Protein AF-0000000069865750 (afdb_homodimer)

pLDDT: mean 81.92, std 13.53, range [38.56, 98.12]

Structure (mmCIF, N/CA/C/O backbone):
data_AF-0000000069865750-model_v1
#
loop_
_entity.id
_entity.type
_entity.pdbx_description
1 polymer 'Transcriptional regulator, LysR family'
#
loop_
_atom_site.group_PDB
_atom_site.id
_atom_site.type_symbol
_atom_site.label_atom_id
_atom_site.label_alt_id
_atom_site.label_comp_id
_atom_site.label_asym_id
_atom_site.label_entity_id
_atom_site.label_seq_id
_atom_site.pdbx_PDB_ins_code
_atom_site.Cartn_x
_atom_site.Cartn_y
_atom_site.Cartn_z
_atom_site.occupancy
_atom_site.B_iso_or_equiv
_atom_site.auth_seq_id
_atom_site.auth_comp_id
_atom_site.auth_asym_id
_atom_site.auth_atom_id
_atom_site.pdbx_PDB_model_num
ATOM 1 N N . MET A 1 1 ? -3.883 -40.688 -19.328 1 59.88 1 MET A N 1
ATOM 2 C CA . MET A 1 1 ? -4.367 -39.312 -19.5 1 59.88 1 MET A CA 1
ATOM 3 C C . MET A 1 1 ? -4.48 -38.625 -18.141 1 59.88 1 MET A C 1
ATOM 5 O O . MET A 1 1 ? -5.023 -39.188 -17.188 1 59.88 1 MET A O 1
ATOM 9 N N . LYS A 1 2 ? -3.734 -37.594 -18.031 1 67.94 2 LYS A N 1
ATOM 10 C CA . LYS A 1 2 ? -3.725 -36.812 -16.797 1 67.94 2 LYS A CA 1
ATOM 11 C C . LYS A 1 2 ? -4.484 -35.5 -16.984 1 67.94 2 LYS A C 1
ATOM 13 O O . LYS A 1 2 ? -4.551 -34.969 -18.078 1 67.94 2 LYS A O 1
ATOM 18 N N . LEU A 1 3 ? -5.098 -35.031 -15.938 1 66.69 3 LEU A N 1
ATOM 19 C CA . LEU A 1 3 ? -5.84 -33.781 -15.992 1 66.69 3 LEU A CA 1
ATOM 20 C C . LEU A 1 3 ? -4.945 -32.625 -16.469 1 66.69 3 LEU A C 1
ATOM 22 O O . LEU A 1 3 ? -5.398 -31.75 -17.203 1 66.69 3 LEU A O 1
ATOM 26 N N . GLN A 1 4 ? -3.77 -32.719 -16.156 1 73.88 4 GLN A N 1
ATOM 27 C CA . GLN A 1 4 ? -2.826 -31.688 -16.562 1 73.88 4 GLN A CA 1
ATOM 28 C C . GLN A 1 4 ? -2.666 -31.641 -18.078 1 73.88 4 GLN A C 1
ATOM 30 O O . GLN A 1 4 ? -2.555 -30.578 -18.672 1 73.88 4 GLN A O 1
ATOM 35 N N . GLN A 1 5 ? -2.578 -32.719 -18.625 1 78.94 5 GLN A N 1
ATOM 36 C CA . GLN A 1 5 ? -2.457 -32.812 -20.078 1 78.94 5 GLN A CA 1
ATOM 37 C C . GLN A 1 5 ? -3.654 -32.156 -20.75 1 78.94 5 GLN A C 1
ATOM 39 O O . GLN A 1 5 ? -3.502 -31.469 -21.781 1 78.94 5 GLN A O 1
ATOM 44 N N . LEU A 1 6 ? -4.75 -32.406 -20.219 1 80.19 6 LEU A N 1
ATOM 45 C CA . LEU A 1 6 ? -5.957 -31.781 -20.766 1 80.19 6 LEU A CA 1
ATOM 46 C C . LEU A 1 6 ? -5.926 -30.266 -20.578 1 80.19 6 LEU A C 1
ATOM 48 O O . LEU A 1 6 ? -6.379 -29.516 -21.453 1 80.19 6 LEU A O 1
ATOM 52 N N . GLU A 1 7 ? -5.395 -29.922 -19.531 1 79.94 7 GLU A N 1
ATOM 53 C CA . GLU A 1 7 ? -5.215 -28.484 -19.297 1 79.94 7 GLU A CA 1
ATOM 54 C C . GLU A 1 7 ? -4.277 -27.875 -20.344 1 79.94 7 GLU A C 1
ATOM 56 O O . GLU A 1 7 ? -4.543 -26.797 -20.859 1 79.94 7 GLU A O 1
ATOM 61 N N . TYR A 1 8 ? -3.221 -28.469 -20.516 1 82.88 8 TYR A N 1
ATOM 62 C CA . TYR A 1 8 ? -2.271 -28.016 -21.531 1 82.88 8 TYR A CA 1
ATOM 63 C C . TYR A 1 8 ? -2.934 -27.938 -22.906 1 82.88 8 TYR A C 1
ATOM 65 O O . TYR A 1 8 ? -2.742 -26.969 -23.625 1 82.88 8 TYR A O 1
ATOM 73 N N . PHE A 1 9 ? -3.656 -29 -23.203 1 85.62 9 PHE A N 1
ATOM 74 C CA . PHE A 1 9 ? -4.383 -29.062 -24.469 1 85.62 9 PHE A CA 1
ATOM 75 C C . PHE A 1 9 ? -5.344 -27.891 -24.594 1 85.62 9 PHE A C 1
ATOM 77 O O . PHE A 1 9 ? -5.379 -27.234 -25.641 1 85.62 9 PHE A O 1
ATOM 84 N N . MET A 1 10 ? -6.027 -27.656 -23.531 1 81.88 10 MET A N 1
ATOM 85 C CA . MET A 1 10 ? -6.996 -26.562 -23.594 1 81.88 10 MET A CA 1
ATOM 86 C C . MET A 1 10 ? -6.297 -25.219 -23.75 1 81.88 10 MET A C 1
ATOM 88 O O . MET A 1 10 ? -6.789 -24.344 -24.453 1 81.88 10 MET A O 1
ATOM 92 N N . ALA A 1 11 ? -5.18 -25.078 -23.203 1 81.5 11 ALA A N 1
ATOM 93 C CA . ALA A 1 11 ? -4.422 -23.844 -23.312 1 81.5 11 ALA A CA 1
ATOM 94 C C . ALA A 1 11 ? -3.936 -23.625 -24.75 1 81.5 11 ALA A C 1
ATOM 96 O O . ALA A 1 11 ? -4.047 -22.516 -25.281 1 81.5 11 ALA A O 1
ATOM 97 N N . VAL A 1 12 ? -3.43 -24.562 -25.266 1 84.38 12 VAL A N 1
ATOM 98 C CA . VAL A 1 12 ? -2.945 -24.469 -26.641 1 84.38 12 VAL A CA 1
ATOM 99 C C . VAL A 1 12 ? -4.113 -24.188 -27.594 1 84.38 12 VAL A C 1
ATOM 101 O O . VAL A 1 12 ? -3.979 -23.422 -28.547 1 84.38 12 VAL A O 1
ATOM 104 N N . SER A 1 13 ? -5.219 -24.844 -27.281 1 83.5 13 SER A N 1
ATOM 105 C CA . SER A 1 13 ? -6.422 -24.594 -28.078 1 83.5 13 SER A CA 1
ATOM 106 C C . SER A 1 13 ? -6.871 -23.141 -27.953 1 83.5 13 SER A C 1
ATOM 108 O O . SER A 1 13 ? -7.254 -22.516 -28.953 1 83.5 13 SER A O 1
ATOM 110 N N . LYS A 1 14 ? -6.84 -22.734 -26.766 1 80.56 14 LYS A N 1
ATOM 111 C CA . LYS A 1 14 ? -7.301 -21.391 -26.469 1 80.56 14 LYS A CA 1
ATOM 112 C C . LYS A 1 14 ? -6.367 -20.344 -27.078 1 80.56 14 LYS A C 1
ATOM 114 O O . LYS A 1 14 ? -6.828 -19.359 -27.672 1 80.56 14 LYS A O 1
ATOM 119 N N . TYR A 1 15 ? -5.117 -20.594 -27.031 1 80.62 15 TYR A N 1
ATOM 120 C CA . TYR A 1 15 ? -4.148 -19.562 -27.422 1 80.62 15 TYR A CA 1
ATOM 121 C C . TYR A 1 15 ? -3.588 -19.844 -28.812 1 80.62 15 TYR A C 1
ATOM 123 O O . TYR A 1 15 ? -2.854 -19.016 -29.359 1 80.62 15 TYR A O 1
ATOM 131 N N . ALA A 1 16 ? -3.76 -20.844 -29.266 1 81.31 16 ALA A N 1
ATOM 132 C CA . ALA A 1 16 ? -3.367 -21.281 -30.609 1 81.31 16 ALA A CA 1
ATOM 133 C C . ALA A 1 16 ? -1.854 -21.188 -30.781 1 81.31 16 ALA A C 1
ATOM 135 O O . ALA A 1 16 ? -1.374 -20.875 -31.875 1 81.31 16 ALA A O 1
ATOM 136 N N . SER A 1 17 ? -1.199 -21.25 -29.812 1 81.94 17 SER A N 1
ATOM 137 C CA . SER A 1 17 ? 0.26 -21.219 -29.797 1 81.94 17 SER A CA 1
ATOM 138 C C . SER A 1 17 ? 0.822 -22.047 -28.656 1 81.94 17 SER A C 1
ATOM 140 O O . SER A 1 17 ? 0.399 -21.891 -27.5 1 81.94 17 SER A O 1
ATOM 142 N N . PHE A 1 18 ? 1.763 -22.891 -29 1 84.25 18 PHE A N 1
ATOM 143 C CA . PHE A 1 18 ? 2.422 -23.703 -27.984 1 84.25 18 PHE A CA 1
ATOM 144 C C . PHE A 1 18 ? 3.262 -22.844 -27.047 1 84.25 18 PHE A C 1
ATOM 146 O O . PHE A 1 18 ? 3.287 -23.062 -25.844 1 84.25 18 PHE A O 1
ATOM 153 N N . THR A 1 19 ? 3.777 -21.953 -27.734 1 80.56 19 THR A N 1
ATOM 154 C CA . THR A 1 19 ? 4.648 -21.094 -26.953 1 80.56 19 THR A CA 1
ATOM 155 C C . THR A 1 19 ? 3.832 -20.219 -26 1 80.56 19 THR A C 1
ATOM 157 O O . THR A 1 19 ? 4.168 -20.094 -24.828 1 80.56 19 THR A O 1
ATOM 160 N N . LEU A 1 20 ? 2.766 -19.797 -26.547 1 81 20 LEU A N 1
ATOM 161 C CA . LEU A 1 20 ? 1.922 -18.938 -25.719 1 81 20 LEU A CA 1
ATOM 162 C C . LEU A 1 20 ? 1.258 -19.75 -24.609 1 81 20 LEU A C 1
ATOM 164 O O . LEU A 1 20 ? 1.145 -19.281 -23.469 1 81 20 LEU A O 1
ATOM 168 N N . ALA A 1 21 ? 0.826 -20.859 -24.922 1 82.44 21 ALA A N 1
ATOM 169 C CA . ALA A 1 21 ? 0.192 -21.734 -23.938 1 82.44 21 ALA A CA 1
ATOM 170 C C . ALA A 1 21 ? 1.165 -22.125 -22.828 1 82.44 21 ALA A C 1
ATOM 172 O O . ALA A 1 21 ? 0.801 -22.125 -21.656 1 82.44 21 ALA A O 1
ATOM 173 N N . SER A 1 22 ? 2.305 -22.391 -23.203 1 81.81 22 SER A N 1
ATOM 174 C CA . SER A 1 22 ? 3.305 -22.781 -22.219 1 81.81 22 SER A CA 1
ATOM 175 C C . SER A 1 22 ? 3.639 -21.641 -21.266 1 81.81 22 SER A C 1
ATOM 177 O O . SER A 1 22 ? 3.836 -21.844 -20.062 1 81.81 22 SER A O 1
ATOM 179 N N . GLN A 1 23 ? 3.496 -20.641 -21.953 1 75.62 23 GLN A N 1
ATOM 180 C CA . GLN A 1 23 ? 3.77 -19.438 -21.156 1 75.62 23 GLN A CA 1
ATOM 181 C C . GLN A 1 23 ? 2.656 -19.172 -20.156 1 75.62 23 GLN A C 1
ATOM 183 O O . GLN A 1 23 ? 2.926 -18.891 -18.984 1 75.62 23 GLN A O 1
ATOM 188 N N . LYS A 1 24 ? 1.513 -19.406 -20.594 1 71.31 24 LYS A N 1
ATOM 189 C CA . LYS A 1 24 ? 0.337 -19.141 -19.766 1 71.31 24 LYS A CA 1
ATOM 190 C C . LYS A 1 24 ? 0.215 -20.172 -18.641 1 71.31 24 LYS A C 1
ATOM 192 O O . LYS A 1 24 ? -0.267 -19.859 -17.562 1 71.31 24 LYS A O 1
ATOM 197 N N . LEU A 1 25 ? 0.731 -21.312 -18.891 1 71.25 25 LEU A N 1
ATOM 198 C CA . LEU A 1 25 ? 0.619 -22.406 -17.953 1 71.25 25 LEU A CA 1
ATOM 199 C C . LEU A 1 25 ? 1.9 -22.562 -17.141 1 71.25 25 LEU A C 1
ATOM 201 O O . LEU A 1 25 ? 2.018 -23.484 -16.328 1 71.25 25 LEU A O 1
ATOM 205 N N . HIS A 1 26 ? 2.814 -21.641 -17.484 1 66.75 26 HIS A N 1
ATOM 206 C CA . HIS A 1 26 ? 4.09 -21.609 -16.781 1 66.75 26 HIS A CA 1
ATOM 207 C C . HIS A 1 26 ? 4.801 -22.953 -16.859 1 66.75 26 HIS A C 1
ATOM 209 O O . HIS A 1 26 ? 5.246 -23.484 -15.836 1 66.75 26 HIS A O 1
ATOM 215 N N . THR A 1 27 ? 4.859 -23.25 -17.922 1 77.81 27 THR A N 1
ATOM 216 C CA . THR A 1 27 ? 5.602 -24.469 -18.219 1 77.81 27 THR A CA 1
ATOM 217 C C . THR A 1 27 ? 6.465 -24.281 -19.469 1 77.81 27 THR A C 1
ATOM 219 O O . THR A 1 27 ? 6.367 -23.266 -20.156 1 77.81 27 THR A O 1
ATOM 222 N N . SER A 1 28 ? 7.414 -25.078 -19.562 1 78.75 28 SER A N 1
ATOM 223 C CA . SER A 1 28 ? 8.25 -25.016 -20.75 1 78.75 28 SER A CA 1
ATOM 224 C C . SER A 1 28 ? 7.52 -25.562 -21.969 1 78.75 28 SER A C 1
ATOM 226 O O . SER A 1 28 ? 6.734 -26.5 -21.859 1 78.75 28 SER A O 1
ATOM 228 N N . GLN A 1 29 ? 7.809 -24.812 -22.938 1 84.25 29 GLN A N 1
ATOM 229 C CA . GLN A 1 29 ? 7.172 -25.219 -24.188 1 84.25 29 GLN A CA 1
ATOM 230 C C . GLN A 1 29 ? 7.551 -26.641 -24.562 1 84.25 29 GLN A C 1
ATOM 232 O O . GLN A 1 29 ? 6.695 -27.438 -24.969 1 84.25 29 GLN A O 1
ATOM 237 N N . PRO A 1 30 ? 8.883 -27 -24.438 1 82.31 30 PRO A N 1
ATOM 238 C CA . PRO A 1 30 ? 9.188 -28.406 -24.75 1 82.31 30 PRO A CA 1
ATOM 239 C C . PRO A 1 30 ? 8.414 -29.391 -23.875 1 82.31 30 PRO A C 1
ATOM 241 O O . PRO A 1 30 ? 7.977 -30.438 -24.344 1 82.31 30 PRO A O 1
ATOM 244 N N . TYR A 1 31 ? 8.273 -29.031 -22.719 1 80.5 31 TYR A N 1
ATOM 245 C CA . TYR A 1 31 ? 7.527 -29.891 -21.797 1 80.5 31 TYR A CA 1
ATOM 246 C C . TYR A 1 31 ? 6.055 -29.938 -22.172 1 80.5 31 TYR A C 1
ATOM 248 O O . TYR A 1 31 ? 5.461 -31.031 -22.234 1 80.5 31 TYR A O 1
ATOM 256 N N . LEU A 1 32 ? 5.527 -28.906 -22.375 1 86.12 32 LEU A N 1
ATOM 257 C CA . LEU A 1 32 ? 4.141 -28.828 -22.812 1 86.12 32 LEU A CA 1
ATOM 258 C C . LEU A 1 32 ? 3.943 -29.625 -24.109 1 86.12 32 LEU A C 1
ATOM 260 O O . LEU A 1 32 ? 2.971 -30.359 -24.25 1 86.12 32 LEU A O 1
ATOM 264 N N . SER A 1 33 ? 4.879 -29.406 -24.938 1 85.69 33 SER A N 1
ATOM 265 C CA . SER A 1 33 ? 4.82 -30.109 -26.219 1 85.69 33 SER A CA 1
ATOM 266 C C . SER A 1 33 ? 4.914 -31.609 -26.016 1 85.69 33 SER A C 1
ATOM 268 O O . SER A 1 33 ? 4.176 -32.375 -26.656 1 85.69 33 SER A O 1
ATOM 270 N N . THR A 1 34 ? 5.766 -31.906 -25.172 1 84.69 34 THR A N 1
ATOM 271 C CA . THR A 1 34 ? 5.961 -33.312 -24.891 1 84.69 34 THR A CA 1
ATOM 272 C C . THR A 1 34 ? 4.707 -33.938 -24.266 1 84.69 34 THR A C 1
ATOM 274 O O . THR A 1 34 ? 4.297 -35.031 -24.625 1 84.69 34 THR A O 1
ATOM 277 N N . GLN A 1 35 ? 4.148 -33.219 -23.328 1 84.06 35 GLN A N 1
ATOM 278 C CA . GLN A 1 35 ? 2.936 -33.688 -22.672 1 84.06 35 GLN A CA 1
ATOM 279 C C . GLN A 1 35 ? 1.78 -33.812 -23.656 1 84.06 35 GLN A C 1
ATOM 281 O O . GLN A 1 35 ? 0.987 -34.75 -23.562 1 84.06 35 GLN A O 1
ATOM 286 N N . LEU A 1 36 ? 1.747 -32.906 -24.469 1 87.06 36 LEU A N 1
ATOM 287 C CA . LEU A 1 36 ? 0.687 -32.969 -25.469 1 87.06 36 LEU A CA 1
ATOM 288 C C . LEU A 1 36 ? 0.906 -34.094 -26.453 1 87.06 36 LEU A C 1
ATOM 290 O O . LEU A 1 36 ? -0.051 -34.75 -26.875 1 87.06 36 LEU A O 1
ATOM 294 N N . LYS A 1 37 ? 2.131 -34.25 -26.781 1 84.81 37 LYS A N 1
ATOM 295 C CA . LYS A 1 37 ? 2.461 -35.375 -27.656 1 84.81 37 LYS A CA 1
ATOM 296 C C . LYS A 1 37 ? 2.117 -36.719 -26.984 1 84.81 37 LYS A C 1
ATOM 298 O O . LYS A 1 37 ? 1.618 -37.625 -27.641 1 84.81 37 LYS A O 1
ATOM 303 N N . GLU A 1 38 ? 2.393 -36.719 -25.828 1 81.31 38 GLU A N 1
ATOM 304 C CA . GLU A 1 38 ? 2.064 -37.938 -25.078 1 81.31 38 GLU A CA 1
ATOM 305 C C . GLU A 1 38 ? 0.556 -38.156 -25.016 1 81.31 38 GLU A C 1
ATOM 307 O O . GLU A 1 38 ? 0.082 -39.281 -25.141 1 81.31 38 GLU A O 1
ATOM 312 N N . LEU A 1 39 ? -0.191 -37.125 -24.766 1 84.31 39 LEU A N 1
ATOM 313 C CA . LEU A 1 39 ? -1.648 -37.188 -24.766 1 84.31 39 LEU A CA 1
ATOM 314 C C . LEU A 1 39 ? -2.174 -37.688 -26.109 1 84.31 39 LEU A C 1
ATOM 316 O O . LEU A 1 39 ? -3.066 -38.531 -26.141 1 84.31 39 LEU A O 1
ATOM 320 N N . GLU A 1 40 ? -1.571 -37.219 -27.141 1 86.5 40 GLU A N 1
ATOM 321 C CA . GLU A 1 40 ? -1.972 -37.625 -28.484 1 86.5 40 GLU A CA 1
ATOM 322 C C . GLU A 1 40 ? -1.651 -39.094 -28.734 1 86.5 40 GLU A C 1
ATOM 324 O O . GLU A 1 40 ? -2.445 -39.812 -29.344 1 86.5 40 GLU A O 1
ATOM 329 N N . ARG A 1 41 ? -0.542 -39.438 -28.25 1 80.75 41 ARG A N 1
ATOM 330 C CA . ARG A 1 41 ? -0.138 -40.844 -28.375 1 80.75 41 ARG A CA 1
ATOM 331 C C . ARG A 1 41 ? -1.095 -41.75 -27.609 1 80.75 41 ARG A C 1
ATOM 333 O O . ARG A 1 41 ? -1.52 -42.781 -28.141 1 80.75 41 ARG A O 1
ATOM 340 N N . GLU A 1 42 ? -1.428 -41.344 -26.438 1 80.5 42 GLU A N 1
ATOM 341 C CA . GLU A 1 42 ? -2.324 -42.125 -25.609 1 80.5 42 GLU A CA 1
ATOM 342 C C . GLU A 1 42 ? -3.709 -42.25 -26.234 1 80.5 42 GLU A C 1
ATOM 344 O O . GLU A 1 42 ? -4.352 -43.312 -26.156 1 80.5 42 GLU A O 1
ATOM 349 N N . LEU A 1 43 ? -4.059 -41.156 -26.844 1 80.38 43 LEU A N 1
ATOM 350 C CA . LEU A 1 43 ? -5.387 -41.125 -27.453 1 80.38 43 LEU A CA 1
ATOM 351 C C . LEU A 1 43 ? -5.359 -41.688 -28.859 1 80.38 43 LEU A C 1
ATOM 353 O O . LEU A 1 43 ? -6.41 -42 -29.438 1 80.38 43 LEU A O 1
ATOM 357 N N . GLY A 1 44 ? -4.152 -41.812 -29.438 1 82.75 44 GLY A N 1
ATOM 358 C CA . GLY A 1 44 ? -3.986 -42.375 -30.766 1 82.75 44 GLY A CA 1
ATOM 359 C C . GLY A 1 44 ? -4.426 -41.438 -31.859 1 82.75 44 GLY A C 1
ATOM 360 O O . GLY A 1 44 ? -4.809 -41.875 -32.969 1 82.75 44 GLY A O 1
ATOM 361 N N . ALA A 1 45 ? -4.602 -40.188 -31.578 1 81.81 45 ALA A N 1
ATOM 362 C CA . ALA A 1 45 ? -5.023 -39.156 -32.531 1 81.81 45 ALA A CA 1
ATOM 363 C C . ALA A 1 45 ? -4.254 -37.844 -32.344 1 81.81 45 ALA A C 1
ATOM 365 O O . ALA A 1 45 ? -3.857 -37.531 -31.219 1 81.81 45 ALA A O 1
ATOM 366 N N . SER A 1 46 ? -4.035 -37.188 -33.469 1 85.94 46 SER A N 1
ATOM 367 C CA . SER A 1 46 ? -3.516 -35.812 -33.375 1 85.94 46 SER A CA 1
ATOM 368 C C . SER A 1 46 ? -4.609 -34.844 -32.969 1 85.94 46 SER A C 1
ATOM 370 O O . SER A 1 46 ? -5.691 -34.812 -33.562 1 85.94 46 SER A O 1
ATOM 372 N N . LEU A 1 47 ? -4.324 -34.094 -31.953 1 88.38 47 LEU A N 1
ATOM 373 C CA . LEU A 1 47 ? -5.32 -33.156 -31.453 1 88.38 47 LEU A CA 1
ATOM 374 C C . LEU A 1 47 ? -5.105 -31.75 -32.031 1 88.38 47 LEU A C 1
ATOM 376 O O . LEU A 1 47 ? -6.051 -30.969 -32.156 1 88.38 47 LEU A O 1
ATOM 380 N N . ILE A 1 48 ? -3.893 -31.453 -32.375 1 85.81 48 ILE A N 1
ATOM 381 C CA . ILE A 1 48 ? -3.535 -30.125 -32.875 1 85.81 48 ILE A CA 1
ATOM 382 C C . ILE A 1 48 ? -2.871 -30.234 -34.25 1 85.81 48 ILE A C 1
ATOM 384 O O . ILE A 1 48 ? -1.962 -31.047 -34.438 1 85.81 48 ILE A O 1
ATOM 388 N N . LEU A 1 49 ? -3.439 -29.609 -35.125 1 82.19 49 LEU A N 1
ATOM 389 C CA . LEU A 1 49 ? -2.85 -29.516 -36.469 1 82.19 49 LEU A CA 1
ATOM 390 C C . LEU A 1 49 ? -1.933 -28.297 -36.562 1 82.19 49 LEU A C 1
ATOM 392 O O . LEU A 1 49 ? -2.33 -27.188 -36.219 1 82.19 49 LEU A O 1
ATOM 396 N N . ARG A 1 50 ? -0.595 -28.484 -36.688 1 71 50 ARG A N 1
ATOM 397 C CA . ARG A 1 50 ? 0.401 -27.422 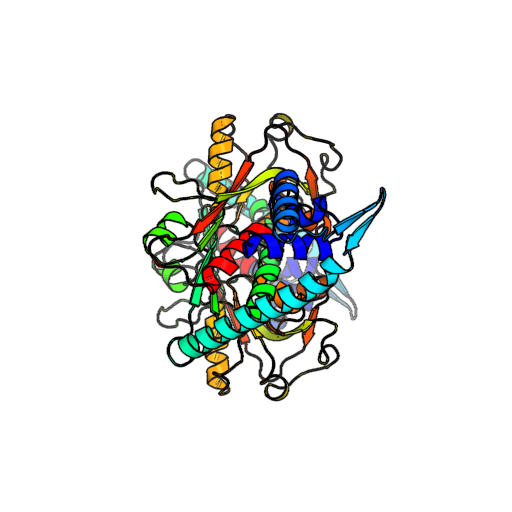-36.781 1 71 50 ARG A CA 1
ATOM 398 C C . ARG A 1 50 ? 0.721 -27.109 -38.25 1 71 50 ARG A C 1
ATOM 400 O O . ARG A 1 50 ? 1.024 -28.016 -39.031 1 71 50 ARG A O 1
ATOM 407 N N . ASP A 1 51 ? 0.216 -26.078 -38.781 1 66.25 51 ASP A N 1
ATOM 408 C CA . ASP A 1 51 ? 0.741 -25.594 -40.062 1 66.25 51 ASP A CA 1
ATOM 409 C C . ASP A 1 51 ? 1.709 -24.438 -39.875 1 66.25 51 ASP A C 1
ATOM 411 O O . ASP A 1 51 ? 1.808 -23.891 -38.75 1 66.25 51 ASP A O 1
ATOM 415 N N . LYS A 1 52 ? 2.688 -24.047 -40.844 1 58.25 52 LYS A N 1
ATOM 416 C CA . LYS A 1 52 ? 3.77 -23.062 -40.781 1 58.25 52 LYS A CA 1
ATOM 417 C C . LYS A 1 52 ? 3.312 -21.797 -40.062 1 58.25 52 LYS A C 1
ATOM 419 O O . LYS A 1 52 ? 4.125 -21.094 -39.469 1 58.25 52 LYS A O 1
ATOM 424 N N . LYS A 1 53 ? 2.049 -21.422 -39.938 1 59.31 53 LYS A N 1
ATOM 425 C CA . LYS A 1 53 ? 1.643 -20.094 -39.5 1 59.31 53 LYS A CA 1
ATOM 426 C C . LYS A 1 53 ? 0.653 -20.156 -38.344 1 59.31 53 LYS A C 1
ATOM 428 O O . LYS A 1 53 ? 0.517 -19.203 -37.594 1 59.31 53 LYS A O 1
ATOM 433 N N . HIS A 1 54 ? -0.159 -21.359 -38.188 1 68.5 54 HIS A N 1
ATOM 434 C CA . HIS A 1 54 ? -1.246 -21.312 -37.219 1 68.5 54 HIS A CA 1
ATOM 435 C C . HIS A 1 54 ? -1.424 -22.656 -36.5 1 68.5 54 HIS A C 1
ATOM 437 O O . HIS A 1 54 ? -1.214 -23.703 -37.125 1 68.5 54 HIS A O 1
ATOM 443 N N . CYS A 1 55 ? -1.691 -22.688 -35.156 1 76.38 55 CYS A N 1
ATOM 444 C CA . CYS A 1 55 ? -2.084 -23.844 -34.344 1 76.38 55 CYS A CA 1
ATOM 445 C C . CYS A 1 55 ? -3.602 -23.953 -34.25 1 76.38 55 CYS A C 1
ATOM 447 O O . CYS A 1 55 ? -4.262 -23.047 -33.75 1 76.38 55 CYS A O 1
ATOM 449 N N . ARG A 1 56 ? -4.199 -25.094 -35.094 1 82.88 56 ARG A N 1
ATOM 450 C CA . ARG A 1 56 ? -5.641 -25.312 -35.031 1 82.88 56 ARG A CA 1
ATOM 451 C C . ARG A 1 56 ? -5.965 -26.719 -34.5 1 82.88 56 ARG A C 1
ATOM 453 O O . ARG A 1 56 ? -5.141 -27.625 -34.594 1 82.88 56 ARG A O 1
ATOM 460 N N . LEU A 1 57 ? -7.164 -26.844 -34.031 1 85.88 57 LEU A N 1
ATOM 461 C CA . LEU A 1 57 ? -7.617 -28.141 -33.531 1 85.88 57 LEU A CA 1
ATOM 462 C C . LEU A 1 57 ? -7.965 -29.078 -34.656 1 85.88 57 LEU A C 1
ATOM 464 O O . LEU A 1 57 ? -8.523 -28.656 -35.688 1 85.88 57 LEU A O 1
ATOM 468 N N . SER A 1 58 ? -7.625 -30.406 -34.656 1 85.44 58 SER A N 1
ATOM 469 C CA . SER A 1 58 ? -8.125 -31.469 -35.5 1 85.44 58 SER A CA 1
ATOM 470 C C . SER A 1 58 ? -9.562 -31.844 -35.156 1 85.44 58 SER A C 1
ATOM 472 O O . SER A 1 58 ? -10.078 -31.438 -34.125 1 85.44 58 SER A O 1
ATOM 474 N N . PRO A 1 59 ? -10.266 -32.625 -35.969 1 79.25 59 PRO A N 1
ATOM 475 C CA . PRO A 1 59 ? -11.594 -33.125 -35.562 1 79.25 59 PRO A CA 1
ATOM 476 C C . PRO A 1 59 ? -11.578 -33.875 -34.25 1 79.25 59 PRO A C 1
ATOM 478 O O . PRO A 1 59 ? -12.484 -33.719 -33.438 1 79.25 59 PRO A O 1
ATOM 481 N N . ALA A 1 60 ? -10.523 -34.594 -34.031 1 79.06 60 ALA A N 1
ATOM 482 C CA . ALA A 1 60 ? -10.359 -35.312 -32.75 1 79.06 60 ALA A CA 1
ATOM 483 C C . ALA A 1 60 ? -10.094 -34.312 -31.625 1 79.06 60 ALA A C 1
ATOM 485 O O . ALA A 1 60 ? -10.594 -34.469 -30.516 1 79.06 60 ALA A O 1
ATOM 486 N N . GLY A 1 61 ? -9.398 -33.25 -32 1 82.25 61 GLY A N 1
ATOM 487 C CA . GLY A 1 61 ? -9.141 -32.188 -31.031 1 82.25 61 GLY A CA 1
ATOM 488 C C . GLY A 1 61 ? -10.398 -31.484 -30.578 1 82.25 61 GLY A C 1
ATOM 489 O O . GLY A 1 61 ? -10.547 -31.172 -29.391 1 82.25 61 GLY A O 1
ATOM 490 N N . GLU A 1 62 ? -11.273 -31.328 -31.375 1 82.5 62 GLU A N 1
ATOM 491 C CA . GLU A 1 62 ? -12.531 -30.656 -31.062 1 82.5 62 GLU A CA 1
ATOM 492 C C . GLU A 1 62 ? -13.375 -31.5 -30.109 1 82.5 62 GLU A C 1
ATOM 494 O O . GLU A 1 62 ? -14.008 -30.984 -29.188 1 82.5 62 GLU A O 1
ATOM 499 N N . VAL A 1 63 ? -13.43 -32.812 -30.328 1 77.44 63 VAL A N 1
ATOM 500 C CA . VAL A 1 63 ? -14.164 -33.719 -29.469 1 77.44 63 VAL A CA 1
ATOM 501 C C . VAL A 1 63 ? -13.539 -33.719 -28.062 1 77.44 63 VAL A C 1
ATOM 503 O O . VAL A 1 63 ? -14.25 -33.625 -27.062 1 77.44 63 VAL A O 1
ATOM 506 N N . VAL A 1 64 ? -12.203 -33.719 -28.016 1 78.5 64 VAL A N 1
ATOM 507 C CA . VAL A 1 64 ? -11.508 -33.75 -26.734 1 78.5 64 VAL A CA 1
ATOM 508 C C . VAL A 1 64 ? -11.719 -32.406 -26.016 1 78.5 64 VAL A C 1
ATOM 510 O O . VAL A 1 64 ? -11.922 -32.375 -24.797 1 78.5 64 VAL A O 1
ATOM 513 N N . ALA A 1 65 ? -11.773 -31.422 -26.797 1 80.56 65 ALA A N 1
ATOM 514 C CA . ALA A 1 65 ? -12 -30.109 -26.188 1 80.56 65 ALA A CA 1
ATOM 515 C C . ALA A 1 65 ? -13.383 -30.031 -25.547 1 80.56 65 ALA A C 1
ATOM 517 O O . ALA A 1 65 ? -13.516 -29.562 -24.422 1 80.56 65 ALA A O 1
ATOM 518 N N . LYS A 1 66 ? -14.344 -30.484 -26.172 1 75.88 66 LYS A N 1
ATOM 519 C CA . LYS A 1 66 ? -15.711 -30.469 -25.656 1 75.88 66 LYS A CA 1
ATOM 520 C C . LYS A 1 66 ? -15.844 -31.359 -24.422 1 75.88 66 LYS A C 1
ATOM 522 O O . LYS A 1 66 ? -16.453 -30.953 -23.438 1 75.88 66 LYS A O 1
ATOM 527 N N . ARG A 1 67 ? -15.32 -32.5 -24.516 1 70.12 67 ARG A N 1
ATOM 528 C CA . ARG A 1 67 ? -15.406 -33.438 -23.391 1 70.12 67 ARG A CA 1
ATOM 529 C C . ARG A 1 67 ? -14.578 -32.938 -22.203 1 70.12 67 ARG A C 1
ATOM 531 O O . ARG A 1 67 ? -14.984 -33.062 -21.047 1 70.12 67 ARG A O 1
ATOM 538 N N . THR A 1 68 ? -13.406 -32.344 -22.547 1 74.88 68 THR A N 1
ATOM 539 C CA . THR A 1 68 ? -12.578 -31.766 -21.484 1 74.88 68 THR A CA 1
ATOM 540 C C . THR A 1 68 ? -13.305 -30.625 -20.781 1 74.88 68 THR A C 1
ATOM 542 O O . THR A 1 68 ? -13.266 -30.531 -19.547 1 74.88 68 THR A O 1
ATOM 545 N N . GLU A 1 69 ? -13.977 -29.938 -21.484 1 73.25 69 GLU A N 1
ATOM 546 C CA . GLU A 1 69 ? -14.789 -28.875 -20.906 1 73.25 69 GLU A CA 1
ATOM 547 C C . GLU A 1 69 ? -15.852 -29.453 -19.969 1 73.25 69 GLU A C 1
ATOM 549 O O . GLU A 1 69 ? -16.094 -28.906 -18.891 1 73.25 69 GLU A O 1
ATOM 554 N N . MET A 1 70 ? -16.484 -30.531 -20.375 1 62.69 70 MET A N 1
ATOM 555 C CA . MET A 1 70 ? -17.484 -31.203 -19.547 1 62.69 70 MET A CA 1
ATOM 556 C C . MET A 1 70 ? -16.844 -31.797 -18.281 1 62.69 70 MET A C 1
ATOM 558 O O . MET A 1 70 ? -17.422 -31.719 -17.203 1 62.69 70 MET A O 1
ATOM 562 N N . ILE A 1 71 ? -15.703 -32.344 -18.453 1 58.41 71 ILE A N 1
ATOM 563 C CA . ILE A 1 71 ? -14.992 -32.938 -17.312 1 58.41 71 ILE A CA 1
ATOM 564 C C . ILE A 1 71 ? -14.641 -31.828 -16.312 1 58.41 71 ILE A C 1
ATOM 566 O O . ILE A 1 71 ? -14.883 -31.984 -15.109 1 58.41 71 ILE A O 1
ATOM 570 N N . PHE A 1 72 ? -14.203 -30.828 -16.922 1 62.72 72 PHE A N 1
ATOM 571 C CA . PHE A 1 72 ? -13.828 -29.75 -16 1 62.72 72 PHE A CA 1
ATOM 572 C C . PHE A 1 72 ? -15.055 -29.109 -15.391 1 62.72 72 PHE A C 1
ATOM 574 O O . PHE A 1 72 ? -15.039 -28.688 -14.227 1 62.72 72 PHE A O 1
ATOM 581 N N . ALA A 1 73 ? -16.125 -29.172 -16.062 1 61.94 73 ALA A N 1
ATOM 582 C CA . ALA A 1 73 ? -17.406 -28.734 -15.523 1 61.94 73 ALA A CA 1
ATOM 583 C C . ALA A 1 73 ? -17.875 -29.688 -14.422 1 61.94 73 ALA A C 1
ATOM 585 O O . ALA A 1 73 ? -18.375 -29.234 -13.383 1 61.94 73 ALA A O 1
ATOM 586 N N . LEU A 1 74 ? -17.766 -30.953 -14.617 1 54.34 74 LEU A N 1
ATOM 587 C CA . LEU A 1 74 ? -18.156 -31.922 -13.609 1 54.34 74 LEU A CA 1
ATOM 588 C C . LEU A 1 74 ? -17.234 -31.844 -12.391 1 54.34 74 LEU A C 1
ATOM 590 O O . LEU A 1 74 ? -17.688 -31.984 -11.258 1 54.34 74 LEU A O 1
ATOM 594 N N . ILE A 1 75 ? -16.031 -31.734 -12.672 1 49.22 75 ILE A N 1
ATOM 595 C CA . ILE A 1 75 ? -15.102 -31.531 -11.562 1 49.22 75 ILE A CA 1
ATOM 596 C C . ILE A 1 75 ? -15.484 -30.281 -10.781 1 49.22 75 ILE A C 1
ATOM 598 O O . ILE A 1 75 ? -15.523 -30.297 -9.547 1 49.22 75 ILE A O 1
ATOM 602 N N . LYS A 1 76 ? -15.805 -29.375 -11.625 1 54.66 76 LYS A N 1
ATOM 603 C CA . LYS A 1 76 ? -16.297 -28.156 -11.016 1 54.66 76 LYS A CA 1
ATOM 604 C C . LYS A 1 76 ? -17.594 -28.406 -10.25 1 54.66 76 LYS A C 1
ATOM 606 O O . LYS A 1 76 ? -17.781 -27.906 -9.141 1 54.66 76 LYS A O 1
ATOM 611 N N . GLU A 1 77 ? -18.406 -29.094 -10.836 1 51.72 77 GLU A N 1
ATOM 612 C CA . GLU A 1 77 ? -19.656 -29.469 -10.188 1 51.72 77 GLU A CA 1
ATOM 613 C C . GLU A 1 77 ? -19.406 -30.344 -8.961 1 51.72 77 GLU A C 1
ATOM 615 O O . GLU A 1 77 ? -20.047 -30.156 -7.922 1 51.72 77 GLU A O 1
ATOM 620 N N . ALA A 1 78 ? -18.594 -31.234 -9.062 1 49.16 78 ALA A N 1
ATOM 621 C CA . ALA A 1 78 ? -18.266 -32.062 -7.902 1 49.16 78 ALA A CA 1
ATOM 622 C C . ALA A 1 78 ? -17.609 -31.234 -6.805 1 49.16 78 ALA A C 1
ATOM 624 O O . ALA A 1 78 ? -17.922 -31.406 -5.621 1 49.16 78 ALA A O 1
ATOM 625 N N . GLN A 1 79 ? -16.734 -30.438 -7.328 1 45.66 79 GLN A N 1
ATOM 626 C CA . GLN A 1 79 ? -16.125 -29.5 -6.391 1 45.66 79 GLN A CA 1
ATOM 627 C C . GLN A 1 79 ? -17.188 -28.594 -5.758 1 45.66 79 GLN A C 1
ATOM 629 O O . GLN A 1 79 ? -17.141 -28.328 -4.555 1 45.66 79 GLN A O 1
ATOM 634 N N . GLU A 1 80 ? -18 -28.188 -6.598 1 45.97 80 GLU A N 1
ATOM 635 C CA . GLU A 1 80 ? -19.172 -27.453 -6.109 1 45.97 80 GLU A CA 1
ATOM 636 C C . GLU A 1 80 ? -20.016 -28.328 -5.188 1 45.97 80 GLU A C 1
ATOM 638 O O . GLU A 1 80 ? -20.516 -27.844 -4.16 1 45.97 80 GLU A O 1
ATOM 643 N N . GLU A 1 81 ? -20.234 -29.484 -5.613 1 46 81 GLU A N 1
ATOM 644 C CA . GLU A 1 81 ? -20.984 -30.391 -4.762 1 46 81 GLU A CA 1
ATOM 645 C C . GLU A 1 81 ? -20.219 -30.703 -3.477 1 46 81 GLU A C 1
ATOM 647 O O . GLU A 1 81 ? -20.812 -30.781 -2.4 1 46 81 GLU A O 1
ATOM 652 N N . ILE A 1 82 ? -18.938 -30.859 -3.609 1 43.09 82 ILE A N 1
ATOM 653 C CA . ILE A 1 82 ? -18.156 -31.062 -2.391 1 43.09 82 ILE A CA 1
ATOM 654 C C . ILE A 1 82 ? -18.141 -29.766 -1.576 1 43.09 82 ILE A C 1
ATOM 656 O O . ILE A 1 82 ? -18.281 -29.797 -0.351 1 43.09 82 ILE A O 1
ATOM 660 N N . ASN A 1 83 ? -17.906 -28.688 -2.352 1 42.53 83 ASN A N 1
ATOM 661 C CA . ASN A 1 83 ? -18.062 -27.359 -1.744 1 42.53 83 ASN A CA 1
ATOM 662 C C . ASN A 1 83 ? -19.438 -27.219 -1.091 1 42.53 83 ASN A C 1
ATOM 664 O O . ASN A 1 83 ? -19.547 -26.641 -0.007 1 42.53 83 ASN A O 1
ATOM 668 N N . GLU A 1 84 ? -20.359 -27.594 -1.805 1 43.41 84 GLU A N 1
ATOM 669 C CA . GLU A 1 84 ? -21.688 -27.688 -1.221 1 43.41 84 GLU A CA 1
ATOM 670 C C . GLU A 1 84 ? -21.703 -28.609 -0.008 1 43.41 84 GLU A C 1
ATOM 672 O O . GLU A 1 84 ? -22.359 -28.312 0.997 1 43.41 84 GLU A O 1
ATOM 677 N N . LEU A 1 85 ? -21.234 -29.688 -0.208 1 41.94 85 LEU A N 1
ATOM 678 C CA . LEU A 1 85 ? -21.141 -30.578 0.947 1 41.94 85 LEU A CA 1
ATOM 679 C C . LEU A 1 85 ? -20.234 -29.984 2.014 1 41.94 85 LEU A C 1
ATOM 681 O O . LEU A 1 85 ? -20.516 -30.109 3.209 1 41.94 85 LEU A O 1
ATOM 685 N N . VAL A 1 86 ? -19 -29.516 1.616 1 40.22 86 VAL A N 1
ATOM 686 C CA . VAL A 1 86 ? -18.203 -28.75 2.574 1 40.22 86 VAL A CA 1
ATOM 687 C C . VAL A 1 86 ? -18.906 -27.438 2.906 1 40.22 86 VAL A C 1
ATOM 689 O O . VAL A 1 86 ? -18.766 -26.922 4.016 1 40.22 86 VAL A O 1
ATOM 692 N N . THR A 1 87 ? -19.469 -26.672 2.062 1 38.56 87 THR A N 1
ATOM 693 C CA . THR A 1 87 ? -20.391 -25.562 2.297 1 38.56 87 THR A CA 1
ATOM 694 C C . THR A 1 87 ? -21.594 -26.031 3.109 1 38.56 87 THR A C 1
ATOM 696 O O . THR A 1 87 ? -22.469 -25.234 3.457 1 38.56 87 THR A O 1
ATOM 699 N N . GLN A 1 88 ? -22.125 -27.062 2.918 1 41.16 88 GLN A N 1
ATOM 700 C CA . GLN A 1 88 ? -23.188 -27.141 3.906 1 41.16 88 GLN A CA 1
ATOM 701 C C . GLN A 1 88 ? -22.766 -26.531 5.238 1 41.16 88 GLN A C 1
ATOM 703 O O . GLN A 1 88 ? -23.516 -25.797 5.859 1 41.16 88 GLN A O 1
ATOM 708 N N . GLY A 1 89 ? -22.062 -27.109 6.266 1 40.16 89 GLY A N 1
ATOM 709 C CA . GLY A 1 89 ? -21.891 -26.281 7.457 1 40.16 89 GLY A CA 1
ATOM 710 C C . GLY A 1 89 ? -20.797 -25.25 7.312 1 40.16 89 GLY A C 1
ATOM 711 O O . GLY A 1 89 ? -21 -24.078 7.602 1 40.16 89 GLY A O 1
ATOM 712 N N . SER A 1 90 ? -19.188 -25.391 7.418 1 43.06 90 SER A N 1
ATOM 713 C CA . SER A 1 90 ? -18.094 -24.5 7.773 1 43.06 90 SER A CA 1
ATOM 714 C C . SER A 1 90 ? -17.469 -23.875 6.535 1 43.06 90 SER A C 1
ATOM 716 O O . SER A 1 90 ? -17.109 -24.578 5.594 1 43.06 90 SER A O 1
ATOM 718 N N . THR A 1 91 ? -17.766 -22.719 5.879 1 51.22 91 THR A N 1
ATOM 719 C CA . THR A 1 91 ? -17.141 -21.891 4.863 1 51.22 91 THR A CA 1
ATOM 720 C C . THR A 1 91 ? -15.625 -22.047 4.895 1 51.22 91 THR A C 1
ATOM 722 O O . THR A 1 91 ? -14.992 -21.875 5.938 1 51.22 91 THR A O 1
ATOM 725 N N . THR A 1 92 ? -14.883 -22.938 3.971 1 66.12 92 THR A N 1
ATOM 726 C CA . THR A 1 92 ? -13.445 -23.125 3.852 1 66.12 92 THR A CA 1
ATOM 727 C C . THR A 1 92 ? -12.766 -21.828 3.441 1 66.12 92 THR A C 1
ATOM 729 O O . THR A 1 92 ? -13.211 -21.141 2.516 1 66.12 92 THR A O 1
ATOM 732 N N . THR A 1 93 ? -11.914 -21.281 4.227 1 80.19 93 THR A N 1
ATOM 733 C CA . THR A 1 93 ? -11.125 -20.078 3.971 1 80.19 93 THR A CA 1
ATOM 734 C C . THR A 1 93 ? -9.672 -20.453 3.658 1 80.19 93 THR A C 1
ATOM 736 O O . THR A 1 93 ? -9.062 -21.25 4.367 1 80.19 93 THR A O 1
ATOM 739 N N . ILE A 1 94 ? -9.227 -20.031 2.43 1 85.38 94 ILE A N 1
ATOM 740 C CA . ILE A 1 94 ? -7.812 -20.172 2.096 1 85.38 94 ILE A CA 1
ATOM 741 C C . ILE A 1 94 ? -7.074 -18.891 2.432 1 85.38 94 ILE A C 1
ATOM 743 O O . ILE A 1 94 ? -7.438 -17.812 1.949 1 85.38 94 ILE A O 1
ATOM 747 N N . ARG A 1 95 ? -6.059 -19.031 3.244 1 90.94 95 ARG A N 1
ATOM 748 C CA . ARG A 1 95 ? -5.285 -17.875 3.686 1 90.94 95 ARG A CA 1
ATOM 749 C C . ARG A 1 95 ? -4.02 -17.719 2.852 1 90.94 95 ARG A C 1
ATOM 751 O O . ARG A 1 95 ? -3.164 -18.609 2.832 1 90.94 95 ARG A O 1
ATOM 758 N N . ILE A 1 96 ? -3.928 -16.5 2.139 1 89.69 96 ILE A N 1
ATOM 759 C CA . ILE A 1 96 ? -2.781 -16.203 1.287 1 89.69 96 ILE A CA 1
ATOM 760 C C . ILE A 1 96 ? -2.018 -15 1.842 1 89.69 96 ILE A C 1
ATOM 762 O O . ILE A 1 96 ? -2.621 -13.992 2.209 1 89.69 96 ILE A O 1
ATOM 766 N N . GLY A 1 97 ? -0.687 -15.133 1.973 1 92.06 97 GLY A N 1
ATOM 767 C CA . GLY A 1 97 ? 0.169 -14.039 2.41 1 92.06 97 GLY A CA 1
ATOM 768 C C . GLY A 1 97 ? 1.169 -13.602 1.356 1 92.06 97 GLY A C 1
ATOM 769 O O . GLY A 1 97 ? 1.637 -14.422 0.562 1 92.06 97 GLY A O 1
ATOM 770 N N . THR A 1 98 ? 1.459 -12.32 1.397 1 92.25 98 THR A N 1
ATOM 771 C CA . THR A 1 98 ? 2.488 -11.797 0.507 1 92.25 98 THR A CA 1
ATOM 772 C C . THR A 1 98 ? 3.307 -10.711 1.205 1 92.25 98 THR A C 1
ATOM 774 O O . THR A 1 98 ? 2.84 -10.102 2.166 1 92.25 98 THR A O 1
ATOM 777 N N . ASN A 1 99 ? 4.539 -10.555 0.783 1 93.44 99 ASN A N 1
ATOM 778 C CA . ASN A 1 99 ? 5.352 -9.438 1.249 1 93.44 99 ASN A CA 1
ATOM 779 C C . ASN A 1 99 ? 5.719 -8.492 0.105 1 93.44 99 ASN A C 1
ATOM 781 O O . ASN A 1 99 ? 6.637 -7.68 0.236 1 93.44 99 ASN A O 1
ATOM 785 N N . LEU A 1 100 ? 5.008 -8.664 -1.004 1 90.38 100 LEU A N 1
ATOM 786 C CA . LEU A 1 100 ? 5.199 -7.805 -2.164 1 90.38 100 LEU A CA 1
ATOM 787 C C . LEU A 1 100 ? 4.25 -6.609 -2.115 1 90.38 100 LEU A C 1
ATOM 789 O O . LEU A 1 100 ? 3.031 -6.785 -2.041 1 90.38 100 LEU A O 1
ATOM 793 N N . ILE A 1 101 ? 4.781 -5.441 -2.17 1 83.81 101 ILE A N 1
ATOM 794 C CA . ILE A 1 101 ? 3.924 -4.266 -2.111 1 83.81 101 ILE A CA 1
ATOM 795 C C . ILE A 1 101 ? 3.438 -3.908 -3.514 1 83.81 101 ILE A C 1
ATOM 797 O O . ILE A 1 101 ? 2.576 -3.039 -3.678 1 83.81 101 ILE A O 1
ATOM 801 N N . ASP A 1 102 ? 3.945 -4.605 -4.496 1 79.94 102 ASP A N 1
ATOM 802 C CA . ASP A 1 102 ? 3.568 -4.316 -5.875 1 79.94 102 ASP A CA 1
ATOM 803 C C . ASP A 1 102 ? 2.766 -5.465 -6.477 1 79.94 102 ASP A C 1
ATOM 805 O O . ASP A 1 102 ? 2.617 -5.555 -7.699 1 79.94 102 ASP A O 1
ATOM 809 N N . ILE A 1 103 ? 2.375 -6.441 -5.578 1 72.94 103 ILE A N 1
ATOM 810 C CA . ILE A 1 103 ? 1.644 -7.59 -6.102 1 72.94 103 ILE A CA 1
ATOM 811 C C . ILE A 1 103 ? 0.277 -7.141 -6.613 1 72.94 103 ILE A C 1
ATOM 813 O O . ILE A 1 103 ? -0.395 -7.879 -7.336 1 72.94 103 ILE A O 1
ATOM 817 N N . ASP A 1 104 ? -0.11 -6.043 -6.945 1 63.59 104 ASP A N 1
ATOM 818 C CA . ASP A 1 104 ? -1.475 -5.559 -7.121 1 63.59 104 ASP A CA 1
ATOM 819 C C . ASP A 1 104 ? -2.104 -6.137 -8.391 1 63.59 104 ASP A C 1
ATOM 821 O O . ASP A 1 104 ? -3.158 -6.773 -8.328 1 63.59 104 ASP A O 1
ATOM 825 N N . LYS A 1 105 ? -1.665 -5.922 -9.555 1 60 105 LYS A N 1
ATOM 826 C CA . LYS A 1 105 ? -2.479 -6.102 -10.758 1 60 105 LYS A CA 1
ATOM 827 C C . LYS A 1 105 ? -2.707 -7.578 -11.055 1 60 105 LYS A C 1
ATOM 829 O O . LYS A 1 105 ? -3.824 -7.988 -11.375 1 60 105 LYS A O 1
ATOM 834 N N . ALA A 1 106 ? -1.774 -8.391 -10.773 1 63.22 106 ALA A N 1
ATOM 835 C CA . ALA A 1 106 ? -1.874 -9.805 -11.148 1 63.22 106 ALA A CA 1
ATOM 836 C C . ALA A 1 106 ? -2.764 -10.57 -10.172 1 63.22 106 ALA A C 1
ATOM 838 O O . ALA A 1 106 ? -3.5 -11.477 -10.578 1 63.22 106 ALA A O 1
ATOM 839 N N . PHE A 1 107 ? -2.791 -10.07 -8.984 1 73.31 107 PHE A N 1
ATOM 840 C CA . PHE A 1 107 ? -3.518 -10.805 -7.957 1 73.31 107 PHE A CA 1
ATOM 841 C C . PHE A 1 107 ? -5.02 -10.602 -8.102 1 73.31 107 PHE A C 1
ATOM 843 O O . PHE A 1 107 ? -5.801 -11.531 -7.891 1 73.31 107 PHE A O 1
ATOM 850 N N . GLY A 1 108 ? -5.352 -9.422 -8.492 1 69.88 108 GLY A N 1
ATOM 851 C CA . GLY A 1 108 ? -6.762 -9.172 -8.727 1 69.88 108 GLY A CA 1
ATOM 852 C C . GLY A 1 108 ? -7.383 -10.125 -9.727 1 69.88 108 GLY A C 1
ATOM 853 O O . GLY A 1 108 ? -8.484 -10.633 -9.508 1 69.88 108 GLY A O 1
ATOM 854 N N . GLU A 1 109 ? -6.637 -10.367 -10.688 1 68.81 109 GLU A N 1
ATOM 855 C CA . GLU A 1 109 ? -7.105 -11.273 -11.734 1 68.81 109 GLU A CA 1
ATOM 856 C C . GLU A 1 109 ? -7.262 -12.695 -11.211 1 68.81 109 GLU A C 1
ATOM 858 O O . GLU A 1 109 ? -8.234 -13.375 -11.531 1 68.81 109 GLU A O 1
ATOM 863 N N . VAL A 1 110 ? -6.344 -13.102 -10.422 1 73.56 110 VAL A N 1
ATOM 864 C CA . VAL A 1 110 ? -6.367 -14.445 -9.859 1 73.56 110 VAL A CA 1
ATOM 865 C C . VAL A 1 110 ? -7.582 -14.602 -8.945 1 73.56 110 VAL A C 1
ATOM 867 O O . VAL A 1 110 ? -8.273 -15.625 -8.992 1 73.56 110 VAL A O 1
ATOM 870 N N . LEU A 1 111 ? -7.836 -13.57 -8.203 1 74.06 111 LEU A N 1
ATOM 871 C CA . LEU A 1 111 ? -8.938 -13.625 -7.25 1 74.06 111 LEU A CA 1
ATOM 872 C C . LEU A 1 111 ? -10.281 -13.727 -7.973 1 74.06 111 LEU A C 1
ATOM 874 O O . LEU A 1 111 ? -11.172 -14.461 -7.539 1 74.06 111 LEU A O 1
ATOM 878 N N . LEU A 1 112 ? -10.344 -13.07 -9.039 1 67.94 112 LEU A N 1
ATOM 879 C CA . LEU A 1 112 ? -11.578 -13.07 -9.82 1 67.94 112 LEU A CA 1
ATOM 880 C C . LEU A 1 112 ? -11.844 -14.445 -10.43 1 67.94 112 LEU A C 1
ATOM 882 O O . LEU A 1 112 ? -12.961 -14.953 -10.352 1 67.94 112 LEU A O 1
ATOM 886 N N . LEU A 1 113 ? -10.852 -14.969 -10.984 1 69.56 113 LEU A N 1
ATOM 887 C CA . LEU A 1 113 ? -10.977 -16.266 -11.648 1 69.56 113 LEU A CA 1
ATOM 888 C C . LEU A 1 113 ? -11.273 -17.359 -10.633 1 69.56 113 LEU A C 1
ATOM 890 O O . LEU A 1 113 ? -12.07 -18.266 -10.906 1 69.56 113 LEU A O 1
ATOM 894 N N . PHE A 1 114 ? -10.703 -17.219 -9.531 1 76.38 114 PHE A N 1
ATOM 895 C CA . PHE A 1 114 ? -10.914 -18.203 -8.477 1 76.38 114 PHE A CA 1
ATOM 896 C C . PHE A 1 114 ? -12.344 -18.141 -7.953 1 76.38 114 PHE A C 1
ATOM 898 O O . PHE A 1 114 ? -12.992 -19.172 -7.777 1 76.38 114 PHE A O 1
ATOM 905 N N . ASN A 1 115 ? -12.734 -16.891 -7.719 1 71.94 115 ASN A N 1
ATOM 906 C CA . ASN A 1 115 ? -14.086 -16.703 -7.195 1 71.94 115 ASN A CA 1
ATOM 907 C C . ASN A 1 115 ? -15.141 -17.266 -8.148 1 71.94 115 ASN A C 1
ATOM 909 O O . ASN A 1 115 ? -16.188 -17.75 -7.711 1 71.94 115 ASN A O 1
ATOM 913 N N . GLN A 1 116 ? -14.875 -17.219 -9.352 1 70.12 116 GLN A N 1
ATOM 914 C CA . GLN A 1 116 ? -15.789 -17.75 -10.352 1 70.12 116 GLN A CA 1
ATOM 915 C C . GLN A 1 116 ? -15.828 -19.281 -10.289 1 70.12 116 GLN A C 1
ATOM 917 O O . GLN A 1 116 ? -16.891 -19.875 -10.43 1 70.12 116 GLN A O 1
ATOM 922 N N . SER A 1 117 ? -14.695 -19.812 -10.062 1 71.56 117 SER A N 1
ATOM 923 C CA . SER A 1 117 ? -14.57 -21.266 -10.055 1 71.56 117 SER A CA 1
ATOM 924 C C . SER A 1 117 ? -14.969 -21.859 -8.703 1 71.56 117 SER A C 1
ATOM 926 O O . SER A 1 117 ? -15.5 -22.969 -8.641 1 71.56 117 SER A O 1
ATOM 928 N N . TYR A 1 118 ? -14.688 -21.125 -7.699 1 75.19 118 TYR A N 1
ATOM 929 C CA . TYR A 1 118 ? -14.977 -21.578 -6.34 1 75.19 118 TYR A CA 1
ATOM 930 C C . TYR A 1 118 ? -15.688 -20.484 -5.547 1 75.19 118 TYR A C 1
ATOM 932 O O . TYR A 1 118 ? -15.133 -19.938 -4.59 1 75.19 118 TYR A O 1
ATOM 940 N N . PRO A 1 119 ? -16.922 -20.328 -5.812 1 70.62 119 PRO A N 1
ATOM 941 C CA . PRO A 1 119 ? -17.656 -19.203 -5.211 1 70.62 119 PRO A CA 1
ATOM 942 C C . PRO A 1 119 ? -17.875 -19.391 -3.713 1 70.62 119 PRO A C 1
ATOM 944 O O . PRO A 1 119 ? -18.172 -18.422 -3.008 1 70.62 119 PRO A O 1
ATOM 947 N N . TYR A 1 120 ? -17.703 -20.547 -3.254 1 69.06 120 TYR A N 1
ATOM 948 C CA . TYR A 1 120 ? -18.016 -20.781 -1.849 1 69.06 120 TYR A CA 1
ATOM 949 C C . TYR A 1 120 ? -16.734 -20.797 -1.007 1 69.06 120 TYR A C 1
ATOM 951 O O . TYR A 1 120 ? -16.797 -21.031 0.204 1 69.06 120 TYR A O 1
ATOM 959 N N . VAL A 1 121 ? -15.688 -20.656 -1.632 1 74.62 121 VAL A N 1
ATOM 960 C CA . VAL A 1 121 ? -14.414 -20.578 -0.919 1 74.62 121 VAL A CA 1
ATOM 961 C C . VAL A 1 121 ? -14.023 -19.125 -0.72 1 74.62 121 VAL A C 1
ATOM 963 O O . VAL A 1 121 ? -14.078 -18.328 -1.658 1 74.62 121 VAL A O 1
ATOM 966 N N . SER A 1 122 ? -13.758 -18.859 0.537 1 79.06 122 SER A N 1
ATOM 967 C CA . SER A 1 122 ? -13.328 -17.5 0.85 1 79.06 122 SER A CA 1
ATOM 968 C C . SER A 1 122 ? -11.805 -17.391 0.83 1 79.06 122 SER A C 1
ATOM 970 O O . SER A 1 122 ? -11.102 -18.312 1.255 1 79.06 122 SER A O 1
ATOM 972 N N . ILE A 1 123 ? -11.367 -16.312 0.255 1 83.19 123 ILE A N 1
ATOM 973 C CA . ILE A 1 123 ? -9.938 -16.031 0.24 1 83.19 123 ILE A CA 1
ATOM 974 C C . ILE A 1 123 ? -9.609 -14.93 1.243 1 83.19 123 ILE A C 1
ATOM 976 O O . ILE A 1 123 ? -10.266 -13.883 1.256 1 83.19 123 ILE A O 1
ATOM 980 N N . ASP A 1 124 ? -8.688 -15.281 2.137 1 86.5 124 ASP A N 1
ATOM 981 C CA . ASP A 1 124 ? -8.133 -14.297 3.066 1 86.5 124 ASP A CA 1
ATOM 982 C C . ASP A 1 124 ? -6.719 -13.891 2.658 1 86.5 124 ASP A C 1
ATOM 984 O O . ASP A 1 124 ? -5.754 -14.602 2.949 1 86.5 124 ASP A O 1
ATOM 988 N N . PHE A 1 125 ? -6.656 -12.773 1.948 1 88.62 125 PHE A N 1
ATOM 989 C CA . PHE A 1 125 ? -5.391 -12.281 1.417 1 88.62 125 PHE A CA 1
ATOM 990 C C . PHE A 1 125 ? -4.844 -11.148 2.277 1 88.62 125 PHE A C 1
ATOM 992 O O . PHE A 1 125 ? -5.508 -10.133 2.471 1 88.62 125 PHE A O 1
ATOM 999 N N . LYS A 1 126 ? -3.541 -11.328 2.816 1 90.25 126 LYS A N 1
ATOM 1000 C CA . LYS A 1 126 ? -2.967 -10.336 3.721 1 90.25 126 LYS A CA 1
ATOM 1001 C C . LYS A 1 126 ? -1.478 -10.148 3.453 1 90.25 126 LYS A C 1
ATOM 1003 O O . LYS A 1 126 ? -0.852 -10.961 2.777 1 90.25 126 LYS A O 1
ATOM 1008 N N . TYR A 1 127 ? -1.035 -9.008 3.938 1 91.75 127 TYR A N 1
ATOM 1009 C CA . TYR A 1 127 ? 0.393 -8.711 3.877 1 91.75 127 TYR A CA 1
ATOM 1010 C C . TYR A 1 127 ? 1.109 -9.242 5.117 1 91.75 127 TYR A C 1
ATOM 1012 O O . TYR A 1 127 ? 0.649 -9.031 6.242 1 91.75 127 TYR A O 1
ATOM 1020 N N . TYR A 1 128 ? 2.207 -9.945 4.867 1 92.19 128 TYR A N 1
ATOM 1021 C CA . TYR A 1 128 ? 3.094 -10.383 5.938 1 92.19 128 TYR A CA 1
ATOM 1022 C C . TYR A 1 128 ? 4.547 -10.078 5.602 1 92.19 128 TYR A C 1
ATOM 1024 O O . TYR A 1 128 ? 5.035 -10.453 4.531 1 92.19 128 TYR A O 1
ATOM 1032 N N . TYR A 1 129 ? 5.141 -9.414 6.516 1 92.88 129 TYR A N 1
ATOM 1033 C CA . TYR A 1 129 ? 6.551 -9.109 6.32 1 92.88 129 TYR A CA 1
ATOM 1034 C C . TYR A 1 129 ? 7.383 -10.383 6.254 1 92.88 129 TYR A C 1
ATOM 1036 O O . TYR A 1 129 ? 8.156 -10.578 5.316 1 92.88 129 TYR A O 1
ATOM 1044 N N . ASP A 1 130 ? 7.203 -11.203 7.238 1 91.75 130 ASP A N 1
ATOM 1045 C CA . ASP A 1 130 ? 7.918 -12.469 7.32 1 91.75 130 ASP A CA 1
ATOM 1046 C C . ASP A 1 130 ? 7.016 -13.641 6.945 1 91.75 130 ASP A C 1
ATOM 1048 O O . ASP A 1 130 ? 6.312 -14.188 7.797 1 91.75 130 ASP A O 1
ATOM 1052 N N . LEU A 1 131 ? 7.117 -14.055 5.719 1 94.31 131 LEU A N 1
ATOM 1053 C CA . LEU A 1 131 ? 6.25 -15.109 5.199 1 94.31 131 LEU A CA 1
ATOM 1054 C C . LEU A 1 131 ? 6.629 -16.469 5.789 1 94.31 131 LEU A C 1
ATOM 1056 O O . LEU A 1 131 ? 5.762 -17.312 6.023 1 94.31 131 LEU A O 1
ATOM 1060 N N . GLU A 1 132 ? 7.875 -16.656 5.98 1 91.81 132 GLU A N 1
ATOM 1061 C CA . GLU A 1 132 ? 8.328 -17.922 6.543 1 91.81 132 GLU A CA 1
ATOM 1062 C C . GLU A 1 132 ? 7.68 -18.188 7.895 1 91.81 132 GLU A C 1
ATOM 1064 O O . GLU A 1 132 ? 7.129 -19.266 8.125 1 91.81 132 GLU A O 1
ATOM 1069 N N . THR A 1 133 ? 7.734 -17.188 8.719 1 88.06 133 THR A N 1
ATOM 1070 C CA . THR A 1 133 ? 7.145 -17.312 10.047 1 88.06 133 THR A CA 1
ATOM 1071 C C . THR A 1 133 ? 5.633 -17.484 9.953 1 88.06 133 THR A C 1
ATOM 1073 O O . THR A 1 133 ? 5.047 -18.266 10.695 1 88.06 133 THR A O 1
ATOM 1076 N N . ALA A 1 134 ? 5.047 -16.734 9.023 1 91.81 134 ALA A N 1
ATOM 1077 C CA . ALA A 1 134 ? 3.598 -16.828 8.859 1 91.81 134 ALA A CA 1
ATOM 1078 C C . ALA A 1 134 ? 3.184 -18.234 8.445 1 91.81 134 ALA A C 1
ATOM 1080 O O . ALA A 1 134 ? 2.154 -18.75 8.891 1 91.81 134 ALA A O 1
ATOM 1081 N N . LEU A 1 135 ? 3.934 -18.859 7.645 1 90.19 135 LEU A N 1
ATOM 1082 C CA . LEU A 1 135 ? 3.664 -20.219 7.195 1 90.19 135 LEU A CA 1
ATOM 1083 C C . LEU A 1 135 ? 3.914 -21.219 8.32 1 90.19 135 LEU A C 1
ATOM 1085 O O . LEU A 1 135 ? 3.096 -22.109 8.555 1 90.19 135 LEU A O 1
ATOM 1089 N N . GLU A 1 136 ? 4.965 -21.031 9.016 1 84 136 GLU A N 1
ATOM 1090 C CA . GLU A 1 136 ? 5.359 -21.938 10.086 1 84 136 GLU A CA 1
ATOM 1091 C C . GLU A 1 136 ? 4.332 -21.953 11.211 1 84 136 GLU A C 1
ATOM 1093 O O . GLU A 1 136 ? 4.074 -23 11.82 1 84 136 GLU A O 1
ATOM 1098 N N . THR A 1 137 ? 3.789 -20.812 11.492 1 83.75 137 THR A N 1
ATOM 1099 C CA . THR A 1 137 ? 2.838 -20.688 12.594 1 83.75 137 THR A CA 1
ATOM 1100 C C . THR A 1 137 ? 1.408 -20.875 12.094 1 83.75 137 THR A C 1
ATOM 1102 O O . THR A 1 137 ? 0.451 -20.609 12.82 1 83.75 137 THR A O 1
ATOM 1105 N N . ASP A 1 138 ? 1.266 -21.188 10.867 1 83.88 138 ASP A N 1
ATOM 1106 C CA . ASP A 1 138 ? -0.014 -21.531 10.258 1 83.88 138 ASP A CA 1
ATOM 1107 C C . ASP A 1 138 ? -0.942 -20.328 10.195 1 83.88 138 ASP A C 1
ATOM 1109 O O . ASP A 1 138 ? -2.16 -20.469 10.32 1 83.88 138 ASP A O 1
ATOM 1113 N N . LEU A 1 139 ? -0.33 -19.219 10.133 1 87.62 139 LEU A N 1
ATOM 1114 C CA . LEU A 1 139 ? -1.119 -18.016 9.945 1 87.62 139 LEU A CA 1
ATOM 1115 C C . LEU A 1 139 ? -1.63 -17.906 8.516 1 87.62 139 LEU A C 1
ATOM 1117 O O . LEU A 1 139 ? -2.652 -17.266 8.266 1 87.62 139 LEU A O 1
ATOM 1121 N N . ILE A 1 140 ? -0.836 -18.5 7.602 1 91.12 140 ILE A N 1
ATOM 1122 C CA . ILE A 1 140 ? -1.234 -18.531 6.195 1 91.12 140 ILE A CA 1
ATOM 1123 C C . ILE A 1 140 ? -1.055 -19.953 5.648 1 91.12 140 ILE A C 1
ATOM 1125 O O . ILE A 1 140 ? -0.259 -20.734 6.176 1 91.12 140 ILE A O 1
ATOM 1129 N N . ASP A 1 141 ? -1.843 -20.172 4.566 1 88.75 141 ASP A N 1
ATOM 1130 C CA . ASP A 1 141 ? -1.772 -21.469 3.891 1 88.75 141 ASP A CA 1
ATOM 1131 C C . ASP A 1 141 ? -0.813 -21.422 2.703 1 88.75 141 ASP A C 1
ATOM 1133 O O . ASP A 1 141 ? -0.156 -22.406 2.385 1 88.75 141 ASP A O 1
ATOM 1137 N N . ILE A 1 142 ? -0.835 -20.297 2.049 1 89.88 142 ILE A N 1
ATOM 1138 C CA . ILE A 1 142 ? -0.022 -20.078 0.856 1 89.88 142 ILE A CA 1
ATOM 1139 C C . ILE A 1 142 ? 0.721 -18.75 0.973 1 89.88 142 ILE A C 1
ATOM 1141 O O . ILE A 1 142 ? 0.136 -17.734 1.363 1 89.88 142 ILE A O 1
ATOM 1145 N N . GLY A 1 143 ? 2.02 -18.812 0.749 1 91.81 143 GLY A N 1
ATOM 1146 C CA . GLY A 1 143 ? 2.818 -17.594 0.647 1 91.81 143 GLY A CA 1
ATOM 1147 C C . GLY A 1 143 ? 3.324 -17.328 -0.758 1 91.81 143 GLY A C 1
ATOM 1148 O O . GLY A 1 143 ? 3.746 -18.266 -1.456 1 91.81 143 GLY A O 1
ATOM 1149 N N . ILE A 1 144 ? 3.164 -16.094 -1.181 1 90.62 144 ILE A N 1
ATOM 1150 C CA . ILE A 1 144 ? 3.727 -15.688 -2.463 1 90.62 144 ILE A CA 1
ATOM 1151 C C . ILE A 1 144 ? 4.59 -14.438 -2.27 1 90.62 144 ILE A C 1
ATOM 1153 O O . ILE A 1 144 ? 4.105 -13.406 -1.794 1 90.62 144 ILE A O 1
ATOM 1157 N N . GLY A 1 145 ? 5.82 -14.547 -2.635 1 92.88 145 GLY A N 1
ATOM 1158 C CA . GLY A 1 145 ? 6.695 -13.398 -2.469 1 92.88 145 GLY A CA 1
ATOM 1159 C C . GLY A 1 145 ? 8.164 -13.766 -2.42 1 92.88 145 GLY A C 1
ATOM 1160 O O . GLY A 1 145 ? 8.594 -14.719 -3.084 1 92.88 145 GLY A O 1
ATOM 1161 N N . ILE A 1 146 ? 8.891 -12.961 -1.755 1 94.25 146 ILE A N 1
ATOM 1162 C CA . ILE A 1 146 ? 10.336 -13.117 -1.619 1 94.25 146 ILE A CA 1
ATOM 1163 C C . ILE A 1 146 ? 10.656 -13.875 -0.329 1 94.25 146 ILE A C 1
ATOM 1165 O O . ILE A 1 146 ? 10.109 -13.555 0.731 1 94.25 146 ILE A O 1
ATOM 1169 N N . PHE A 1 147 ? 11.453 -14.906 -0.437 1 93.88 147 PHE A N 1
ATOM 1170 C CA . PHE A 1 147 ? 11.891 -15.703 0.701 1 93.88 147 PHE A CA 1
ATOM 1171 C C . PHE A 1 147 ? 13.414 -15.695 0.813 1 93.88 147 PHE A C 1
ATOM 1173 O O . PHE A 1 147 ? 14.102 -16.422 0.089 1 93.88 147 PHE A O 1
ATOM 1180 N N . LEU A 1 148 ? 13.898 -14.867 1.742 1 89.62 148 LEU A N 1
ATOM 1181 C CA . LEU A 1 148 ? 15.352 -14.742 1.844 1 89.62 148 LEU A CA 1
ATOM 1182 C C . LEU A 1 148 ? 15.875 -15.539 3.035 1 89.62 148 LEU A C 1
ATOM 1184 O O . LEU A 1 148 ? 17.078 -15.82 3.117 1 89.62 148 LEU A O 1
ATOM 1188 N N . ASP A 1 149 ? 14.922 -15.766 3.98 1 76.44 149 ASP A N 1
ATOM 1189 C CA . ASP A 1 149 ? 15.328 -16.531 5.152 1 76.44 149 ASP A CA 1
ATOM 1190 C C . ASP A 1 149 ? 15.414 -18.031 4.824 1 76.44 149 ASP A C 1
ATOM 1192 O O . ASP A 1 149 ? 14.422 -18.641 4.418 1 76.44 149 ASP A O 1
ATOM 1196 N N . THR A 1 150 ? 16.516 -18.594 4.992 1 72.81 150 THR A N 1
ATOM 1197 C CA . THR A 1 150 ? 16.734 -19.984 4.633 1 72.81 150 THR A CA 1
ATOM 1198 C C . THR A 1 150 ? 16.703 -20.875 5.871 1 72.81 150 THR A C 1
ATOM 1200 O O . THR A 1 150 ? 16.891 -22.094 5.773 1 72.81 150 THR A O 1
ATOM 1203 N N . SER A 1 151 ? 16.438 -20.25 6.891 1 70.12 151 SER A N 1
ATOM 1204 C CA . SER A 1 151 ? 16.469 -21.031 8.125 1 70.12 151 SER A CA 1
ATOM 1205 C C . SER A 1 151 ? 15.258 -21.938 8.234 1 70.12 151 SER A C 1
ATOM 1207 O O . SER A 1 151 ? 15.289 -22.938 8.961 1 70.12 151 SER A O 1
ATOM 1209 N N . ILE A 1 152 ? 14.273 -21.688 7.602 1 69.75 152 ILE A N 1
ATOM 1210 C CA . ILE A 1 152 ? 13.055 -22.5 7.629 1 69.75 152 ILE A CA 1
ATOM 1211 C C . ILE A 1 152 ? 12.953 -23.312 6.344 1 69.75 152 ILE A C 1
ATOM 1213 O O . ILE A 1 152 ? 12.922 -22.75 5.242 1 69.75 152 ILE A O 1
ATOM 1217 N N . PRO A 1 153 ? 13.047 -24.531 6.59 1 75.25 153 PRO A N 1
ATOM 1218 C CA . PRO A 1 153 ? 12.969 -25.375 5.391 1 75.25 153 PRO A CA 1
ATOM 1219 C C . PRO A 1 153 ? 11.578 -25.375 4.766 1 75.25 153 PRO A C 1
ATOM 1221 O O . PRO A 1 153 ? 10.617 -25.844 5.383 1 75.25 153 PRO A O 1
ATOM 1224 N N . LEU A 1 154 ? 11.406 -24.688 3.783 1 81.31 154 LEU A N 1
ATOM 1225 C CA . LEU A 1 154 ? 10.156 -24.641 3.031 1 81.31 154 LEU A CA 1
ATOM 1226 C C . LEU A 1 154 ? 10.375 -25.109 1.596 1 81.31 154 LEU A C 1
ATOM 1228 O O . LEU A 1 154 ? 11.445 -24.922 1.026 1 81.31 154 LEU A O 1
ATOM 1232 N N . GLU A 1 155 ? 9.43 -25.922 1.182 1 83.56 155 GLU A N 1
ATOM 1233 C CA . GLU A 1 155 ? 9.438 -26.234 -0.245 1 83.56 155 GLU A CA 1
ATOM 1234 C C . GLU A 1 155 ? 8.945 -25.047 -1.068 1 83.56 155 GLU A C 1
ATOM 1236 O O . GLU A 1 155 ? 7.758 -24.703 -1.03 1 83.56 155 GLU A O 1
ATOM 1241 N N . LYS A 1 156 ? 9.875 -24.5 -1.729 1 88.38 156 LYS A N 1
ATOM 1242 C CA . LYS A 1 156 ? 9.562 -23.297 -2.49 1 88.38 156 LYS A CA 1
ATOM 1243 C C . LYS A 1 156 ? 9.5 -23.594 -3.986 1 88.38 156 LYS A C 1
ATOM 1245 O O . LYS A 1 156 ? 10.305 -24.359 -4.508 1 88.38 156 LYS A O 1
ATOM 1250 N N . GLU A 1 157 ? 8.531 -23.047 -4.559 1 88.25 157 GLU A N 1
ATOM 1251 C CA . GLU A 1 157 ? 8.445 -23.109 -6.012 1 88.25 157 GLU A CA 1
ATOM 1252 C C . GLU A 1 157 ? 8.742 -21.75 -6.637 1 88.25 157 GLU A C 1
ATOM 1254 O O . GLU A 1 157 ? 8.07 -20.75 -6.336 1 88.25 157 GLU A O 1
ATOM 1259 N N . LEU A 1 158 ? 9.727 -21.75 -7.496 1 90.19 158 LEU A N 1
ATOM 1260 C CA . LEU A 1 158 ? 10.086 -20.5 -8.172 1 90.19 158 LEU A CA 1
ATOM 1261 C C . LEU A 1 158 ? 9.07 -20.156 -9.25 1 90.19 158 LEU A C 1
ATOM 1263 O O . LEU A 1 158 ? 8.789 -20.969 -10.133 1 90.19 158 LEU A O 1
ATOM 1267 N N . ILE A 1 159 ? 8.531 -19.016 -9.094 1 87.12 159 ILE A N 1
ATOM 1268 C CA . ILE A 1 159 ? 7.574 -18.547 -10.102 1 87.12 159 ILE A CA 1
ATOM 1269 C C . ILE A 1 159 ? 8.312 -17.797 -11.203 1 87.12 159 ILE A C 1
ATOM 1271 O O . ILE A 1 159 ? 8.211 -18.141 -12.375 1 87.12 159 ILE A O 1
ATOM 1275 N N . TYR A 1 160 ? 9.023 -16.75 -10.812 1 85.25 160 TYR A N 1
ATOM 1276 C CA . TYR A 1 160 ? 9.82 -16 -11.773 1 85.25 160 TYR A CA 1
ATOM 1277 C C . TYR A 1 160 ? 10.891 -15.172 -11.07 1 85.25 160 TYR A C 1
ATOM 1279 O O . TYR A 1 160 ? 10.852 -15.008 -9.844 1 85.25 160 TYR A O 1
ATOM 1287 N N . THR A 1 161 ? 11.852 -14.836 -11.859 1 91.06 161 THR A N 1
ATOM 1288 C CA . THR A 1 161 ? 12.883 -13.883 -11.438 1 91.06 161 THR A CA 1
ATOM 1289 C C . THR A 1 161 ? 12.828 -12.617 -12.297 1 91.06 161 THR A C 1
ATOM 1291 O O . THR A 1 161 ? 12.445 -12.672 -13.461 1 91.06 161 THR A O 1
ATOM 1294 N N . GLU A 1 162 ? 13.086 -11.57 -11.609 1 90.75 162 GLU A N 1
ATOM 1295 C CA . GLU A 1 162 ? 13.141 -10.344 -12.406 1 90.75 162 GLU A CA 1
ATOM 1296 C C . GLU A 1 162 ? 14.234 -9.406 -11.906 1 90.75 162 GLU A C 1
ATOM 1298 O O . GLU A 1 162 ? 14.625 -9.469 -10.734 1 90.75 162 GLU A O 1
ATOM 1303 N N . SER A 1 163 ? 14.719 -8.641 -12.914 1 95.31 163 SER A N 1
ATOM 1304 C CA . SER A 1 163 ? 15.719 -7.613 -12.617 1 95.31 163 SER A CA 1
ATOM 1305 C C . SER A 1 163 ? 15.055 -6.289 -12.25 1 95.31 163 SER A C 1
ATOM 1307 O O . SER A 1 163 ? 13.828 -6.172 -12.281 1 95.31 163 SER A O 1
ATOM 1309 N N . TYR A 1 164 ? 15.914 -5.363 -11.773 1 96.88 164 TYR A N 1
ATOM 1310 C CA . TYR A 1 164 ? 15.438 -4.031 -11.43 1 96.88 164 TYR A CA 1
ATOM 1311 C C . TYR A 1 164 ? 15.93 -2.994 -12.43 1 96.88 164 TYR A C 1
ATOM 1313 O O . TYR A 1 164 ? 16.875 -3.252 -13.188 1 96.88 164 TYR A O 1
ATOM 1321 N N . LEU A 1 165 ? 15.219 -1.894 -12.398 1 97.31 165 LEU A N 1
ATOM 1322 C CA . LEU A 1 165 ? 15.5 -0.76 -13.273 1 97.31 165 LEU A CA 1
ATOM 1323 C C . LEU A 1 165 ? 15.773 0.5 -12.461 1 97.31 165 LEU A C 1
ATOM 1325 O O . LEU A 1 165 ? 15.289 0.63 -11.328 1 97.31 165 LEU A O 1
ATOM 1329 N N . LEU A 1 166 ? 16.578 1.318 -13.062 1 98.06 166 LEU A N 1
ATOM 1330 C CA . LEU A 1 166 ? 16.641 2.678 -12.539 1 98.06 166 LEU A CA 1
ATOM 1331 C C . LEU A 1 166 ? 15.43 3.486 -12.977 1 98.06 166 LEU A C 1
ATOM 1333 O O . LEU A 1 166 ? 15.141 3.594 -14.164 1 98.06 166 LEU A O 1
ATOM 1337 N N . CYS A 1 167 ? 14.734 3.99 -12.039 1 97.81 167 CYS A N 1
ATOM 1338 C CA . CYS A 1 167 ? 13.547 4.789 -12.312 1 97.81 167 CYS A CA 1
ATOM 1339 C C . CYS A 1 167 ? 13.836 6.277 -12.148 1 97.81 167 CYS A C 1
ATOM 1341 O O . CYS A 1 167 ? 14.266 6.719 -11.086 1 97.81 167 CYS A O 1
ATOM 1343 N N . VAL A 1 168 ? 13.625 7.016 -13.227 1 97.62 168 VAL A N 1
ATOM 1344 C CA . VAL A 1 168 ? 13.859 8.453 -13.211 1 97.62 168 VAL A CA 1
ATOM 1345 C C . VAL A 1 168 ? 12.672 9.18 -13.844 1 97.62 168 VAL A C 1
ATOM 1347 O O . VAL A 1 168 ? 11.836 8.555 -14.508 1 97.62 168 VAL A O 1
ATOM 1350 N N . ASN A 1 169 ? 12.602 10.438 -13.508 1 96.44 169 ASN A N 1
ATOM 1351 C CA . ASN A 1 169 ? 11.648 11.281 -14.227 1 96.44 169 ASN A CA 1
ATOM 1352 C C . ASN A 1 169 ? 11.992 11.383 -15.711 1 96.44 169 ASN A C 1
ATOM 1354 O O . ASN A 1 169 ? 13.164 11.32 -16.078 1 96.44 169 ASN A O 1
ATOM 1358 N N . LYS A 1 170 ? 10.992 11.617 -16.516 1 95.38 170 LYS A N 1
ATOM 1359 C CA . LYS A 1 170 ? 11.188 11.703 -17.953 1 95.38 170 LYS A CA 1
ATOM 1360 C C . LYS A 1 170 ? 12.125 12.844 -18.328 1 95.38 170 LYS A C 1
ATOM 1362 O O . LYS A 1 170 ? 12.797 12.797 -19.359 1 95.38 170 LYS A O 1
ATOM 1367 N N . ASN A 1 171 ? 12.219 13.82 -17.469 1 94.5 171 ASN A N 1
ATOM 1368 C CA . ASN A 1 171 ? 13.047 14.992 -17.719 1 94.5 171 ASN A CA 1
ATOM 1369 C C . ASN A 1 171 ? 14.469 14.797 -17.188 1 94.5 171 ASN A C 1
ATOM 1371 O O . ASN A 1 171 ? 15.328 15.664 -17.375 1 94.5 171 ASN A O 1
ATOM 1375 N N . HIS A 1 172 ? 14.703 13.75 -16.547 1 95 172 HIS A N 1
ATOM 1376 C CA . HIS A 1 172 ? 16.031 13.484 -16 1 95 172 HIS A CA 1
ATOM 1377 C C . HIS A 1 172 ? 17.062 13.312 -17.125 1 95 172 HIS A C 1
ATOM 1379 O O . HIS A 1 172 ? 16.766 12.734 -18.172 1 95 172 HIS A O 1
ATOM 1385 N N . PRO A 1 173 ? 18.25 13.703 -16.938 1 94.94 173 PRO A N 1
ATOM 1386 C CA . PRO A 1 173 ? 19.297 13.594 -17.969 1 94.94 173 PRO A CA 1
ATOM 1387 C C . PRO A 1 173 ? 19.5 12.156 -18.438 1 94.94 173 PRO A C 1
ATOM 1389 O O . PRO A 1 173 ? 19.844 11.938 -19.609 1 94.94 173 PRO A O 1
ATOM 1392 N N . LEU A 1 174 ? 19.25 11.258 -17.625 1 95.81 174 LEU A N 1
ATOM 1393 C CA . LEU A 1 174 ? 19.5 9.867 -17.969 1 95.81 174 LEU A CA 1
ATOM 1394 C C . LEU A 1 174 ? 18.281 9.234 -18.625 1 95.81 174 LEU A C 1
ATOM 1396 O O . LEU A 1 174 ? 18.328 8.078 -19.047 1 95.81 174 LEU A O 1
ATOM 1400 N N . ALA A 1 175 ? 17.234 9.945 -18.734 1 95.5 175 ALA A N 1
ATOM 1401 C CA . ALA A 1 175 ? 15.953 9.391 -19.172 1 95.5 175 ALA A CA 1
ATOM 1402 C C . ALA A 1 175 ? 16.062 8.781 -20.562 1 95.5 175 ALA A C 1
ATOM 1404 O O . ALA A 1 175 ? 15.281 7.898 -20.922 1 95.5 175 ALA A O 1
ATOM 1405 N N . HIS A 1 176 ? 17.062 9.117 -21.344 1 94.69 176 HIS A N 1
ATOM 1406 C CA . HIS A 1 176 ? 17.156 8.656 -22.719 1 94.69 176 HIS A CA 1
ATOM 1407 C C . HIS A 1 176 ? 18.281 7.633 -22.875 1 94.69 176 HIS A C 1
ATOM 1409 O O . HIS A 1 176 ? 18.578 7.188 -23.984 1 94.69 176 HIS A O 1
ATOM 1415 N N . ALA A 1 177 ? 18.844 7.262 -21.812 1 95.81 177 ALA A N 1
ATOM 1416 C CA . ALA A 1 177 ? 19.906 6.266 -21.875 1 95.81 177 ALA A CA 1
ATOM 1417 C C . ALA A 1 177 ? 19.344 4.875 -22.156 1 95.81 177 ALA A C 1
ATOM 1419 O O . ALA A 1 177 ? 18.266 4.527 -21.672 1 95.81 177 ALA A O 1
ATOM 1420 N N . ASP A 1 178 ? 20.062 4.066 -22.891 1 96 178 ASP A N 1
ATOM 1421 C CA . ASP A 1 178 ? 19.672 2.684 -23.156 1 96 178 ASP A CA 1
ATOM 1422 C C . ASP A 1 178 ? 19.891 1.812 -21.922 1 96 178 ASP A C 1
ATOM 1424 O O . ASP A 1 178 ? 19.094 0.903 -21.641 1 96 178 ASP A O 1
ATOM 1428 N N . SER A 1 179 ? 20.953 2.111 -21.281 1 97.38 179 SER A N 1
ATOM 1429 C CA . SER A 1 179 ? 21.328 1.451 -20.031 1 97.38 179 SER A CA 1
ATOM 1430 C C . SER A 1 179 ? 22.266 2.318 -19.203 1 97.38 179 SER A C 1
ATOM 1432 O O . SER A 1 179 ? 22.828 3.299 -19.719 1 97.38 179 SER A O 1
ATOM 1434 N N . VAL A 1 180 ? 22.375 1.987 -17.906 1 97.44 180 VAL A N 1
ATOM 1435 C CA . VAL A 1 180 ? 23.281 2.713 -17.047 1 97.44 180 VAL A CA 1
ATOM 1436 C C . VAL A 1 180 ? 24.078 1.727 -16.188 1 97.44 180 VAL A C 1
ATOM 1438 O O . VAL A 1 180 ? 23.609 0.63 -15.891 1 97.44 180 VAL A O 1
ATOM 1441 N N . THR A 1 181 ? 25.297 2.156 -15.891 1 96.69 181 THR A N 1
ATOM 1442 C CA . THR A 1 181 ? 26.125 1.391 -14.969 1 96.69 181 THR A CA 1
ATOM 1443 C C . THR A 1 181 ? 25.984 1.917 -13.547 1 96.69 181 THR A C 1
ATOM 1445 O O . THR A 1 181 ? 25.484 3.02 -13.336 1 96.69 181 THR A O 1
ATOM 1448 N N . ILE A 1 182 ? 26.469 1.126 -12.633 1 95.44 182 ILE A N 1
ATOM 1449 C CA . ILE A 1 182 ? 26.422 1.512 -11.227 1 95.44 182 ILE A CA 1
ATOM 1450 C C . ILE A 1 182 ? 27.25 2.783 -11.016 1 95.44 182 ILE A C 1
ATOM 1452 O O . ILE A 1 182 ? 26.844 3.668 -10.25 1 95.44 182 ILE A O 1
ATOM 1456 N N . ASP A 1 183 ? 28.312 2.91 -11.641 1 94.56 183 ASP A N 1
ATOM 1457 C CA . ASP A 1 183 ? 29.203 4.059 -11.492 1 94.56 183 ASP A CA 1
ATOM 1458 C C . ASP A 1 183 ? 28.516 5.348 -11.953 1 94.56 183 ASP A C 1
ATOM 1460 O O . ASP A 1 183 ? 28.766 6.418 -11.391 1 94.56 183 ASP A O 1
ATOM 1464 N N . GLU A 1 184 ? 27.688 5.227 -12.883 1 95.56 184 GLU A N 1
ATOM 1465 C CA . GLU A 1 184 ? 27 6.391 -13.438 1 95.56 184 GLU A CA 1
ATOM 1466 C C . GLU A 1 184 ? 25.938 6.914 -12.477 1 95.56 184 GLU A C 1
ATOM 1468 O O . GLU A 1 184 ? 25.5 8.062 -12.594 1 95.56 184 GLU A O 1
ATOM 1473 N N . ILE A 1 185 ? 25.562 6 -11.539 1 95.56 185 ILE A N 1
ATOM 1474 C CA . ILE A 1 185 ? 24.422 6.426 -10.734 1 95.56 185 ILE A CA 1
ATOM 1475 C C . ILE A 1 185 ? 24.828 6.516 -9.266 1 95.56 185 ILE A C 1
ATOM 1477 O O . ILE A 1 185 ? 24 6.824 -8.398 1 95.56 185 ILE A O 1
ATOM 1481 N N . ARG A 1 186 ? 25.984 6.312 -8.93 1 92.44 186 ARG A N 1
ATOM 1482 C CA . ARG A 1 186 ? 26.469 6.203 -7.555 1 92.44 186 ARG A CA 1
ATOM 1483 C C . ARG A 1 186 ? 26.25 7.508 -6.793 1 92.44 186 ARG A C 1
ATOM 1485 O O . ARG A 1 186 ? 26.031 7.492 -5.582 1 92.44 186 ARG A O 1
ATOM 1492 N N . SER A 1 187 ? 26.266 8.602 -7.496 1 92.38 187 SER A N 1
ATOM 1493 C CA . SER A 1 187 ? 26.219 9.898 -6.828 1 92.38 187 SER A CA 1
ATOM 1494 C C . SER A 1 187 ? 24.797 10.453 -6.82 1 92.38 187 SER A C 1
ATOM 1496 O O . SER A 1 187 ? 24.547 11.508 -6.246 1 92.38 187 SER A O 1
ATOM 1498 N N . LEU A 1 188 ? 23.906 9.719 -7.379 1 94.75 188 LEU A N 1
ATOM 1499 C CA . LEU A 1 188 ? 22.531 10.211 -7.477 1 94.75 188 LEU A CA 1
ATOM 1500 C C . LEU A 1 188 ? 21.797 10.039 -6.148 1 94.75 188 LEU A C 1
ATOM 1502 O O . LEU A 1 188 ? 22.062 9.094 -5.402 1 94.75 188 LEU A O 1
ATOM 1506 N N . PRO A 1 189 ? 20.844 10.969 -5.871 1 93.06 189 PRO A N 1
ATOM 1507 C CA . PRO A 1 189 ? 19.969 10.781 -4.719 1 93.06 189 PRO A CA 1
ATOM 1508 C C . PRO A 1 189 ? 18.859 9.766 -4.984 1 93.06 189 PRO A C 1
ATOM 1510 O O . PRO A 1 189 ? 18.281 9.734 -6.082 1 93.06 189 PRO A O 1
ATOM 1513 N N . PHE A 1 190 ? 18.625 8.93 -3.9 1 94.56 190 PHE A N 1
ATOM 1514 C CA . PHE A 1 190 ? 17.641 7.879 -4.102 1 94.56 190 PHE A CA 1
ATOM 1515 C C . PHE A 1 190 ? 16.531 7.969 -3.059 1 94.56 190 PHE A C 1
ATOM 1517 O O . PHE A 1 190 ? 16.797 8.266 -1.892 1 94.56 190 PHE A O 1
ATOM 1524 N N . ALA A 1 191 ? 15.297 7.789 -3.502 1 92.62 191 ALA A N 1
ATOM 1525 C CA . ALA A 1 191 ? 14.211 7.375 -2.615 1 92.62 191 ALA A CA 1
ATOM 1526 C C . ALA A 1 191 ? 14.133 5.852 -2.527 1 92.62 191 ALA A C 1
ATOM 1528 O O . ALA A 1 191 ? 14.117 5.164 -3.553 1 92.62 191 ALA A O 1
ATOM 1529 N N . ALA A 1 192 ? 14.125 5.348 -1.281 1 93.31 192 ALA A N 1
ATOM 1530 C CA . ALA A 1 192 ? 14.172 3.9 -1.084 1 93.31 192 ALA A CA 1
ATOM 1531 C C . ALA A 1 192 ? 13.055 3.438 -0.153 1 93.31 192 ALA A C 1
ATOM 1533 O O . ALA A 1 192 ? 12.344 4.258 0.433 1 93.31 192 ALA A O 1
ATOM 1534 N N . TYR A 1 193 ? 12.914 2.152 -0.157 1 93.12 193 TYR A N 1
ATOM 1535 C CA . TYR A 1 193 ? 11.938 1.569 0.755 1 93.12 193 TYR A CA 1
ATOM 1536 C C . TYR A 1 193 ? 12.438 1.614 2.193 1 93.12 193 TYR A C 1
ATOM 1538 O O . TYR A 1 193 ? 13.625 1.435 2.447 1 93.12 193 TYR A O 1
ATOM 1546 N N . SER A 1 194 ? 11.477 1.816 3.082 1 91 194 SER A N 1
ATOM 1547 C CA . SER A 1 194 ? 11.797 1.733 4.504 1 91 194 SER A CA 1
ATOM 1548 C C . SER A 1 194 ? 11.93 0.283 4.957 1 91 194 SER A C 1
ATOM 1550 O O . SER A 1 194 ? 11.758 -0.64 4.156 1 91 194 SER A O 1
ATOM 1552 N N . ASP A 1 195 ? 12.211 0.104 6.266 1 91.25 195 ASP A N 1
ATOM 1553 C CA . ASP A 1 195 ? 12.422 -1.235 6.805 1 91.25 195 ASP A CA 1
ATOM 1554 C C . ASP A 1 195 ? 11.094 -1.97 6.984 1 91.25 195 ASP A C 1
ATOM 1556 O O . ASP A 1 195 ? 11.078 -3.145 7.352 1 91.25 195 ASP A O 1
ATOM 1560 N N . GLN A 1 196 ? 10.031 -1.326 6.617 1 91.88 196 GLN A N 1
ATOM 1561 C CA . GLN A 1 196 ? 8.727 -1.977 6.68 1 91.88 196 GLN A CA 1
ATOM 1562 C C . GLN A 1 196 ? 8.414 -2.725 5.387 1 91.88 196 GLN A C 1
ATOM 1564 O O . GLN A 1 196 ? 7.469 -3.51 5.324 1 91.88 196 GLN A O 1
ATOM 1569 N N . VAL A 1 197 ? 9.203 -2.467 4.445 1 92.88 197 VAL A N 1
ATOM 1570 C CA . VAL A 1 197 ? 9.078 -3.154 3.164 1 92.88 197 VAL A CA 1
ATOM 1571 C C . VAL A 1 197 ? 10.141 -4.242 3.053 1 92.88 197 VAL A C 1
ATOM 1573 O O . VAL A 1 197 ? 11.336 -3.957 3.096 1 92.88 197 VAL A O 1
ATOM 1576 N N . TYR A 1 198 ? 9.695 -5.422 2.861 1 94.75 198 TYR A N 1
ATOM 1577 C CA . TYR A 1 198 ? 10.594 -6.57 2.877 1 94.75 198 TYR A CA 1
ATOM 1578 C C . TYR A 1 198 ? 11.648 -6.457 1.777 1 94.75 198 TYR A C 1
ATOM 1580 O O . TYR A 1 198 ? 12.789 -6.879 1.959 1 94.75 198 TYR A O 1
ATOM 1588 N N . GLU A 1 199 ? 11.289 -5.84 0.76 1 94.06 199 GLU A N 1
ATOM 1589 C CA . GLU A 1 199 ? 12.141 -5.738 -0.422 1 94.06 199 GLU A CA 1
ATOM 1590 C C . GLU A 1 199 ? 13.422 -4.965 -0.115 1 94.06 199 GLU A C 1
ATOM 1592 O O . GLU A 1 199 ? 14.383 -5.023 -0.881 1 94.06 199 GLU A O 1
ATOM 1597 N N . LYS A 1 200 ? 13.398 -4.199 0.934 1 94.88 200 LYS A N 1
ATOM 1598 C CA . LYS A 1 200 ? 14.617 -3.508 1.348 1 94.88 200 LYS A CA 1
ATOM 1599 C C . LYS A 1 200 ? 15.766 -4.492 1.553 1 94.88 200 LYS A C 1
ATOM 1601 O O . LYS A 1 200 ? 16.922 -4.164 1.298 1 94.88 200 LYS A O 1
ATOM 1606 N N . LYS A 1 201 ? 15.484 -5.719 1.999 1 94.56 201 LYS A N 1
ATOM 1607 C CA . LYS A 1 201 ? 16.5 -6.738 2.236 1 94.56 201 LYS A CA 1
ATOM 1608 C C . LYS A 1 201 ? 17.203 -7.133 0.938 1 94.56 201 LYS A C 1
ATOM 1610 O O . LYS A 1 201 ? 18.391 -7.434 0.934 1 94.56 201 LYS A O 1
ATOM 1615 N N . VAL A 1 202 ? 16.453 -7.105 -0.11 1 94.88 202 VAL A N 1
ATOM 1616 C CA . VAL A 1 202 ? 17 -7.418 -1.421 1 94.88 202 VAL A CA 1
ATOM 1617 C C . VAL A 1 202 ? 18.047 -6.375 -1.8 1 94.88 202 VAL A C 1
ATOM 1619 O O . VAL A 1 202 ? 19.141 -6.715 -2.256 1 94.88 202 VAL A O 1
ATOM 1622 N N . PHE A 1 203 ? 17.703 -5.176 -1.527 1 95.75 203 PHE A N 1
ATOM 1623 C CA . PHE A 1 203 ? 18.594 -4.07 -1.874 1 95.75 203 PHE A CA 1
ATOM 1624 C C . PHE A 1 203 ? 19.844 -4.078 -0.991 1 95.75 203 PHE A C 1
ATOM 1626 O O . PHE A 1 203 ? 20.953 -3.852 -1.474 1 95.75 203 PHE A O 1
ATOM 1633 N N . LYS A 1 204 ? 19.656 -4.34 0.26 1 94.56 204 LYS A N 1
ATOM 1634 C CA . LYS A 1 204 ? 20.797 -4.363 1.18 1 94.56 204 LYS A CA 1
ATOM 1635 C C . LYS A 1 204 ? 21.781 -5.453 0.797 1 94.56 204 LYS A C 1
ATOM 1637 O O . LYS A 1 204 ? 23 -5.23 0.819 1 94.56 204 LYS A O 1
ATOM 1642 N N . ARG A 1 205 ? 21.297 -6.582 0.455 1 93.75 205 ARG A N 1
ATOM 1643 C CA . ARG A 1 205 ? 22.156 -7.684 0.029 1 93.75 205 ARG A CA 1
ATOM 1644 C C . ARG A 1 205 ? 22.906 -7.324 -1.246 1 93.75 205 ARG A C 1
ATOM 1646 O O . ARG A 1 205 ? 24.109 -7.602 -1.362 1 93.75 205 ARG A O 1
ATOM 1653 N N . TRP A 1 206 ? 22.203 -6.707 -2.131 1 95.56 206 TRP A N 1
ATOM 1654 C CA . TRP A 1 206 ? 22.781 -6.301 -3.404 1 95.56 206 TRP A CA 1
ATOM 1655 C C . TRP A 1 206 ? 23.859 -5.238 -3.191 1 95.56 206 TRP A C 1
ATOM 1657 O O . TRP A 1 206 ? 24.953 -5.336 -3.754 1 95.56 206 TRP A O 1
ATOM 1667 N N . GLU A 1 207 ? 23.562 -4.262 -2.393 1 95.06 207 GLU A N 1
ATOM 1668 C CA . GLU A 1 207 ? 24.5 -3.182 -2.105 1 95.06 207 GLU A CA 1
ATOM 1669 C C . GLU A 1 207 ? 25.797 -3.717 -1.491 1 95.06 207 GLU A C 1
ATOM 1671 O O . GLU A 1 207 ? 26.891 -3.24 -1.81 1 95.06 207 GLU A O 1
ATOM 1676 N N . ARG A 1 208 ? 25.641 -4.629 -0.62 1 93.12 208 ARG A N 1
ATOM 1677 C CA . ARG A 1 208 ? 26.812 -5.258 -0.004 1 93.12 208 ARG A CA 1
ATOM 1678 C C . ARG A 1 208 ? 27.641 -6.004 -1.042 1 93.12 208 ARG A C 1
ATOM 1680 O O . ARG A 1 208 ? 28.875 -5.91 -1.039 1 93.12 208 ARG A O 1
ATOM 1687 N N . LYS A 1 209 ? 27.016 -6.688 -1.916 1 93.81 209 LYS A N 1
ATOM 1688 C CA . LYS A 1 209 ? 27.672 -7.492 -2.939 1 93.81 209 LYS A CA 1
ATOM 1689 C C . LYS A 1 209 ? 28.5 -6.617 -3.869 1 93.81 209 LYS A C 1
ATOM 1691 O O . LYS A 1 209 ? 29.594 -7.012 -4.293 1 93.81 209 LYS A O 1
ATOM 1696 N N . ILE A 1 210 ? 28.047 -5.406 -4.121 1 93.19 210 ILE A N 1
ATOM 1697 C CA . ILE A 1 210 ? 28.734 -4.574 -5.102 1 93.19 210 ILE A CA 1
ATOM 1698 C C . ILE A 1 210 ? 29.5 -3.453 -4.391 1 93.19 210 ILE A C 1
ATOM 1700 O O . ILE A 1 210 ? 29.938 -2.496 -5.023 1 93.19 210 ILE A O 1
ATOM 1704 N N . ASN A 1 211 ? 29.531 -3.445 -3.086 1 92.31 211 ASN A N 1
ATOM 1705 C CA . ASN A 1 211 ? 30.25 -2.498 -2.242 1 92.31 211 ASN A CA 1
ATOM 1706 C C . ASN A 1 211 ? 29.719 -1.078 -2.412 1 92.31 211 ASN A C 1
ATOM 1708 O O . ASN A 1 211 ? 30.5 -0.139 -2.602 1 92.31 211 ASN A O 1
ATOM 1712 N N . TRP A 1 212 ? 28.422 -0.941 -2.369 1 92.94 212 TRP A N 1
ATOM 1713 C CA . TRP A 1 212 ? 27.734 0.346 -2.473 1 92.94 212 TRP A CA 1
ATOM 1714 C C . TRP A 1 212 ? 26.844 0.583 -1.267 1 92.94 212 TRP A C 1
ATOM 1716 O O . TRP A 1 212 ? 25.672 0.98 -1.418 1 92.94 212 TRP A O 1
ATOM 1726 N N . GLU A 1 213 ? 27.297 0.327 -0.088 1 87.5 213 GLU A N 1
ATOM 1727 C CA . GLU A 1 213 ? 26.5 0.452 1.136 1 87.5 213 GLU A CA 1
ATOM 1728 C C . GLU A 1 213 ? 26.297 1.917 1.509 1 87.5 213 GLU A C 1
ATOM 1730 O O . GLU A 1 213 ? 25.422 2.236 2.324 1 87.5 213 GLU A O 1
ATOM 1735 N N . ASN A 1 214 ? 27.016 2.771 0.776 1 86.88 214 ASN A N 1
ATOM 1736 C CA . ASN A 1 214 ? 26.922 4.199 1.062 1 86.88 214 ASN A CA 1
ATOM 1737 C C . ASN A 1 214 ? 26.031 4.918 0.054 1 86.88 214 ASN A C 1
ATOM 1739 O O . ASN A 1 214 ? 26.156 6.125 -0.15 1 86.88 214 ASN A O 1
ATOM 1743 N N . ARG A 1 215 ? 25.141 4.176 -0.555 1 90.44 215 ARG A N 1
ATOM 1744 C CA . ARG A 1 215 ? 24.188 4.801 -1.465 1 90.44 215 ARG A CA 1
ATOM 1745 C C . ARG A 1 215 ? 23.5 5.996 -0.805 1 90.44 215 ARG A C 1
ATOM 1747 O O . ARG A 1 215 ? 23.125 5.93 0.365 1 90.44 215 ARG A O 1
ATOM 1754 N N . GLN A 1 216 ? 23.375 6.996 -1.601 1 89.62 216 GLN A N 1
ATOM 1755 C CA . GLN A 1 216 ? 22.766 8.211 -1.066 1 89.62 216 GLN A CA 1
ATOM 1756 C C . GLN A 1 216 ? 21.25 8.102 -1.043 1 89.62 216 GLN A C 1
ATOM 1758 O O . GLN A 1 216 ? 20.578 8.398 -2.039 1 89.62 216 GLN A O 1
ATOM 1763 N N . ILE A 1 217 ? 20.766 7.766 0.11 1 89.44 217 ILE A N 1
ATOM 1764 C CA . ILE A 1 217 ? 19.312 7.691 0.304 1 89.44 217 ILE A CA 1
ATOM 1765 C C . ILE A 1 217 ? 18.812 8.977 0.96 1 89.44 217 ILE A C 1
ATOM 1767 O O . ILE A 1 217 ? 19.141 9.25 2.119 1 89.44 217 ILE A O 1
ATOM 1771 N N . VAL A 1 218 ? 17.953 9.68 0.219 1 84.5 218 VAL A N 1
ATOM 1772 C CA . VAL A 1 218 ? 17.5 10.969 0.726 1 84.5 218 VAL A CA 1
ATOM 1773 C C . VAL A 1 218 ? 16.25 10.773 1.575 1 84.5 218 VAL A C 1
ATOM 1775 O O . VAL A 1 218 ? 15.93 11.609 2.422 1 84.5 218 VAL A O 1
ATOM 1778 N N . ILE A 1 219 ? 15.562 9.633 1.279 1 85.06 219 ILE A N 1
ATOM 1779 C CA . ILE A 1 219 ? 14.352 9.359 2.045 1 85.06 219 ILE A CA 1
ATOM 1780 C C . ILE A 1 219 ? 13.984 7.883 1.917 1 85.06 219 ILE A C 1
ATOM 1782 O O . ILE A 1 219 ? 14.172 7.277 0.857 1 85.06 219 ILE A O 1
ATOM 1786 N N . GLU A 1 220 ? 13.492 7.336 2.977 1 88.88 220 GLU A N 1
ATOM 1787 C CA . GLU A 1 220 ? 12.938 5.988 2.998 1 88.88 220 GLU A CA 1
ATOM 1788 C C . GLU A 1 220 ? 11.43 6.016 3.244 1 88.88 220 GLU A C 1
ATOM 1790 O O . GLU A 1 220 ? 10.953 6.738 4.121 1 88.88 220 GLU A O 1
ATOM 1795 N N . LEU A 1 221 ? 10.758 5.254 2.418 1 88.69 221 LEU A N 1
ATOM 1796 C CA . LEU A 1 221 ? 9.297 5.309 2.473 1 88.69 221 LEU A CA 1
ATOM 1797 C C . LEU A 1 221 ? 8.703 3.904 2.502 1 88.69 221 LEU A C 1
ATOM 1799 O O . LEU A 1 221 ? 9.258 2.98 1.897 1 88.69 221 LEU A O 1
ATOM 1803 N N . PRO A 1 222 ? 7.531 3.723 3.129 1 88.06 222 PRO A N 1
ATOM 1804 C CA . PRO A 1 222 ? 6.93 2.396 3.283 1 88.06 222 PRO A CA 1
ATOM 1805 C C . PRO A 1 222 ? 5.984 2.041 2.135 1 88.06 222 PRO A C 1
ATOM 1807 O O . PRO A 1 222 ? 5.238 1.064 2.229 1 88.06 222 PRO A O 1
ATOM 1810 N N . SER A 1 223 ? 5.992 2.818 1.068 1 87.19 223 SER A N 1
ATOM 1811 C CA . SER A 1 223 ? 5.016 2.631 -0.002 1 87.19 223 SER A CA 1
ATOM 1812 C C . SER A 1 223 ? 5.641 2.891 -1.369 1 87.19 223 SER A C 1
ATOM 1814 O O . SER A 1 223 ? 6.402 3.846 -1.537 1 87.19 223 SER A O 1
ATOM 1816 N N . LEU A 1 224 ? 5.207 2.004 -2.293 1 88.25 224 LEU A N 1
ATOM 1817 C CA . LEU A 1 224 ? 5.652 2.188 -3.67 1 88.25 224 LEU A CA 1
ATOM 1818 C C . LEU A 1 224 ? 5.176 3.527 -4.223 1 88.25 224 LEU A C 1
ATOM 1820 O O . LEU A 1 224 ? 5.938 4.238 -4.883 1 88.25 224 LEU A O 1
ATOM 1824 N N . HIS A 1 225 ? 4.02 3.85 -3.906 1 84 225 HIS A N 1
ATOM 1825 C CA . HIS A 1 225 ? 3.428 5.07 -4.438 1 84 225 HIS A CA 1
ATOM 1826 C C . HIS A 1 225 ? 4.18 6.305 -3.949 1 84 225 HIS A C 1
ATOM 1828 O O . HIS A 1 225 ? 4.391 7.25 -4.711 1 84 225 HIS A O 1
ATOM 1834 N N . LEU A 1 226 ? 4.516 6.281 -2.699 1 85 226 LEU A N 1
ATOM 1835 C CA . LEU A 1 226 ? 5.254 7.414 -2.154 1 85 226 LEU A CA 1
ATOM 1836 C C . LEU A 1 226 ? 6.633 7.52 -2.791 1 85 226 LEU A C 1
ATOM 1838 O O . LEU A 1 226 ? 7.109 8.625 -3.074 1 85 226 LEU A O 1
ATOM 1842 N N . VAL A 1 227 ? 7.219 6.402 -3.02 1 89.94 227 VAL A N 1
ATOM 1843 C CA . VAL A 1 227 ? 8.523 6.387 -3.676 1 89.94 227 VAL A CA 1
ATOM 1844 C C . VAL A 1 227 ? 8.398 6.961 -5.086 1 89.94 227 VAL A C 1
ATOM 1846 O O . VAL A 1 227 ? 9.195 7.82 -5.484 1 89.94 227 VAL A O 1
ATOM 1849 N N . LEU A 1 228 ? 7.387 6.551 -5.77 1 89.69 228 LEU A N 1
ATOM 1850 C CA . LEU A 1 228 ? 7.172 7.016 -7.137 1 89.69 228 LEU A CA 1
ATOM 1851 C C . LEU A 1 228 ? 6.875 8.508 -7.164 1 89.69 228 LEU A C 1
ATOM 1853 O O . LEU A 1 228 ? 7.281 9.211 -8.094 1 89.69 228 LEU A O 1
ATOM 1857 N N . ASP A 1 229 ? 6.199 8.945 -6.191 1 85.25 229 ASP A N 1
ATOM 1858 C CA . ASP A 1 229 ? 5.895 10.367 -6.105 1 85.25 229 ASP A CA 1
ATOM 1859 C C . ASP A 1 229 ? 7.176 11.195 -5.996 1 85.25 229 ASP A C 1
ATOM 1861 O O . ASP A 1 229 ? 7.285 12.258 -6.609 1 85.25 229 ASP A O 1
ATOM 1865 N N . MET A 1 230 ? 8.094 10.711 -5.219 1 87.06 230 MET A N 1
ATOM 1866 C CA . MET A 1 230 ? 9.375 11.406 -5.062 1 87.06 230 MET A CA 1
ATOM 1867 C C . MET A 1 230 ? 10.117 11.477 -6.391 1 87.06 230 MET A C 1
ATOM 1869 O O . MET A 1 230 ? 10.727 12.492 -6.715 1 87.06 230 MET A O 1
ATOM 1873 N N . VAL A 1 231 ? 10.047 10.422 -7.121 1 92.19 231 VAL A N 1
ATOM 1874 C CA . VAL A 1 231 ? 10.719 10.383 -8.414 1 92.19 231 VAL A CA 1
ATOM 1875 C C . VAL A 1 231 ? 10.023 11.32 -9.391 1 92.19 231 VAL A C 1
ATOM 1877 O O . VAL A 1 231 ? 10.68 12.047 -10.141 1 92.19 231 VAL A O 1
ATOM 1880 N N . GLN A 1 232 ? 8.758 11.281 -9.305 1 88.94 232 GLN A N 1
ATOM 1881 C CA . GLN A 1 232 ? 7.969 12.125 -10.195 1 88.94 232 GLN A CA 1
ATOM 1882 C C . GLN A 1 232 ? 8.266 13.602 -9.969 1 88.94 232 GLN A C 1
ATOM 1884 O O . GLN A 1 232 ? 8.273 14.391 -10.914 1 88.94 232 GLN A O 1
ATOM 1889 N N . ARG A 1 233 ? 8.531 13.914 -8.805 1 83.19 233 ARG A N 1
ATOM 1890 C CA . ARG A 1 233 ? 8.789 15.305 -8.438 1 83.19 233 ARG A CA 1
ATOM 1891 C C . ARG A 1 233 ? 10.25 15.664 -8.656 1 83.19 233 ARG A C 1
ATOM 1893 O O . ARG A 1 233 ? 10.688 16.766 -8.289 1 83.19 233 ARG A O 1
ATOM 1900 N N . GLU A 1 234 ? 11.008 14.758 -9.203 1 85.06 234 GLU A N 1
ATOM 1901 C CA . GLU A 1 234 ? 12.406 14.953 -9.586 1 85.06 234 GLU A CA 1
ATOM 1902 C C . GLU A 1 234 ? 13.281 15.227 -8.359 1 85.06 234 GLU A C 1
ATOM 1904 O O . GLU A 1 234 ? 14.242 15.992 -8.438 1 85.06 234 GLU A O 1
ATOM 1909 N N . LYS A 1 235 ? 12.914 14.602 -7.312 1 82.44 235 LYS A N 1
ATOM 1910 C CA . LYS A 1 235 ? 13.664 14.805 -6.078 1 82.44 235 LYS A CA 1
ATOM 1911 C C . LYS A 1 235 ? 14.648 13.664 -5.832 1 82.44 235 LYS A C 1
ATOM 1913 O O . LYS A 1 235 ? 15.57 13.797 -5.031 1 82.44 235 LYS A O 1
ATOM 1918 N N . ALA A 1 236 ? 14.391 12.641 -6.43 1 91.81 236 ALA A N 1
ATOM 1919 C CA . ALA A 1 236 ? 15.227 11.453 -6.273 1 91.81 236 ALA A CA 1
ATOM 1920 C C . ALA A 1 236 ? 14.992 10.469 -7.41 1 91.81 236 ALA A C 1
ATOM 1922 O O . ALA A 1 236 ? 13.992 10.555 -8.125 1 91.81 236 ALA A O 1
ATOM 1923 N N . CYS A 1 237 ? 15.938 9.602 -7.551 1 96.69 237 CYS A N 1
ATOM 1924 C CA . CYS A 1 237 ? 15.758 8.398 -8.359 1 96.69 237 CYS A CA 1
ATOM 1925 C C . CYS A 1 237 ? 15.383 7.207 -7.496 1 96.69 237 CYS A C 1
ATOM 1927 O O . CYS A 1 237 ? 15.328 7.316 -6.27 1 96.69 237 CYS A O 1
ATOM 1929 N N . SER A 1 238 ? 14.984 6.168 -8.156 1 97.38 238 SER A N 1
ATOM 1930 C CA . SER A 1 238 ? 14.727 4.93 -7.43 1 97.38 238 SER A CA 1
ATOM 1931 C C . SER A 1 238 ? 15.07 3.709 -8.273 1 97.38 238 SER A C 1
ATOM 1933 O O . SER A 1 238 ? 15.305 3.826 -9.484 1 97.38 238 SER A O 1
ATOM 1935 N N . ILE A 1 239 ? 15.297 2.584 -7.609 1 97.38 239 ILE A N 1
ATOM 1936 C CA . ILE A 1 239 ? 15.5 1.286 -8.242 1 97.38 239 ILE A CA 1
ATOM 1937 C C . ILE A 1 239 ? 14.297 0.388 -7.984 1 97.38 239 ILE A C 1
ATOM 1939 O O . ILE A 1 239 ? 13.992 0.057 -6.836 1 97.38 239 ILE A O 1
ATOM 1943 N N . LEU A 1 240 ? 13.617 0.041 -9.094 1 96.31 240 LEU A N 1
ATOM 1944 C CA . LEU A 1 240 ? 12.352 -0.667 -8.969 1 96.31 240 LEU A CA 1
ATOM 1945 C C . LEU A 1 240 ? 12.297 -1.856 -9.922 1 96.31 240 LEU A C 1
ATOM 1947 O O . LEU A 1 240 ? 13.023 -1.892 -10.922 1 96.31 240 LEU A O 1
ATOM 1951 N N . PRO A 1 241 ? 11.414 -2.795 -9.648 1 94 241 PRO A N 1
ATOM 1952 C CA . PRO A 1 241 ? 11.344 -3.998 -10.477 1 94 241 PRO A CA 1
ATOM 1953 C C . PRO A 1 241 ? 10.875 -3.705 -11.906 1 94 241 PRO A C 1
ATOM 1955 O O . PRO A 1 241 ? 10.07 -2.799 -12.117 1 94 241 PRO A O 1
ATOM 1958 N N . TYR A 1 242 ? 11.281 -4.547 -12.766 1 91.75 242 TYR A N 1
ATOM 1959 C CA . TYR A 1 242 ? 10.969 -4.426 -14.188 1 91.75 242 TYR A CA 1
ATOM 1960 C C . TYR A 1 242 ? 9.469 -4.504 -14.422 1 91.75 242 TYR A C 1
ATOM 1962 O O . TYR A 1 242 ? 8.938 -3.84 -15.32 1 91.75 242 TYR A O 1
ATOM 1970 N N . SER A 1 243 ? 8.789 -5.219 -13.641 1 87.12 243 SER A N 1
ATOM 1971 C CA . SER A 1 243 ? 7.359 -5.453 -13.82 1 87.12 243 SER A CA 1
ATOM 1972 C C . SER A 1 243 ? 6.559 -4.172 -13.609 1 87.12 243 SER A C 1
ATOM 1974 O O . SER A 1 243 ? 5.383 -4.102 -13.977 1 87.12 243 SER A O 1
ATOM 1976 N N . LEU A 1 244 ? 7.168 -3.152 -13.07 1 88.94 244 LEU A N 1
ATOM 1977 C CA . LEU A 1 244 ? 6.461 -1.901 -12.812 1 88.94 244 LEU A CA 1
ATOM 1978 C C . LEU A 1 244 ? 6.57 -0.961 -14.008 1 88.94 244 LEU A C 1
ATOM 1980 O O . LEU A 1 244 ? 6.121 0.186 -13.945 1 88.94 244 LEU A O 1
ATOM 1984 N N . THR A 1 245 ? 7.086 -1.378 -15.109 1 85.44 245 THR A N 1
ATOM 1985 C CA . THR A 1 245 ? 7.34 -0.54 -16.281 1 85.44 245 THR A CA 1
ATOM 1986 C C . THR A 1 245 ? 6.051 0.13 -16.75 1 85.44 245 THR A C 1
ATOM 1988 O O . THR A 1 245 ? 6.043 1.326 -17.047 1 85.44 245 THR A O 1
ATOM 1991 N N . ASP A 1 246 ? 5.016 -0.626 -16.766 1 80.94 246 ASP A N 1
ATOM 1992 C CA . ASP A 1 246 ? 3.744 -0.058 -17.203 1 80.94 246 ASP A CA 1
ATOM 1993 C C . ASP A 1 246 ? 3.287 1.052 -16.266 1 80.94 246 ASP A C 1
ATOM 1995 O O . ASP A 1 246 ? 2.77 2.078 -16.703 1 80.94 246 ASP A O 1
ATOM 1999 N N . GLU A 1 247 ? 3.467 0.773 -15.031 1 82.5 247 GLU A N 1
ATOM 2000 C CA . GLU A 1 247 ? 3.111 1.773 -14.023 1 82.5 247 GLU A CA 1
ATOM 2001 C C . GLU A 1 247 ? 3.957 3.035 -14.18 1 82.5 247 GLU A C 1
ATOM 2003 O O . GLU A 1 247 ? 3.451 4.148 -14.031 1 82.5 247 GLU A O 1
ATOM 2008 N N . LEU A 1 248 ? 5.168 2.846 -14.469 1 88.62 248 LEU A N 1
ATOM 2009 C CA . LEU A 1 248 ? 6.074 3.973 -14.672 1 88.62 248 LEU A CA 1
ATOM 2010 C C . LEU A 1 248 ? 5.625 4.828 -15.852 1 88.62 248 LEU A C 1
ATOM 2012 O O . LEU A 1 248 ? 5.57 6.055 -15.75 1 88.62 248 LEU A O 1
ATOM 2016 N N . ASN A 1 249 ? 5.227 4.195 -16.875 1 85.56 249 ASN A N 1
ATOM 2017 C CA . ASN A 1 249 ? 4.801 4.895 -18.078 1 85.56 249 ASN A CA 1
ATOM 2018 C C . ASN A 1 249 ? 3.561 5.746 -17.828 1 85.56 249 ASN A C 1
ATOM 2020 O O . ASN A 1 249 ? 3.453 6.863 -18.344 1 85.56 249 ASN A O 1
ATOM 2024 N N . ARG A 1 250 ? 2.771 5.234 -17.016 1 79.25 250 ARG A N 1
ATOM 2025 C CA . ARG A 1 250 ? 1.535 5.941 -16.703 1 79.25 250 ARG A CA 1
ATOM 2026 C C . ARG A 1 250 ? 1.815 7.188 -15.867 1 79.25 250 ARG A C 1
ATOM 2028 O O . ARG A 1 250 ? 0.981 8.094 -15.789 1 79.25 250 ARG A O 1
ATOM 2035 N N . ARG A 1 251 ? 2.986 7.285 -15.258 1 85.31 251 ARG A N 1
ATOM 2036 C CA . ARG A 1 251 ? 3.318 8.383 -14.352 1 85.31 251 ARG A CA 1
ATOM 2037 C C . ARG A 1 251 ? 4.371 9.297 -14.969 1 85.31 251 ARG A C 1
ATOM 2039 O O . ARG A 1 251 ? 4.984 10.109 -14.266 1 85.31 251 ARG A O 1
ATOM 2046 N N . ASN A 1 252 ? 4.656 9.141 -16.219 1 89.69 252 ASN A N 1
ATOM 2047 C CA . ASN A 1 252 ? 5.676 9.922 -16.906 1 89.69 252 ASN A CA 1
ATOM 2048 C C . ASN A 1 252 ? 7.062 9.672 -16.328 1 89.69 252 ASN A C 1
ATOM 2050 O O . ASN A 1 252 ? 7.844 10.609 -16.141 1 89.69 252 ASN A O 1
ATOM 2054 N N . LEU A 1 253 ? 7.242 8.492 -15.93 1 96.12 253 LEU A N 1
ATOM 2055 C CA . LEU A 1 253 ? 8.539 8.023 -15.453 1 96.12 253 LEU A CA 1
ATOM 2056 C C . LEU A 1 253 ? 9.156 7.039 -16.438 1 96.12 253 LEU A C 1
ATOM 2058 O O . LEU A 1 253 ? 8.445 6.449 -17.266 1 96.12 253 LEU A O 1
ATOM 2062 N N . VAL A 1 254 ? 10.461 6.973 -16.375 1 96.62 254 VAL A N 1
ATOM 2063 C CA . VAL A 1 254 ? 11.18 6.082 -17.281 1 96.62 254 VAL A CA 1
ATOM 2064 C C . VAL A 1 254 ? 12.016 5.09 -16.469 1 96.62 254 VAL A C 1
ATOM 2066 O O . VAL A 1 254 ? 12.68 5.465 -15.508 1 96.62 254 VAL A O 1
ATOM 2069 N N . GLY A 1 255 ? 11.852 3.814 -16.828 1 97.31 255 GLY A N 1
ATOM 2070 C CA . GLY A 1 255 ? 12.734 2.777 -16.312 1 97.31 255 GLY A CA 1
ATOM 2071 C C . GLY A 1 255 ? 13.914 2.486 -17.219 1 97.31 255 GLY A C 1
ATOM 2072 O O . GLY A 1 255 ? 13.734 2.158 -18.391 1 97.31 255 GLY A O 1
ATOM 2073 N N . ILE A 1 256 ? 15.125 2.58 -16.703 1 97.81 256 ILE A N 1
ATOM 2074 C CA . ILE A 1 256 ? 16.344 2.367 -17.469 1 97.81 256 ILE A CA 1
ATOM 2075 C C . ILE A 1 256 ? 17.031 1.089 -17 1 97.81 256 ILE A C 1
ATOM 2077 O O . ILE A 1 256 ? 17.281 0.912 -15.812 1 97.81 256 ILE A O 1
ATOM 2081 N N . PRO A 1 257 ? 17.359 0.25 -17.953 1 97.38 257 PRO A N 1
ATOM 2082 C CA . PRO A 1 257 ? 18.078 -0.956 -17.547 1 97.38 257 PRO A CA 1
ATOM 2083 C C . PRO A 1 257 ? 19.359 -0.643 -16.781 1 97.38 257 PRO A C 1
ATOM 2085 O O . PRO A 1 257 ? 20.125 0.235 -17.188 1 97.38 257 PRO A O 1
ATOM 2088 N N . LEU A 1 258 ? 19.5 -1.295 -15.656 1 97.25 258 LEU A N 1
ATOM 2089 C CA . LEU A 1 258 ? 20.656 -1.14 -14.789 1 97.25 258 LEU A CA 1
ATOM 2090 C C . LEU A 1 258 ? 21.594 -2.344 -14.906 1 97.25 258 LEU A C 1
ATOM 2092 O O . LEU A 1 258 ? 21.172 -3.479 -14.648 1 97.25 258 LEU A O 1
ATOM 2096 N N . GLU A 1 259 ? 22.797 -2.096 -15.352 1 95.25 259 GLU A N 1
ATOM 2097 C CA . GLU A 1 259 ? 23.781 -3.178 -15.406 1 95.25 259 GLU A CA 1
ATOM 2098 C C . GLU A 1 259 ? 24.094 -3.705 -14.008 1 95.25 259 GLU A C 1
ATOM 2100 O O . GLU A 1 259 ? 24.266 -2.926 -13.07 1 95.25 259 GLU A O 1
ATOM 2105 N N . ASP A 1 260 ? 24.172 -5.004 -13.891 1 93.56 260 ASP A N 1
ATOM 2106 C CA . ASP A 1 260 ? 24.438 -5.652 -12.609 1 93.56 260 ASP A CA 1
ATOM 2107 C C . ASP A 1 260 ? 23.375 -5.273 -11.578 1 93.56 260 ASP A C 1
ATOM 2109 O O . ASP A 1 260 ? 23.703 -4.98 -10.422 1 93.56 260 ASP A O 1
ATOM 2113 N N . SER A 1 261 ? 22.188 -5.176 -12.023 1 95.5 261 SER A N 1
ATOM 2114 C CA . SER A 1 261 ? 21.047 -4.832 -11.172 1 95.5 261 SER A CA 1
ATOM 2115 C C . SER A 1 261 ? 20.781 -5.918 -10.133 1 95.5 261 SER A C 1
ATOM 2117 O O . SER A 1 261 ? 21.203 -7.066 -10.312 1 95.5 261 SER A O 1
ATOM 2119 N N . PRO A 1 262 ? 20.156 -5.48 -9.055 1 95.88 262 PRO A N 1
ATOM 2120 C CA . PRO A 1 262 ? 19.641 -6.551 -8.195 1 95.88 262 PRO A CA 1
ATOM 2121 C C . PRO A 1 262 ? 18.578 -7.402 -8.883 1 95.88 262 PRO A C 1
ATOM 2123 O O . PRO A 1 262 ? 18.078 -7.027 -9.945 1 95.88 262 PRO A O 1
ATOM 2126 N N . GLU A 1 263 ? 18.391 -8.609 -8.305 1 95.06 263 GLU A N 1
ATOM 2127 C CA . GLU A 1 263 ? 17.359 -9.523 -8.789 1 95.06 263 GLU A CA 1
ATOM 2128 C C . GLU A 1 263 ? 16.5 -10.055 -7.645 1 95.06 263 GLU A C 1
ATOM 2130 O O . GLU A 1 263 ? 17 -10.25 -6.535 1 95.06 263 GLU A O 1
ATOM 2135 N N . ARG A 1 264 ? 15.289 -10.125 -7.973 1 93.88 264 ARG A N 1
ATOM 2136 C CA . ARG A 1 264 ? 14.445 -10.789 -6.988 1 93.88 264 ARG A CA 1
ATOM 2137 C C . ARG A 1 264 ? 13.812 -12.055 -7.57 1 93.88 264 ARG A C 1
ATOM 2139 O O . ARG A 1 264 ? 13.5 -12.102 -8.766 1 93.88 264 ARG A O 1
ATOM 2146 N N . ALA A 1 265 ? 13.727 -13.07 -6.707 1 93.06 265 ALA A N 1
ATOM 2147 C CA . ALA A 1 265 ? 13.031 -14.312 -7.016 1 93.06 265 ALA A CA 1
ATOM 2148 C C . ALA A 1 265 ? 11.711 -14.406 -6.266 1 93.06 265 ALA A C 1
ATOM 2150 O O . ALA A 1 265 ? 11.672 -14.234 -5.043 1 93.06 265 ALA A O 1
ATOM 2151 N N . ILE A 1 266 ? 10.656 -14.547 -7.02 1 91.44 266 ILE A N 1
ATOM 2152 C CA . ILE A 1 266 ? 9.336 -14.703 -6.426 1 91.44 266 ILE A CA 1
ATOM 2153 C C . ILE A 1 266 ? 8.984 -16.188 -6.324 1 91.44 266 ILE A C 1
ATOM 2155 O O . ILE A 1 266 ? 9.047 -16.906 -7.32 1 91.44 266 ILE A O 1
ATOM 2159 N N . TYR A 1 267 ? 8.617 -16.531 -5.078 1 92.38 267 TYR A N 1
ATOM 2160 C CA . TYR A 1 267 ? 8.32 -17.938 -4.82 1 92.38 267 TYR A CA 1
ATOM 2161 C C . TYR A 1 267 ? 6.871 -18.125 -4.383 1 92.38 267 TYR A C 1
ATOM 2163 O O . TYR A 1 267 ? 6.25 -17.188 -3.863 1 92.38 267 TYR A O 1
ATOM 2171 N N . LEU A 1 268 ? 6.383 -19.219 -4.68 1 90.94 268 LEU A N 1
ATOM 2172 C CA . LEU A 1 268 ? 5.133 -19.734 -4.133 1 90.94 268 LEU A CA 1
ATOM 2173 C C . LEU A 1 268 ? 5.398 -20.875 -3.162 1 90.94 268 LEU A C 1
ATOM 2175 O O . LEU A 1 268 ? 6.113 -21.828 -3.492 1 90.94 268 LEU A O 1
ATOM 2179 N N . VAL A 1 269 ? 4.867 -20.719 -1.948 1 91.12 269 VAL A N 1
ATOM 2180 C CA . VAL A 1 269 ? 5.129 -21.703 -0.913 1 91.12 269 VAL A CA 1
ATOM 2181 C C . VAL A 1 269 ? 3.82 -22.094 -0.231 1 91.12 269 VAL A C 1
ATOM 2183 O O . VAL A 1 269 ? 2.977 -21.25 0.047 1 91.12 269 VAL A O 1
ATOM 2186 N N . GLN A 1 270 ? 3.6 -23.266 -0.07 1 87.44 270 GLN A N 1
ATOM 2187 C CA . GLN A 1 270 ? 2.422 -23.703 0.666 1 87.44 270 GLN A CA 1
ATOM 2188 C C . GLN A 1 270 ? 2.816 -24.5 1.906 1 87.44 270 GLN A C 1
ATOM 2190 O O . GLN A 1 270 ? 3.863 -25.156 1.925 1 87.44 270 GLN A O 1
ATOM 2195 N N . ASN A 1 271 ? 1.988 -24.297 2.936 1 77.88 271 ASN A N 1
ATOM 2196 C CA . ASN A 1 271 ? 2.172 -25.078 4.156 1 77.88 271 ASN A CA 1
ATOM 2197 C C . ASN A 1 271 ? 1.777 -26.531 3.953 1 77.88 271 ASN A C 1
ATOM 2199 O O . ASN A 1 271 ? 0.69 -26.828 3.453 1 77.88 271 ASN A O 1
ATOM 2203 N N . ASN A 1 272 ? 2.621 -27.453 4.047 1 67.19 272 ASN A N 1
ATOM 2204 C CA . ASN A 1 272 ? 2.363 -28.859 3.791 1 67.19 272 ASN A CA 1
ATOM 2205 C C . ASN A 1 272 ? 1.731 -29.547 5 1 67.19 272 ASN A C 1
ATOM 2207 O O . ASN A 1 272 ? 1.528 -30.766 5 1 67.19 272 ASN A O 1
ATOM 2211 N N . HIS A 1 273 ? 1.523 -28.781 6.012 1 58.59 273 HIS A N 1
ATOM 2212 C CA . HIS A 1 273 ? 1.062 -29.453 7.227 1 58.59 273 HIS A CA 1
ATOM 2213 C C . HIS A 1 273 ? -0.385 -29.906 7.086 1 58.59 273 HIS A C 1
ATOM 2215 O O . HIS A 1 273 ? -0.823 -30.812 7.797 1 58.59 273 HIS A O 1
ATOM 2221 N N . HIS A 1 274 ? -1.089 -29.188 6.285 1 54.66 274 HIS A N 1
ATOM 2222 C CA . HIS A 1 274 ? -2.496 -29.562 6.258 1 54.66 274 HIS A CA 1
ATOM 2223 C C . HIS A 1 274 ? -2.896 -30.094 4.883 1 54.66 274 HIS A C 1
ATOM 2225 O O . HIS A 1 274 ? -2.303 -29.703 3.873 1 54.66 274 HIS A O 1
ATOM 2231 N N . GLY A 1 275 ? -3.547 -31.234 4.797 1 57.81 275 GLY A N 1
ATOM 2232 C CA . GLY A 1 275 ? -4.188 -31.688 3.572 1 57.81 275 GLY A CA 1
ATOM 2233 C C . GLY A 1 275 ? -4.887 -30.578 2.814 1 57.81 275 GLY A C 1
ATOM 2234 O O . GLY A 1 275 ? -5.492 -29.688 3.422 1 57.81 275 GLY A O 1
ATOM 2235 N N . HIS A 1 276 ? -4.375 -30.328 1.593 1 65.94 276 HIS A N 1
ATOM 2236 C CA . HIS A 1 276 ? -4.961 -29.266 0.793 1 65.94 276 HIS A CA 1
ATOM 2237 C C . HIS A 1 276 ? -6.199 -29.75 0.05 1 65.94 276 HIS A C 1
ATOM 2239 O O . HIS A 1 276 ? -6.188 -30.812 -0.564 1 65.94 276 HIS A O 1
ATOM 2245 N N . CYS A 1 277 ? -7.266 -29.047 0.305 1 68.38 277 CYS A N 1
ATOM 2246 C CA . CYS A 1 277 ? -8.492 -29.344 -0.432 1 68.38 277 CYS A CA 1
ATOM 2247 C C . CYS A 1 277 ? -8.336 -28.984 -1.906 1 68.38 277 CYS A C 1
ATOM 2249 O O . CYS A 1 277 ? -7.297 -28.469 -2.32 1 68.38 277 CYS A O 1
ATOM 2251 N N . GLU A 1 278 ? -9.203 -29.406 -2.688 1 72 278 GLU A N 1
ATOM 2252 C CA . GLU A 1 278 ? -9.164 -29.172 -4.129 1 72 278 GLU A CA 1
ATOM 2253 C C . GLU A 1 278 ? -9.062 -27.688 -4.441 1 72 278 GLU A C 1
ATOM 2255 O O . GLU A 1 278 ? -8.312 -27.281 -5.336 1 72 278 GLU A O 1
ATOM 2260 N N . ALA A 1 279 ? -9.797 -26.984 -3.646 1 75.44 279 ALA A N 1
ATOM 2261 C CA . ALA A 1 279 ? -9.789 -25.547 -3.857 1 75.44 279 ALA A CA 1
ATOM 2262 C C . ALA A 1 279 ? -8.398 -24.969 -3.621 1 75.44 279 ALA A C 1
ATOM 2264 O O . ALA A 1 279 ? -7.945 -24.094 -4.363 1 75.44 279 ALA A O 1
ATOM 2265 N N . HIS A 1 280 ? -7.789 -25.5 -2.688 1 78.62 280 HIS A N 1
ATOM 2266 C CA . HIS A 1 280 ? -6.43 -25.062 -2.369 1 78.62 280 HIS A CA 1
ATOM 2267 C C . HIS A 1 280 ? -5.465 -25.406 -3.5 1 78.62 280 HIS A C 1
ATOM 2269 O O . HIS A 1 280 ? -4.664 -24.562 -3.912 1 78.62 280 HIS A O 1
ATOM 2275 N N . ARG A 1 281 ? -5.574 -26.578 -3.969 1 78.62 281 ARG A N 1
ATOM 2276 C CA . ARG A 1 281 ? -4.707 -27.031 -5.055 1 78.62 281 ARG A CA 1
ATOM 2277 C C . ARG A 1 281 ? -4.953 -26.219 -6.32 1 78.62 281 ARG A C 1
ATOM 2279 O O . ARG A 1 281 ? -4.008 -25.828 -7.004 1 78.62 281 ARG A O 1
ATOM 2286 N N . TYR A 1 282 ? -6.184 -26.016 -6.547 1 77.19 282 TYR A N 1
ATOM 2287 C CA . TYR A 1 282 ? -6.543 -25.234 -7.719 1 77.19 282 TYR A CA 1
ATOM 2288 C C . TYR A 1 282 ? -5.965 -23.828 -7.629 1 77.19 282 TYR A C 1
ATOM 2290 O O . TYR A 1 282 ? -5.367 -23.328 -8.586 1 77.19 282 TYR A O 1
ATOM 2298 N N . LEU A 1 283 ? -6.16 -23.234 -6.484 1 80.06 283 LEU A N 1
ATOM 2299 C CA . LEU A 1 283 ? -5.664 -21.875 -6.297 1 80.06 283 LEU A CA 1
ATOM 2300 C C . LEU A 1 283 ? -4.145 -21.828 -6.445 1 80.06 283 LEU A C 1
ATOM 2302 O O . LEU A 1 283 ? -3.611 -20.922 -7.082 1 80.06 283 LEU A O 1
ATOM 2306 N N . PHE A 1 284 ? -3.574 -22.766 -5.871 1 81.31 284 PHE A N 1
ATOM 2307 C CA . PHE A 1 284 ? -2.121 -22.844 -5.961 1 81.31 284 PHE A CA 1
ATOM 2308 C C . PHE A 1 284 ? -1.675 -22.938 -7.418 1 81.31 284 PHE A C 1
ATOM 2310 O O . PHE A 1 284 ? -0.737 -22.25 -7.828 1 81.31 284 PHE A O 1
ATOM 2317 N N . GLU A 1 285 ? -2.342 -23.656 -8.18 1 77.94 285 GLU A N 1
ATOM 2318 C CA . GLU A 1 285 ? -2.018 -23.828 -9.594 1 77.94 285 GLU A CA 1
ATOM 2319 C C . GLU A 1 285 ? -2.289 -22.547 -10.383 1 77.94 285 GLU A C 1
ATOM 2321 O O . GLU A 1 285 ? -1.524 -22.188 -11.281 1 77.94 285 GLU A O 1
ATOM 2326 N N . GLN A 1 286 ? -3.34 -21.938 -10.047 1 76.75 286 GLN A N 1
ATOM 2327 C CA . GLN A 1 286 ? -3.666 -20.672 -10.719 1 76.75 286 GLN A CA 1
ATOM 2328 C C . GLN A 1 286 ? -2.607 -19.609 -10.445 1 76.75 286 GLN A C 1
ATOM 2330 O O . GLN A 1 286 ? -2.246 -18.844 -11.336 1 76.75 286 GLN A O 1
ATOM 2335 N N . LEU A 1 287 ? -2.197 -19.578 -9.18 1 79 287 LEU A N 1
ATOM 2336 C CA . LEU A 1 287 ? -1.172 -18.609 -8.812 1 79 287 LEU A CA 1
ATOM 2337 C C . LEU A 1 287 ? 0.133 -18.891 -9.547 1 79 287 LEU A C 1
ATOM 2339 O O . LEU A 1 287 ? 0.832 -17.969 -9.961 1 79 287 LEU A O 1
ATOM 2343 N N . ARG A 1 288 ? 0.332 -20.078 -9.766 1 76.12 288 ARG A N 1
ATOM 2344 C CA . ARG A 1 288 ? 1.521 -20.5 -10.5 1 76.12 288 ARG A CA 1
ATOM 2345 C C . ARG A 1 288 ? 1.469 -20.031 -11.945 1 76.12 288 ARG A C 1
ATOM 2347 O O . ARG A 1 288 ? 2.486 -19.625 -12.516 1 76.12 288 ARG A O 1
ATOM 2354 N N . TYR A 1 289 ? 0.273 -20.016 -12.469 1 69.94 289 TYR A N 1
ATOM 2355 C CA . TYR A 1 289 ? 0.094 -19.703 -13.883 1 69.94 289 TYR A CA 1
ATOM 2356 C C . TYR A 1 289 ? 0.078 -18.203 -14.117 1 69.94 289 TYR A C 1
ATOM 2358 O O . TYR A 1 289 ? 0.557 -17.719 -15.141 1 69.94 289 TYR A O 1
ATOM 2366 N N . LEU A 1 290 ? -0.492 -17.469 -13.211 1 64 290 LEU A N 1
ATOM 2367 C CA . LEU A 1 290 ? -0.718 -16.047 -13.43 1 64 290 LEU A CA 1
ATOM 2368 C C . LEU A 1 290 ? 0.575 -15.25 -13.258 1 64 290 LEU A C 1
ATOM 2370 O O . LEU A 1 290 ? 0.746 -14.188 -13.859 1 64 290 LEU A O 1
ATOM 2374 N N . PHE A 1 291 ? 1.423 -15.82 -12.469 1 62.53 291 PHE A N 1
ATOM 2375 C CA . PHE A 1 291 ? 2.68 -15.094 -12.32 1 62.53 291 PHE A CA 1
ATOM 2376 C C . PHE A 1 291 ? 3.783 -15.75 -13.141 1 62.53 291 PHE A C 1
ATOM 2378 O O . PHE A 1 291 ? 4.684 -15.062 -13.641 1 62.53 291 PHE A O 1
ATOM 2385 N N . MET B 1 1 ? 5.285 41.75 17.172 1 60 1 MET B N 1
ATOM 2386 C CA . MET B 1 1 ? 5.426 41.031 15.906 1 60 1 MET B CA 1
ATOM 2387 C C . MET B 1 1 ? 5.781 39.562 16.156 1 60 1 MET B C 1
ATOM 2389 O O . MET B 1 1 ? 6.676 39.281 16.953 1 60 1 MET B O 1
ATOM 2393 N N . LYS B 1 2 ? 4.934 38.781 15.75 1 68.56 2 LYS B N 1
ATOM 2394 C CA . LYS B 1 2 ? 5.125 37.344 15.914 1 68.56 2 LYS B CA 1
ATOM 2395 C C . LYS B 1 2 ? 5.547 36.688 14.594 1 68.56 2 LYS B C 1
ATOM 2397 O O . LYS B 1 2 ? 5.191 37.156 13.516 1 68.56 2 LYS B O 1
ATOM 2402 N N . LEU B 1 3 ? 6.336 35.656 14.664 1 67.81 3 LEU B N 1
ATOM 2403 C CA . LEU B 1 3 ? 6.789 34.938 13.469 1 67.81 3 LEU B CA 1
ATOM 2404 C C . LEU B 1 3 ? 5.602 34.469 12.633 1 67.81 3 LEU B C 1
ATOM 2406 O O . LEU B 1 3 ? 5.664 34.469 11.406 1 67.81 3 LEU B O 1
ATOM 2410 N N . GLN B 1 4 ? 4.598 34.156 13.258 1 74.44 4 GLN B N 1
ATOM 2411 C CA . GLN B 1 4 ? 3.404 33.688 12.562 1 74.44 4 GLN B CA 1
ATOM 2412 C C . GLN B 1 4 ? 2.814 34.781 11.68 1 74.44 4 GLN B C 1
ATOM 2414 O O . GLN B 1 4 ? 2.342 34.5 10.578 1 74.44 4 GLN B O 1
ATOM 2419 N N . GLN B 1 5 ? 2.775 35.906 12.188 1 78.88 5 GLN B N 1
ATOM 2420 C CA . GLN B 1 5 ? 2.26 37.031 11.406 1 78.88 5 GLN B CA 1
ATOM 2421 C C . GLN B 1 5 ? 3.076 37.219 10.133 1 78.88 5 GLN B C 1
ATOM 2423 O O . GLN B 1 5 ? 2.52 37.531 9.078 1 78.88 5 GLN B O 1
ATOM 2428 N N . LEU B 1 6 ? 4.309 37.062 10.273 1 79.94 6 LEU B N 1
ATOM 2429 C CA . LEU B 1 6 ? 5.18 37.188 9.109 1 79.94 6 LEU B CA 1
ATOM 2430 C C . LEU B 1 6 ? 4.922 36.062 8.117 1 79.94 6 LEU B C 1
ATOM 2432 O O . LEU B 1 6 ? 4.965 36.281 6.898 1 79.94 6 LEU B O 1
ATOM 2436 N N . GLU B 1 7 ? 4.66 35 8.648 1 80.31 7 GLU B N 1
ATOM 2437 C CA . GLU B 1 7 ? 4.293 33.875 7.797 1 80.31 7 GLU B CA 1
ATOM 2438 C C . GLU B 1 7 ? 3 34.156 7.035 1 80.31 7 GLU B C 1
ATOM 2440 O O . GLU B 1 7 ? 2.902 33.875 5.84 1 80.31 7 GLU B O 1
ATOM 2445 N N . TYR B 1 8 ? 2.053 34.594 7.711 1 83.06 8 TYR B N 1
ATOM 2446 C CA . TYR B 1 8 ? 0.789 34.969 7.09 1 83.06 8 TYR B CA 1
ATOM 2447 C C . TYR B 1 8 ? 1.006 36 5.996 1 83.06 8 TYR B C 1
ATOM 2449 O O . TYR B 1 8 ? 0.437 35.906 4.906 1 83.06 8 TYR B O 1
ATOM 2457 N N . PHE B 1 9 ? 1.789 37.031 6.352 1 87.75 9 PHE B N 1
ATOM 2458 C CA . PHE B 1 9 ? 2.117 38.094 5.402 1 87.75 9 PHE B CA 1
ATOM 2459 C C . PHE B 1 9 ? 2.764 37.5 4.148 1 87.75 9 PHE B C 1
ATOM 2461 O O . PHE B 1 9 ? 2.377 37.844 3.029 1 87.75 9 PHE B O 1
ATOM 2468 N N . MET B 1 10 ? 3.703 36.594 4.398 1 83.19 10 MET B N 1
ATOM 2469 C CA . MET B 1 10 ? 4.398 36 3.252 1 83.19 10 MET B CA 1
ATOM 2470 C C . MET B 1 10 ? 3.445 35.188 2.4 1 83.19 10 MET B C 1
ATOM 2472 O O . MET B 1 10 ? 3.545 35.188 1.173 1 83.19 10 MET B O 1
ATOM 2476 N N . ALA B 1 11 ? 2.523 34.562 2.979 1 82.5 11 ALA B N 1
ATOM 2477 C CA . ALA B 1 11 ? 1.549 33.75 2.246 1 82.5 11 ALA B CA 1
ATOM 2478 C C . ALA B 1 11 ? 0.639 34.625 1.395 1 82.5 11 ALA B C 1
ATOM 2480 O O . ALA B 1 11 ? 0.379 34.344 0.229 1 82.5 11 ALA B O 1
ATOM 2481 N N . VAL B 1 12 ? 0.196 35.625 1.927 1 84.5 12 VAL B N 1
ATOM 2482 C CA . VAL B 1 12 ? -0.669 36.531 1.195 1 84.5 12 VAL B CA 1
ATOM 2483 C C . VAL B 1 12 ? 0.108 37.188 0.047 1 84.5 12 VAL B C 1
ATOM 2485 O O . VAL B 1 12 ? -0.435 37.375 -1.042 1 84.5 12 VAL B O 1
ATOM 2488 N N . SER B 1 13 ? 1.358 37.469 0.35 1 83.44 13 SER B N 1
ATOM 2489 C CA . SER B 1 13 ? 2.219 38.031 -0.696 1 83.44 13 SER B CA 1
ATOM 2490 C C . SER B 1 13 ? 2.406 37.031 -1.834 1 83.44 13 SER B C 1
ATOM 2492 O O . SER B 1 13 ? 2.363 37.406 -3.008 1 83.44 13 SER B O 1
ATOM 2494 N N . LYS B 1 14 ? 2.639 35.875 -1.408 1 80.94 14 LYS B N 1
ATOM 2495 C CA . LYS B 1 14 ? 2.906 34.812 -2.369 1 80.94 14 LYS B CA 1
ATOM 2496 C C . LYS B 1 14 ? 1.663 34.469 -3.195 1 80.94 14 LYS B C 1
ATOM 2498 O O . LYS B 1 14 ? 1.744 34.312 -4.414 1 80.94 14 LYS B O 1
ATOM 2503 N N . TYR B 1 15 ? 0.551 34.469 -2.582 1 81.19 15 TYR B N 1
ATOM 2504 C CA . TYR B 1 15 ? -0.658 34 -3.246 1 81.19 15 TYR B CA 1
ATOM 2505 C C . TYR B 1 15 ? -1.53 35.156 -3.693 1 81.19 15 TYR B C 1
ATOM 2507 O O . TYR B 1 15 ? -2.531 34.969 -4.391 1 81.19 15 TYR B O 1
ATOM 2515 N N . ALA B 1 16 ? -1.306 36.219 -3.285 1 81.62 16 ALA B N 1
ATOM 2516 C CA . ALA B 1 16 ? -1.972 37.469 -3.641 1 81.62 16 ALA B CA 1
ATOM 2517 C C . ALA B 1 16 ? -3.465 37.375 -3.33 1 81.62 16 ALA B C 1
ATOM 2519 O O . ALA B 1 16 ? -4.281 37.969 -4.059 1 81.62 16 ALA B O 1
ATOM 2520 N N . SER B 1 17 ? -3.799 36.625 -2.484 1 82.44 17 SER B N 1
ATOM 2521 C CA . SER B 1 17 ? -5.176 36.438 -2.027 1 82.44 17 SER B CA 1
ATOM 2522 C C . SER B 1 17 ? -5.227 36.062 -0.552 1 82.44 17 SER B C 1
ATOM 2524 O O . SER B 1 17 ? -4.531 35.156 -0.118 1 82.44 17 SER B O 1
ATOM 2526 N N . PHE B 1 18 ? -6.051 36.812 0.167 1 84.88 18 PHE B N 1
ATOM 2527 C CA . PHE B 1 18 ? -6.23 36.5 1.582 1 84.88 18 PHE B CA 1
ATOM 2528 C C . PHE B 1 18 ? -6.922 35.156 1.768 1 84.88 18 PHE B C 1
ATOM 2530 O O . PHE B 1 18 ? -6.566 34.406 2.664 1 84.88 18 PHE B O 1
ATOM 2537 N N . THR B 1 19 ? -7.77 35.031 0.861 1 81.38 19 THR B N 1
ATOM 2538 C CA . THR B 1 19 ? -8.531 33.812 0.964 1 81.38 19 THR B CA 1
ATOM 2539 C C . THR B 1 19 ? -7.656 32.594 0.634 1 81.38 19 THR B C 1
ATOM 2541 O O . THR B 1 19 ? -7.66 31.594 1.36 1 81.38 19 THR B O 1
ATOM 2544 N N . LEU B 1 20 ? -6.883 32.812 -0.34 1 81.62 20 LEU B N 1
ATOM 2545 C CA . LEU B 1 20 ? -6.012 31.719 -0.742 1 81.62 20 LEU B CA 1
ATOM 2546 C C . LEU B 1 20 ? -4.922 31.484 0.299 1 81.62 20 LEU B C 1
ATOM 2548 O O . LEU B 1 20 ? -4.582 30.328 0.597 1 81.62 20 LEU B O 1
ATOM 2552 N N . ALA B 1 21 ? -4.383 32.469 0.783 1 83 21 ALA B N 1
ATOM 2553 C CA . ALA B 1 21 ? -3.348 32.406 1.809 1 83 21 ALA B CA 1
ATOM 2554 C C . ALA B 1 21 ? -3.875 31.719 3.066 1 83 21 ALA B C 1
ATOM 2556 O O . ALA B 1 21 ? -3.197 30.875 3.654 1 83 21 ALA B O 1
ATOM 2557 N N . SER B 1 22 ? -5.012 32.062 3.412 1 82.38 22 SER B N 1
ATOM 2558 C CA . SER B 1 22 ? -5.602 31.484 4.617 1 82.38 22 SER B CA 1
ATOM 2559 C C . SER B 1 22 ? -5.859 30 4.445 1 82.38 22 SER B C 1
ATOM 2561 O O . SER B 1 22 ? -5.664 29.203 5.379 1 82.38 22 SER B O 1
ATOM 2563 N N . GLN B 1 23 ? -6.117 29.844 3.246 1 77.44 23 GLN B N 1
ATOM 2564 C CA . GLN B 1 23 ? -6.371 28.438 2.928 1 77.44 23 GLN B CA 1
ATOM 2565 C C . GLN B 1 23 ? -5.086 27.625 2.988 1 77.44 23 GLN B C 1
ATOM 2567 O O . GLN B 1 23 ? -5.066 26.531 3.559 1 77.44 23 GLN B O 1
ATOM 2572 N N . LYS B 1 24 ? -4.09 28.219 2.531 1 73.12 24 LYS B N 1
ATOM 2573 C CA . LYS B 1 24 ? -2.797 27.547 2.459 1 73.12 24 LYS B CA 1
ATOM 2574 C C . LYS B 1 24 ? -2.178 27.391 3.844 1 73.12 24 LYS B C 1
ATOM 2576 O O . LYS B 1 24 ? -1.479 26.406 4.113 1 73.12 24 LYS B O 1
ATOM 2581 N N . LEU B 1 25 ? -2.514 28.266 4.695 1 72.38 25 LEU B N 1
ATOM 2582 C CA . LEU B 1 25 ? -1.939 28.297 6.039 1 72.38 25 LEU B CA 1
ATOM 2583 C C . LEU B 1 25 ? -2.887 27.656 7.051 1 72.38 25 LEU B C 1
ATOM 2585 O O . LEU B 1 25 ? -2.598 27.641 8.25 1 72.38 25 LEU B O 1
ATOM 2589 N N . HIS B 1 26 ? -4.023 27.219 6.465 1 69.06 26 HIS B N 1
ATOM 2590 C CA . HIS B 1 26 ? -5.031 26.531 7.273 1 69.06 26 HIS B CA 1
ATOM 2591 C C . HIS B 1 26 ? -5.484 27.422 8.438 1 69.06 26 HIS B C 1
ATOM 2593 O O . HIS B 1 26 ? -5.52 26.969 9.586 1 69.06 26 HIS B O 1
ATOM 2599 N N . THR B 1 27 ? -5.773 28.422 8.031 1 78.81 27 THR B N 1
ATOM 2600 C CA . THR B 1 27 ? -6.332 29.375 8.984 1 78.81 27 THR B CA 1
ATOM 2601 C C . THR B 1 27 ? -7.527 30.109 8.375 1 78.81 27 THR B C 1
ATOM 2603 O O . THR B 1 27 ? -7.812 29.953 7.184 1 78.81 27 THR B O 1
ATOM 2606 N N . SER B 1 28 ? -8.305 30.594 9.195 1 79.38 28 SER B N 1
ATOM 2607 C CA . SER B 1 28 ? -9.445 31.359 8.711 1 79.38 28 SER B CA 1
ATOM 2608 C C . SER B 1 28 ? -9 32.719 8.141 1 79.38 28 SER B C 1
ATOM 2610 O O . SER B 1 28 ? -8.047 33.312 8.641 1 79.38 28 SER B O 1
ATOM 2612 N N . GLN B 1 29 ? -9.68 32.938 7.113 1 85.31 29 GLN B N 1
ATOM 2613 C CA . GLN B 1 29 ? -9.359 34.188 6.453 1 85.31 29 GLN B CA 1
ATOM 2614 C C . GLN B 1 29 ? -9.555 35.375 7.398 1 85.31 29 GLN B C 1
ATOM 2616 O O . GLN B 1 29 ? -8.711 36.281 7.449 1 85.31 29 GLN B O 1
ATOM 2621 N N . PRO B 1 30 ? -10.711 35.406 8.172 1 83.25 30 PRO B N 1
ATOM 2622 C CA . PRO B 1 30 ? -10.82 36.531 9.102 1 83.25 30 PRO B CA 1
ATOM 2623 C C . PRO B 1 30 ? -9.672 36.594 10.102 1 83.25 30 PRO B C 1
ATOM 2625 O O . PRO B 1 30 ? -9.195 37.688 10.445 1 83.25 30 PRO B O 1
ATOM 2628 N N . TYR B 1 31 ? -9.273 35.5 10.508 1 81.25 31 TYR B N 1
ATOM 2629 C CA . TYR B 1 31 ? -8.156 35.438 11.445 1 81.25 31 TYR B CA 1
ATOM 2630 C C . TYR B 1 31 ? -6.863 35.906 10.781 1 81.25 31 TYR B C 1
ATOM 2632 O O . TYR B 1 31 ? -6.129 36.719 11.352 1 81.25 31 TYR B O 1
ATOM 2640 N N . LEU B 1 32 ? -6.613 35.438 9.719 1 86.69 32 LEU B N 1
ATOM 2641 C CA . LEU B 1 32 ? -5.445 35.844 8.953 1 86.69 32 LEU B CA 1
ATOM 2642 C C . LEU B 1 32 ? -5.48 37.344 8.695 1 86.69 32 LEU B C 1
ATOM 2644 O O . LEU B 1 32 ? -4.465 38.031 8.852 1 86.69 32 LEU B O 1
ATOM 2648 N N . SER B 1 33 ? -6.637 37.75 8.352 1 86.69 33 SER B N 1
ATOM 2649 C CA . SER B 1 33 ? -6.812 39.188 8.086 1 86.69 33 SER B CA 1
ATOM 2650 C C . SER B 1 33 ? -6.566 40 9.336 1 86.69 33 SER B C 1
ATOM 2652 O O . SER B 1 33 ? -5.906 41.031 9.281 1 86.69 33 SER B O 1
ATOM 2654 N N . THR B 1 34 ? -7.086 39.469 10.344 1 84.69 34 THR B N 1
ATOM 2655 C CA . THR B 1 34 ? -6.926 40.188 11.609 1 84.69 34 THR B CA 1
ATOM 2656 C C . THR B 1 34 ? -5.457 40.219 12.023 1 84.69 34 THR B C 1
ATOM 2658 O O . THR B 1 34 ? -4.969 41.25 12.484 1 84.69 34 THR B O 1
ATOM 2661 N N . GLN B 1 35 ? -4.785 39.125 11.891 1 84.38 35 GLN B N 1
ATOM 2662 C CA . GLN B 1 35 ? -3.369 39.031 12.234 1 84.38 35 GLN B CA 1
ATOM 2663 C C . GLN B 1 35 ? -2.535 40 11.367 1 84.38 35 GLN B C 1
ATOM 2665 O O . GLN B 1 35 ? -1.588 40.594 11.852 1 84.38 35 GLN B O 1
ATOM 2670 N N . LEU B 1 36 ? -2.896 40 10.203 1 87.38 36 LEU B N 1
ATOM 2671 C CA . LEU B 1 36 ? -2.174 40.875 9.289 1 87.38 36 LEU B CA 1
ATOM 2672 C C . LEU B 1 36 ? -2.441 42.344 9.617 1 87.38 36 LEU B C 1
ATOM 2674 O O . LEU B 1 36 ? -1.538 43.188 9.539 1 87.38 36 LEU B O 1
ATOM 2678 N N . LYS B 1 37 ? -3.672 42.594 9.93 1 85.44 37 LYS B N 1
ATOM 2679 C CA . LYS B 1 37 ? -4.02 43.969 10.336 1 85.44 37 LYS B CA 1
ATOM 2680 C C . LYS B 1 37 ? -3.26 44.375 11.602 1 85.44 37 LYS B C 1
ATOM 2682 O O . LYS B 1 37 ? -2.805 45.5 11.719 1 85.44 37 LYS B O 1
ATOM 2687 N N . GLU B 1 38 ? -3.195 43.469 12.406 1 81 38 GLU B N 1
ATOM 2688 C CA . GLU B 1 38 ? -2.449 43.719 13.633 1 81 38 GLU B CA 1
ATOM 2689 C C . GLU B 1 38 ? -0.971 43.969 13.344 1 81 38 GLU B C 1
ATOM 2691 O O . GLU B 1 38 ? -0.349 44.844 13.945 1 81 38 GLU B O 1
ATOM 2696 N N . LEU B 1 39 ? -0.371 43.188 12.5 1 83.81 39 LEU B N 1
ATOM 2697 C CA . LEU B 1 39 ? 1.013 43.344 12.078 1 83.81 39 LEU B CA 1
ATOM 2698 C C . LEU B 1 39 ? 1.22 44.75 11.469 1 83.81 39 LEU B C 1
ATOM 2700 O O . LEU B 1 39 ? 2.205 45.406 11.773 1 83.81 39 LEU B O 1
ATOM 2704 N N . GLU B 1 40 ? 0.278 45.156 10.68 1 87.06 40 GLU B N 1
ATOM 2705 C CA . GLU B 1 40 ? 0.349 46.469 10.047 1 87.06 40 GLU B CA 1
ATOM 2706 C C . GLU B 1 40 ? 0.248 47.594 11.078 1 87.06 40 GLU B C 1
ATOM 2708 O O . GLU B 1 40 ? 0.952 48.594 10.984 1 87.06 40 GLU B O 1
ATOM 2713 N N . ARG B 1 41 ? -0.604 47.344 12 1 80.5 41 ARG B N 1
ATOM 2714 C CA . ARG B 1 41 ? -0.761 48.312 13.078 1 80.5 41 ARG B CA 1
ATOM 2715 C C . ARG B 1 41 ? 0.522 48.438 13.891 1 80.5 41 ARG B C 1
ATOM 2717 O O . ARG B 1 41 ? 0.964 49.562 14.195 1 80.5 41 ARG B O 1
ATOM 2724 N N . GLU B 1 42 ? 1.091 47.312 14.195 1 80.06 42 GLU B N 1
ATOM 2725 C CA . GLU B 1 42 ? 2.318 47.312 14.992 1 80.06 42 GLU B CA 1
ATOM 2726 C C . GLU B 1 42 ? 3.463 48 14.242 1 80.06 42 GLU B C 1
ATOM 2728 O O . GLU B 1 42 ? 4.285 48.688 14.859 1 80.06 42 GLU B O 1
ATOM 2733 N N . LEU B 1 43 ? 3.42 47.75 12.969 1 80.25 43 LEU B N 1
ATOM 2734 C CA . LEU B 1 43 ? 4.488 48.312 12.141 1 80.25 43 LEU B CA 1
ATOM 2735 C C . LEU B 1 43 ? 4.168 49.75 11.727 1 80.25 43 LEU B C 1
ATOM 2737 O O . LEU B 1 43 ? 5.047 50.469 11.258 1 80.25 43 LEU B O 1
ATOM 2741 N N . GLY B 1 44 ? 2.891 50.156 11.867 1 82.19 44 GLY B N 1
ATOM 2742 C CA . GLY B 1 44 ? 2.453 51.5 11.531 1 82.19 44 GLY B CA 1
ATOM 2743 C C . GLY B 1 44 ? 2.383 51.75 10.031 1 82.19 44 GLY B C 1
ATOM 2744 O O . GLY B 1 44 ? 2.506 52.906 9.578 1 82.19 44 GLY B O 1
ATOM 2745 N N . ALA B 1 45 ? 2.404 50.75 9.242 1 81.5 45 ALA B N 1
ATOM 2746 C CA . ALA B 1 45 ? 2.342 50.844 7.789 1 81.5 45 ALA B CA 1
ATOM 2747 C C . ALA B 1 45 ? 1.436 49.75 7.203 1 81.5 45 ALA B C 1
ATOM 2749 O O . ALA B 1 45 ? 1.317 48.656 7.766 1 81.5 45 ALA B O 1
ATOM 2750 N N . SER B 1 46 ? 0.804 50.125 6.098 1 86.19 46 SER B N 1
ATOM 2751 C CA . SER B 1 46 ? 0.089 49.125 5.324 1 86.19 46 SER B CA 1
ATOM 2752 C C . SER B 1 46 ? 1.05 48.281 4.492 1 86.19 46 SER B C 1
ATOM 2754 O O . SER B 1 46 ? 1.894 48.812 3.773 1 86.19 46 SER B O 1
ATOM 2756 N N . LEU B 1 47 ? 0.933 46.969 4.641 1 88.31 47 LEU B N 1
ATOM 2757 C CA . LEU B 1 47 ? 1.842 46.062 3.934 1 88.31 47 LEU B CA 1
ATOM 2758 C C . LEU B 1 47 ? 1.214 45.562 2.633 1 88.31 47 LEU B C 1
ATOM 2760 O O . LEU B 1 47 ? 1.926 45.25 1.684 1 88.31 47 LEU B O 1
ATOM 2764 N N . ILE B 1 48 ? -0.091 45.531 2.598 1 85.75 48 ILE B N 1
ATOM 2765 C CA . ILE B 1 48 ? -0.812 44.969 1.447 1 85.75 48 ILE B CA 1
ATOM 2766 C C . ILE B 1 48 ? -1.803 46.031 0.928 1 85.75 48 ILE B C 1
ATOM 2768 O O . ILE B 1 48 ? -2.564 46.594 1.704 1 85.75 48 ILE B O 1
ATOM 2772 N N . LEU B 1 49 ? -1.635 46.375 -0.26 1 82.12 49 LEU B N 1
ATOM 2773 C CA . LEU B 1 49 ? -2.586 47.25 -0.936 1 82.12 49 LEU B CA 1
ATOM 2774 C C . LEU B 1 49 ? -3.699 46.438 -1.59 1 82.12 49 LEU B C 1
ATOM 2776 O O . LEU B 1 49 ? -3.432 45.469 -2.326 1 82.12 49 LEU B O 1
ATOM 2780 N N . ARG B 1 50 ? -4.945 46.469 -1.081 1 71.44 50 ARG B N 1
ATOM 2781 C CA . ARG B 1 50 ? -6.105 45.781 -1.598 1 71.44 50 ARG B CA 1
ATOM 2782 C C . ARG B 1 50 ? -6.879 46.625 -2.596 1 71.44 50 ARG B C 1
ATOM 2784 O O . ARG B 1 50 ? -7.219 47.781 -2.303 1 71.44 50 ARG B O 1
ATOM 2791 N N . ASP B 1 51 ? -6.727 46.406 -3.85 1 66.94 51 ASP B N 1
ATOM 2792 C CA . ASP B 1 51 ? -7.672 47 -4.793 1 66.94 51 ASP B CA 1
ATOM 2793 C C . ASP B 1 51 ? -8.734 46 -5.211 1 66.94 51 ASP B C 1
ATOM 2795 O O . ASP B 1 51 ? -8.617 44.812 -4.93 1 66.94 51 ASP B O 1
ATOM 2799 N N . LYS B 1 52 ? -10.008 46.406 -5.762 1 58.34 52 LYS B N 1
ATOM 2800 C CA . LYS B 1 52 ? -11.188 45.594 -6.082 1 58.34 52 LYS B CA 1
ATOM 2801 C C . LYS B 1 52 ? -10.797 44.281 -6.754 1 58.34 52 LYS B C 1
ATOM 2803 O O . LYS B 1 52 ? -11.523 43.281 -6.66 1 58.34 52 LYS B O 1
ATOM 2808 N N . LYS B 1 53 ? -9.609 44.062 -7.359 1 59.22 53 LYS B N 1
ATOM 2809 C CA . LYS B 1 53 ? -9.352 42.938 -8.219 1 59.22 53 LYS B CA 1
ATOM 2810 C C . LYS B 1 53 ? -8.078 42.188 -7.793 1 59.22 53 LYS B C 1
ATOM 2812 O O . LYS B 1 53 ? -7.918 41 -8.07 1 59.22 53 LYS B O 1
ATOM 2817 N N . HIS B 1 54 ? -7.055 42.906 -7.074 1 68.44 54 HIS B N 1
ATOM 2818 C CA . HIS B 1 54 ? -5.766 42.25 -6.875 1 68.44 54 HIS B CA 1
ATOM 2819 C C . HIS B 1 54 ? -5.156 42.656 -5.531 1 68.44 54 HIS B C 1
ATOM 2821 O O . HIS B 1 54 ? -5.34 43.781 -5.059 1 68.44 54 HIS B O 1
ATOM 2827 N N . CYS B 1 55 ? -4.535 41.656 -4.773 1 76.69 55 CYS B N 1
ATOM 2828 C CA . CYS B 1 55 ? -3.73 41.875 -3.574 1 76.69 55 CYS B CA 1
ATOM 2829 C C . CYS B 1 55 ? -2.256 42.031 -3.928 1 76.69 55 CYS B C 1
ATOM 2831 O O . CYS B 1 55 ? -1.655 41.125 -4.5 1 76.69 55 CYS B O 1
ATOM 2833 N N . ARG B 1 56 ? -1.734 43.438 -3.771 1 83 56 ARG B N 1
ATOM 2834 C CA . ARG B 1 56 ? -0.323 43.688 -4.051 1 83 56 ARG B CA 1
ATOM 2835 C C . ARG B 1 56 ? 0.39 44.219 -2.818 1 83 56 ARG B C 1
ATOM 2837 O O . ARG B 1 56 ? -0.244 44.812 -1.932 1 83 56 ARG B O 1
ATOM 2844 N N . LEU B 1 57 ? 1.685 44.062 -2.814 1 85.69 57 LEU B N 1
ATOM 2845 C CA . LEU B 1 57 ? 2.492 44.562 -1.708 1 85.69 57 LEU B CA 1
ATOM 2846 C C . LEU B 1 57 ? 2.672 46.094 -1.812 1 85.69 57 LEU B C 1
ATOM 2848 O O . LEU B 1 57 ? 2.836 46.625 -2.91 1 85.69 57 LEU B O 1
ATOM 2852 N N . SER B 1 58 ? 2.582 46.906 -0.725 1 84.56 58 SER B N 1
ATOM 2853 C CA . SER B 1 58 ? 2.998 48.281 -0.632 1 84.56 58 SER B CA 1
ATOM 2854 C C . SER B 1 58 ? 4.52 48.406 -0.61 1 84.56 58 SER B C 1
ATOM 2856 O O . SER B 1 58 ? 5.227 47.406 -0.457 1 84.56 58 SER B O 1
ATOM 2858 N N . PRO B 1 59 ? 5.109 49.562 -0.766 1 79.12 59 PRO B N 1
ATOM 2859 C CA . PRO B 1 59 ? 6.555 49.75 -0.606 1 79.12 59 PRO B CA 1
ATOM 2860 C C . PRO B 1 59 ? 7.059 49.25 0.752 1 79.12 59 PRO B C 1
ATOM 2862 O O . PRO B 1 59 ? 8.117 48.625 0.833 1 79.12 59 PRO B O 1
ATOM 2865 N N . ALA B 1 60 ? 6.273 49.469 1.766 1 78.88 60 ALA B N 1
ATOM 2866 C CA . ALA B 1 60 ? 6.602 48.969 3.092 1 78.88 60 ALA B CA 1
ATOM 2867 C C . ALA B 1 60 ? 6.488 47.438 3.129 1 78.88 60 ALA B C 1
ATOM 2869 O O . ALA B 1 60 ? 7.305 46.781 3.762 1 78.88 60 ALA B O 1
ATOM 2870 N N . GLY B 1 61 ? 5.52 46.969 2.365 1 82.69 61 GLY B N 1
ATOM 2871 C CA . GLY B 1 61 ? 5.359 45.531 2.262 1 82.69 61 GLY B CA 1
ATOM 2872 C C . GLY B 1 61 ? 6.535 44.844 1.6 1 82.69 61 GLY B C 1
ATOM 2873 O O . GLY B 1 61 ? 6.953 43.75 2.027 1 82.69 61 GLY B O 1
ATOM 2874 N N . GLU B 1 62 ? 7.098 45.406 0.697 1 82.25 62 GLU B N 1
ATOM 2875 C CA . GLU B 1 62 ? 8.25 44.875 -0.008 1 82.25 62 GLU B CA 1
ATOM 2876 C C . GLU B 1 62 ? 9.469 44.781 0.905 1 82.25 62 GLU B C 1
ATOM 2878 O O . GLU B 1 62 ? 10.227 43.812 0.864 1 82.25 62 GLU B O 1
ATOM 2883 N N . VAL B 1 63 ? 9.695 45.812 1.722 1 77.06 63 VAL B N 1
ATOM 2884 C CA . VAL B 1 63 ? 10.805 45.812 2.674 1 77.06 63 VAL B CA 1
ATOM 2885 C C . VAL B 1 63 ? 10.609 44.719 3.707 1 77.06 63 VAL B C 1
ATOM 2887 O O . VAL B 1 63 ? 11.547 43.969 4.004 1 77.06 63 VAL B O 1
ATOM 2890 N N . VAL B 1 64 ? 9.367 44.531 4.188 1 78.44 64 VAL B N 1
ATOM 2891 C CA . VAL B 1 64 ? 9.078 43.531 5.195 1 78.44 64 VAL B CA 1
ATOM 2892 C C . VAL B 1 64 ? 9.234 42.125 4.582 1 78.44 64 VAL B C 1
ATOM 2894 O O . VAL B 1 64 ? 9.758 41.219 5.223 1 78.44 64 VAL B O 1
ATOM 2897 N N . ALA B 1 65 ? 8.883 42.062 3.355 1 80.81 65 ALA B N 1
ATOM 2898 C CA . ALA B 1 65 ? 9.023 40.781 2.684 1 80.81 65 ALA B CA 1
ATOM 2899 C C . ALA B 1 65 ? 10.492 40.375 2.557 1 80.81 65 ALA B C 1
ATOM 2901 O O . ALA B 1 65 ? 10.859 39.25 2.85 1 80.81 65 ALA B O 1
ATOM 2902 N N . LYS B 1 66 ? 11.297 41.25 2.203 1 75.5 66 LYS B N 1
ATOM 2903 C CA . LYS B 1 66 ? 12.727 40.969 2.055 1 75.5 66 LYS B CA 1
ATOM 2904 C C . LYS B 1 66 ? 13.367 40.656 3.398 1 75.5 66 LYS B C 1
ATOM 2906 O O . LYS B 1 66 ? 14.148 39.688 3.502 1 75.5 66 LYS B O 1
ATOM 2911 N N . ARG B 1 67 ? 13.07 41.438 4.367 1 69.75 67 ARG B N 1
ATOM 2912 C CA . ARG B 1 67 ? 13.641 41.188 5.691 1 69.75 67 ARG B CA 1
ATOM 2913 C C . ARG B 1 67 ? 13.109 39.875 6.293 1 69.75 67 ARG B C 1
ATOM 2915 O O . ARG B 1 67 ? 13.844 39.156 6.957 1 69.75 67 ARG B O 1
ATOM 2922 N N . THR B 1 68 ? 11.781 39.625 6.035 1 74.5 68 THR B N 1
ATOM 2923 C CA . THR B 1 68 ? 11.195 38.406 6.523 1 74.5 68 THR B CA 1
ATOM 2924 C C . THR B 1 68 ? 11.875 37.188 5.879 1 74.5 68 THR B C 1
ATOM 2926 O O . THR B 1 68 ? 12.172 36.188 6.551 1 74.5 68 THR B O 1
ATOM 2929 N N . GLU B 1 69 ? 12.164 37.344 4.707 1 73.25 69 GLU B N 1
ATOM 2930 C CA . GLU B 1 69 ? 12.906 36.281 4.016 1 73.25 69 GLU B CA 1
ATOM 2931 C C . GLU B 1 69 ? 14.273 36.062 4.656 1 73.25 69 GLU B C 1
ATOM 2933 O O . GLU B 1 69 ? 14.703 34.938 4.828 1 73.25 69 GLU B O 1
ATOM 2938 N N . MET B 1 70 ? 14.945 37.156 5.008 1 62.5 70 MET B N 1
ATOM 2939 C CA . MET B 1 70 ? 16.25 37.062 5.668 1 62.5 70 MET B CA 1
ATOM 2940 C C . MET B 1 70 ? 16.109 36.438 7.055 1 62.5 70 MET B C 1
ATOM 2942 O O . MET B 1 70 ? 16.953 35.656 7.469 1 62.5 70 MET B O 1
ATOM 2946 N N . ILE B 1 71 ? 15.102 36.844 7.75 1 57.84 71 ILE B N 1
ATOM 2947 C CA . ILE B 1 71 ? 14.859 36.281 9.086 1 57.84 71 ILE B CA 1
ATOM 2948 C C . ILE B 1 71 ? 14.609 34.781 8.992 1 57.84 71 ILE B C 1
ATOM 2950 O O . ILE B 1 71 ? 15.203 34 9.742 1 57.84 71 ILE B O 1
ATOM 2954 N N . PHE B 1 72 ? 13.82 34.531 8.031 1 62.41 72 PHE B N 1
ATOM 2955 C CA . PHE B 1 72 ? 13.523 33.125 7.91 1 62.41 72 PHE B CA 1
ATOM 2956 C C . PHE B 1 72 ? 14.742 32.344 7.402 1 62.41 72 PHE B C 1
ATOM 2958 O O . PHE B 1 72 ? 14.969 31.219 7.801 1 62.41 72 PHE B O 1
ATOM 2965 N N . ALA B 1 73 ? 15.555 33.031 6.691 1 61.91 73 ALA B N 1
ATOM 2966 C CA . ALA B 1 73 ? 16.828 32.469 6.281 1 61.91 73 ALA B CA 1
ATOM 2967 C C . ALA B 1 73 ? 17.766 32.312 7.473 1 61.91 73 ALA B C 1
ATOM 2969 O O . ALA B 1 73 ? 18.453 31.297 7.609 1 61.91 73 ALA B O 1
ATOM 2970 N N . LEU B 1 74 ? 17.859 33.281 8.312 1 54.16 74 LEU B N 1
ATOM 2971 C CA . LEU B 1 74 ? 18.688 33.219 9.508 1 54.16 74 LEU B CA 1
ATOM 2972 C C . LEU B 1 74 ? 18.156 32.156 10.484 1 54.16 74 LEU B C 1
ATOM 2974 O O . LEU B 1 74 ? 18.938 31.453 11.117 1 54.16 74 LEU B O 1
ATOM 2978 N N . ILE B 1 75 ? 16.922 32.188 10.625 1 48.5 75 ILE B N 1
ATOM 2979 C CA . ILE B 1 75 ? 16.328 31.141 11.453 1 48.5 75 ILE B CA 1
ATOM 2980 C C . ILE B 1 75 ? 16.672 29.766 10.875 1 48.5 75 ILE B C 1
ATOM 2982 O O . ILE B 1 75 ? 17.047 28.859 11.609 1 48.5 75 ILE B O 1
ATOM 2986 N N . LYS B 1 76 ? 16.547 29.844 9.617 1 54.47 76 LYS B N 1
ATOM 2987 C CA . LYS B 1 76 ? 16.969 28.641 8.922 1 54.47 76 LYS B CA 1
ATOM 2988 C C . LYS B 1 76 ? 18.453 28.359 9.133 1 54.47 76 LYS B C 1
ATOM 2990 O O . LYS B 1 76 ? 18.844 27.219 9.375 1 54.47 76 LYS B O 1
ATOM 2995 N N . GLU B 1 77 ? 19.172 29.359 8.992 1 51.88 77 GLU B N 1
ATOM 2996 C CA . GLU B 1 77 ? 20.609 29.234 9.25 1 51.88 77 GLU B CA 1
ATOM 2997 C C . GLU B 1 77 ? 20.891 28.875 10.703 1 51.88 77 GLU B C 1
ATOM 2999 O O . GLU B 1 77 ? 21.75 28.047 10.992 1 51.88 77 GLU B O 1
ATOM 3004 N N . ALA B 1 78 ? 20.281 29.5 11.562 1 48.81 78 ALA B N 1
ATOM 3005 C CA . ALA B 1 78 ? 20.453 29.156 12.969 1 48.81 78 ALA B CA 1
ATOM 3006 C C . ALA B 1 78 ? 19.984 27.719 13.234 1 48.81 78 ALA B C 1
ATOM 3008 O O . ALA B 1 78 ? 20.641 26.984 13.969 1 48.81 78 ALA B O 1
ATOM 3009 N N . GLN B 1 79 ? 18.859 27.5 12.617 1 44.66 79 GLN B N 1
ATOM 3010 C CA . GLN B 1 79 ? 18.375 26.125 12.688 1 44.66 79 GLN B CA 1
ATOM 3011 C C . GLN B 1 79 ? 19.391 25.172 12.047 1 44.66 79 GLN B C 1
ATOM 3013 O O . GLN B 1 79 ? 19.641 24.078 12.578 1 44.66 79 GLN B O 1
ATOM 3018 N N . GLU B 1 80 ? 19.828 25.641 10.984 1 46.06 80 GLU B N 1
ATOM 3019 C CA . GLU B 1 80 ? 20.938 24.906 10.352 1 46.06 80 GLU B CA 1
ATOM 3020 C C . GLU B 1 80 ? 22.172 24.875 11.25 1 46.06 80 GLU B C 1
ATOM 3022 O O . GLU B 1 80 ? 22.828 23.844 11.352 1 46.06 80 GLU B O 1
ATOM 3027 N N . GLU B 1 81 ? 22.453 25.984 11.758 1 45.81 81 GLU B N 1
ATOM 3028 C CA . GLU B 1 81 ? 23.578 26.031 12.695 1 45.81 81 GLU B CA 1
ATOM 3029 C C . GLU B 1 81 ? 23.297 25.188 13.938 1 45.81 81 GLU B C 1
ATOM 3031 O O . GLU B 1 81 ? 24.172 24.5 14.445 1 45.81 81 GLU B O 1
ATOM 3036 N N . ILE B 1 82 ? 22.094 25.281 14.414 1 42.94 82 ILE B N 1
ATOM 3037 C CA . ILE B 1 82 ? 21.75 24.406 15.531 1 42.94 82 ILE B CA 1
ATOM 3038 C C . ILE B 1 82 ? 21.719 22.953 15.07 1 42.94 82 ILE B C 1
ATOM 3040 O O . ILE B 1 82 ? 22.203 22.062 15.766 1 42.94 82 ILE B O 1
ATOM 3044 N N . ASN B 1 83 ? 21.047 22.812 13.898 1 42.31 83 ASN B N 1
ATOM 3045 C CA . ASN B 1 83 ? 21.141 21.516 13.242 1 42.31 83 ASN B CA 1
ATOM 3046 C C . ASN B 1 83 ? 22.594 21.078 13.047 1 42.31 83 ASN B C 1
ATOM 3048 O O . ASN B 1 83 ? 22.922 19.906 13.227 1 42.31 83 ASN B O 1
ATOM 3052 N N . GLU B 1 84 ? 23.312 21.969 12.57 1 43.53 84 GLU B N 1
ATOM 3053 C CA . GLU B 1 84 ? 24.75 21.734 12.539 1 43.53 84 GLU B CA 1
ATOM 3054 C C . GLU B 1 84 ? 25.297 21.469 13.938 1 43.53 84 GLU B C 1
ATOM 3056 O O . GLU B 1 84 ? 26.156 20.609 14.117 1 43.53 84 GLU B O 1
ATOM 3061 N N . LEU B 1 85 ? 25.031 22.312 14.75 1 41.91 85 LEU B N 1
ATOM 3062 C CA . LEU B 1 85 ? 25.438 22.031 16.125 1 41.91 85 LEU B CA 1
ATOM 3063 C C . LEU B 1 85 ? 24.781 20.766 16.656 1 41.91 85 LEU B C 1
ATOM 3065 O O . LEU B 1 85 ? 25.406 19.984 17.375 1 41.91 85 LEU B O 1
ATOM 3069 N N . VAL B 1 86 ? 23.406 20.625 16.484 1 40.28 86 VAL B N 1
ATOM 3070 C CA . VAL B 1 86 ? 22.812 19.312 16.75 1 40.28 86 VAL B CA 1
ATOM 3071 C C . VAL B 1 86 ? 23.328 18.281 15.758 1 40.28 86 VAL B C 1
ATOM 3073 O O . VAL B 1 86 ? 23.469 17.109 16.094 1 40.28 86 VAL B O 1
ATOM 3076 N N . THR B 1 87 ? 23.453 18.5 14.5 1 38.81 87 THR B N 1
ATOM 3077 C CA . THR B 1 87 ? 24.188 17.688 13.523 1 38.81 87 THR B CA 1
ATOM 3078 C C . THR B 1 87 ? 25.656 17.578 13.898 1 38.81 87 THR B C 1
ATOM 3080 O O . THR B 1 87 ? 26.422 16.859 13.234 1 38.81 87 THR B O 1
ATOM 3083 N N . GLN B 1 88 ? 26.281 18.484 14.281 1 41.34 88 GLN B N 1
ATOM 3084 C CA . GLN B 1 88 ? 27.609 17.984 14.57 1 41.34 88 GLN B CA 1
ATOM 3085 C C . GLN B 1 88 ? 27.547 16.562 15.133 1 41.34 88 GLN B C 1
ATOM 3087 O O . GLN B 1 88 ? 28.359 15.703 14.766 1 41.34 88 GLN B O 1
ATOM 3092 N N . GLY B 1 89 ? 27.234 16.203 16.422 1 40.41 89 GLY B N 1
ATOM 3093 C CA . GLY B 1 89 ? 27.25 14.773 16.672 1 40.41 89 GLY B CA 1
ATOM 3094 C C . GLY B 1 89 ? 26.016 14.07 16.172 1 40.41 89 GLY B C 1
ATOM 3095 O O . GLY B 1 89 ? 26.109 13.078 15.445 1 40.41 89 GLY B O 1
ATOM 3096 N N . SER B 1 90 ? 24.516 13.906 16.828 1 43.25 90 SER B N 1
ATOM 3097 C CA . SER B 1 90 ? 23.438 12.922 16.703 1 43.25 90 SER B CA 1
ATOM 3098 C C . SER B 1 90 ? 22.391 13.367 15.695 1 43.25 90 SER B C 1
ATOM 3100 O O . SER B 1 90 ? 21.891 14.492 15.766 1 43.25 90 SER B O 1
ATOM 3102 N N . THR B 1 91 ? 22.312 13.18 14.352 1 51.19 91 THR B N 1
ATOM 3103 C CA . THR B 1 91 ? 21.281 13.297 13.32 1 51.19 91 THR B CA 1
ATOM 3104 C C . THR B 1 91 ? 19.891 13.18 13.938 1 51.19 91 THR B C 1
ATOM 3106 O O . THR B 1 91 ? 19.594 12.219 14.648 1 51.19 91 THR B O 1
ATOM 3109 N N . THR B 1 92 ? 19.047 14.375 14.25 1 66.12 92 THR B N 1
ATOM 3110 C CA . THR B 1 92 ? 17.688 14.383 14.773 1 66.12 92 THR B CA 1
ATOM 3111 C C . THR B 1 92 ? 16.719 13.727 13.789 1 66.12 92 THR B C 1
ATOM 3113 O O . THR B 1 92 ? 16.734 14.039 12.602 1 66.12 92 THR B O 1
ATOM 3116 N N . THR B 1 93 ? 16.125 12.68 14.109 1 80 93 THR B N 1
ATOM 3117 C CA . THR B 1 93 ? 15.117 11.961 13.336 1 80 93 THR B CA 1
ATOM 3118 C C . THR B 1 93 ? 13.719 12.211 13.891 1 80 93 THR B C 1
ATOM 3120 O O . THR B 1 93 ? 13.5 12.125 15.102 1 80 93 THR B O 1
ATOM 3123 N N . ILE B 1 94 ? 12.844 12.797 13 1 85.44 94 ILE B N 1
ATOM 3124 C CA . ILE B 1 94 ? 11.438 12.922 13.367 1 85.44 94 ILE B CA 1
ATOM 3125 C C . ILE B 1 94 ? 10.664 11.703 12.859 1 85.44 94 ILE B C 1
ATOM 3127 O O . ILE B 1 94 ? 10.68 11.406 11.664 1 85.44 94 ILE B O 1
ATOM 3131 N N . ARG B 1 95 ? 10.016 11.07 13.789 1 90.88 95 ARG B N 1
ATOM 3132 C CA . ARG B 1 95 ? 9.266 9.859 13.453 1 90.88 95 ARG B CA 1
ATOM 3133 C C . ARG B 1 95 ? 7.785 10.172 13.25 1 90.88 95 ARG B C 1
ATOM 3135 O O . ARG B 1 95 ? 7.113 10.648 14.172 1 90.88 95 ARG B O 1
ATOM 3142 N N . ILE B 1 96 ? 7.281 9.875 11.961 1 89.69 96 ILE B N 1
ATOM 3143 C CA . ILE B 1 96 ? 5.887 10.133 11.609 1 89.69 96 ILE B CA 1
ATOM 3144 C C . ILE B 1 96 ? 5.176 8.812 11.312 1 89.69 96 ILE B C 1
ATOM 3146 O O . ILE B 1 96 ? 5.707 7.965 10.594 1 89.69 96 ILE B O 1
ATOM 3150 N N . GLY B 1 97 ? 3.994 8.602 11.922 1 92.06 97 GLY B N 1
ATOM 3151 C CA . GLY B 1 97 ? 3.174 7.43 11.664 1 92.06 97 GLY B CA 1
ATOM 3152 C C . GLY B 1 97 ? 1.832 7.762 11.039 1 92.06 97 GLY B C 1
ATOM 3153 O O . GLY B 1 97 ? 1.26 8.82 11.32 1 92.06 97 GLY B O 1
ATOM 3154 N N . THR B 1 98 ? 1.383 6.832 10.227 1 92.25 98 THR B N 1
ATOM 3155 C CA . THR B 1 98 ? 0.054 6.98 9.648 1 92.25 98 THR B CA 1
ATOM 3156 C C . THR B 1 98 ? -0.646 5.629 9.547 1 92.25 98 THR B C 1
ATOM 3158 O O . THR B 1 98 ? 0.008 4.586 9.531 1 92.25 98 THR B O 1
ATOM 3161 N N . ASN B 1 99 ? -1.961 5.652 9.57 1 93.5 99 ASN B N 1
ATOM 3162 C CA . ASN B 1 99 ? -2.73 4.445 9.297 1 93.5 99 ASN B CA 1
ATOM 3163 C C . ASN B 1 99 ? -3.59 4.598 8.047 1 93.5 99 ASN B C 1
ATOM 3165 O O . ASN B 1 99 ? -4.527 3.824 7.836 1 93.5 99 ASN B O 1
ATOM 3169 N N . LEU B 1 100 ? -3.262 5.617 7.285 1 90.44 100 LEU B N 1
ATOM 3170 C CA . LEU B 1 100 ? -3.947 5.855 6.02 1 90.44 100 LEU B CA 1
ATOM 3171 C C . LEU B 1 100 ? -3.221 5.164 4.871 1 90.44 100 LEU B C 1
ATOM 3173 O O . LEU B 1 100 ? -2.029 5.395 4.656 1 90.44 100 LEU B O 1
ATOM 3177 N N . ILE B 1 101 ? -3.93 4.34 4.16 1 84.38 101 ILE B N 1
ATOM 3178 C CA . ILE B 1 101 ? -3.289 3.637 3.053 1 84.38 101 ILE B CA 1
ATOM 3179 C C . ILE B 1 101 ? -3.354 4.496 1.79 1 84.38 101 ILE B C 1
ATOM 3181 O O . ILE B 1 101 ? -2.742 4.16 0.773 1 84.38 101 ILE B O 1
ATOM 3185 N N . ASP B 1 102 ? -4.066 5.562 1.894 1 79.75 102 ASP B N 1
ATOM 3186 C CA . ASP B 1 102 ? -4.207 6.438 0.736 1 79.75 102 ASP B CA 1
ATOM 3187 C C . ASP B 1 102 ? -3.482 7.766 0.962 1 79.75 102 ASP B C 1
ATOM 3189 O O . ASP B 1 102 ? -3.766 8.758 0.287 1 79.75 102 ASP B O 1
ATOM 3193 N N . ILE B 1 103 ? -2.68 7.695 2.137 1 72.5 103 ILE B N 1
ATOM 3194 C CA . ILE B 1 103 ? -1.965 8.945 2.379 1 72.5 103 ILE B CA 1
ATOM 3195 C C . ILE B 1 103 ? -1.028 9.234 1.209 1 72.5 103 ILE B C 1
ATOM 3197 O O . ILE B 1 103 ? -0.18 8.406 0.862 1 72.5 103 ILE B O 1
ATOM 3201 N N . ASP B 1 104 ? -1.513 9.344 0.061 1 60.75 104 ASP B N 1
ATOM 3202 C CA . ASP B 1 104 ? -0.896 9.492 -1.253 1 60.75 104 ASP B CA 1
ATOM 3203 C C . ASP B 1 104 ? 0.075 10.672 -1.273 1 60.75 104 ASP B C 1
ATOM 3205 O O . ASP B 1 104 ? 0.702 10.984 -0.259 1 60.75 104 ASP B O 1
ATOM 3209 N N . LYS B 1 105 ? -0.185 11.484 -2.266 1 58.12 105 LYS B N 1
ATOM 3210 C CA . LYS B 1 105 ? 0.446 12.555 -3.031 1 58.12 105 LYS B CA 1
ATOM 3211 C C . LYS B 1 105 ? 0.792 13.742 -2.135 1 58.12 105 LYS B C 1
ATOM 3213 O O . LYS B 1 105 ? 1.862 14.336 -2.271 1 58.12 105 LYS B O 1
ATOM 3218 N N . ALA B 1 106 ? -0.025 13.859 -1.131 1 62.28 106 ALA B N 1
ATOM 3219 C CA . ALA B 1 106 ? 0.186 15.078 -0.356 1 62.28 106 ALA B CA 1
ATOM 3220 C C . ALA B 1 106 ? 1.419 14.961 0.534 1 62.28 106 ALA B C 1
ATOM 3222 O O . ALA B 1 106 ? 2.139 15.938 0.747 1 62.28 106 ALA B O 1
ATOM 3223 N N . PHE B 1 107 ? 1.667 13.703 0.905 1 73.25 107 PHE B N 1
ATOM 3224 C CA . PHE B 1 107 ? 2.771 13.523 1.839 1 73.25 107 PHE B CA 1
ATOM 3225 C C . PHE B 1 107 ? 4.109 13.695 1.133 1 73.25 107 PHE B C 1
ATOM 3227 O O . PHE B 1 107 ? 5.051 14.266 1.699 1 73.25 107 PHE B O 1
ATOM 3234 N N . GLY B 1 108 ? 4.117 13.25 -0.067 1 69.62 108 GLY B N 1
ATOM 3235 C CA . GLY B 1 108 ? 5.332 13.453 -0.836 1 69.62 108 GLY B CA 1
ATOM 3236 C C . GLY B 1 108 ? 5.742 14.914 -0.933 1 69.62 108 GLY B C 1
ATOM 3237 O O . GLY B 1 108 ? 6.918 15.242 -0.785 1 69.62 108 GLY B O 1
ATOM 3238 N N . GLU B 1 109 ? 4.77 15.664 -1.086 1 68.56 109 GLU B N 1
ATOM 3239 C CA . GLU B 1 109 ? 5.02 17.094 -1.203 1 68.56 109 GLU B CA 1
ATOM 3240 C C . GLU B 1 109 ? 5.543 17.688 0.107 1 68.56 109 GLU B C 1
ATOM 3242 O O . GLU B 1 109 ? 6.457 18.516 0.105 1 68.56 109 GLU B O 1
ATOM 3247 N N . VAL B 1 110 ? 4.988 17.25 1.165 1 73.56 110 VAL B N 1
ATOM 3248 C CA . VAL B 1 110 ? 5.391 17.734 2.48 1 73.56 110 VAL B CA 1
ATOM 3249 C C . VAL B 1 110 ? 6.84 17.344 2.758 1 73.56 110 VAL B C 1
ATOM 3251 O O . VAL B 1 110 ? 7.625 18.141 3.262 1 73.56 110 VAL B O 1
ATOM 3254 N N . LEU B 1 111 ? 7.148 16.141 2.369 1 74.12 111 LEU B N 1
ATOM 3255 C CA . LEU B 1 111 ? 8.492 15.641 2.637 1 74.12 111 LEU B CA 1
ATOM 3256 C C . LEU B 1 111 ? 9.531 16.422 1.84 1 74.12 111 LEU B C 1
ATOM 3258 O O . LEU B 1 111 ? 10.617 16.719 2.352 1 74.12 111 LEU B O 1
ATOM 3262 N N . LEU B 1 112 ? 9.148 16.766 0.695 1 68.06 112 LEU B N 1
ATOM 3263 C CA . LEU B 1 112 ? 10.055 17.516 -0.174 1 68.06 112 LEU B CA 1
ATOM 3264 C C . LEU B 1 112 ? 10.312 18.906 0.378 1 68.06 112 LEU B C 1
ATOM 3266 O O . LEU B 1 112 ? 11.461 19.359 0.435 1 68.06 112 LEU B O 1
ATOM 3270 N N . LEU B 1 113 ? 9.281 19.516 0.742 1 69.56 113 LEU B N 1
ATOM 3271 C CA . LEU B 1 113 ? 9.383 20.891 1.249 1 69.56 113 LEU B CA 1
ATOM 3272 C C . LEU B 1 113 ? 10.156 20.922 2.566 1 69.56 113 LEU B C 1
ATOM 3274 O O . LEU B 1 113 ? 10.945 21.828 2.805 1 69.56 113 LEU B O 1
ATOM 3278 N N . PHE B 1 114 ? 9.953 19.938 3.314 1 76.56 114 PHE B N 1
ATOM 3279 C CA . PHE B 1 114 ? 10.633 19.859 4.602 1 76.56 114 PHE B CA 1
ATOM 3280 C C . PHE B 1 114 ? 12.125 19.625 4.41 1 76.56 114 PHE B C 1
ATOM 3282 O O . PHE B 1 114 ? 12.945 20.281 5.059 1 76.56 114 PHE B O 1
ATOM 3289 N N . ASN B 1 115 ? 12.375 18.703 3.508 1 72.19 115 ASN B N 1
ATOM 3290 C CA . ASN B 1 115 ? 13.781 18.391 3.254 1 72.19 115 ASN B CA 1
ATOM 3291 C C . ASN B 1 115 ? 14.547 19.609 2.742 1 72.19 115 ASN B C 1
ATOM 3293 O O . ASN B 1 115 ? 15.734 19.75 3.016 1 72.19 115 ASN B O 1
ATOM 3297 N N . GLN B 1 116 ? 13.883 20.406 2.064 1 70.44 116 GLN B N 1
ATOM 3298 C CA . GLN B 1 116 ? 14.5 21.625 1.563 1 70.44 116 GLN B CA 1
ATOM 3299 C C . GLN B 1 116 ? 14.789 22.609 2.701 1 70.44 116 GLN B C 1
ATOM 3301 O O . GLN B 1 116 ? 15.828 23.266 2.711 1 70.44 116 GLN B O 1
ATOM 3306 N N . SER B 1 117 ? 13.883 22.641 3.596 1 71.94 117 SER B N 1
ATOM 3307 C CA . SER B 1 117 ? 13.984 23.594 4.707 1 71.94 117 SER B CA 1
ATOM 3308 C C . SER B 1 117 ? 14.883 23.047 5.812 1 71.94 117 SER B C 1
ATOM 3310 O O . SER B 1 117 ? 15.57 23.812 6.492 1 71.94 117 SER B O 1
ATOM 3312 N N . TYR B 1 118 ? 14.836 21.781 5.977 1 75.38 118 TYR B N 1
ATOM 3313 C CA . TYR B 1 118 ? 15.609 21.109 7.023 1 75.38 118 TYR B CA 1
ATOM 3314 C C . TYR B 1 118 ? 16.375 19.922 6.465 1 75.38 118 TYR B C 1
ATOM 3316 O O . TYR B 1 118 ? 16.078 18.766 6.809 1 75.38 118 TYR B O 1
ATOM 3324 N N . PRO B 1 119 ? 17.406 20.188 5.785 1 70.81 119 PRO B N 1
ATOM 3325 C CA . PRO B 1 119 ? 18.109 19.109 5.082 1 70.81 119 PRO B CA 1
ATOM 3326 C C . PRO B 1 119 ? 18.844 18.156 6.031 1 70.81 119 PRO B C 1
ATOM 3328 O O . PRO B 1 119 ? 19.188 17.047 5.641 1 70.81 119 PRO B O 1
ATOM 3331 N N . TYR B 1 120 ? 19 18.562 7.215 1 68.88 120 TYR B N 1
ATOM 3332 C CA . TYR B 1 120 ? 19.766 17.734 8.125 1 68.88 120 TYR B CA 1
ATOM 3333 C C . TYR B 1 120 ? 18.859 16.938 9.055 1 68.88 120 TYR B C 1
ATOM 3335 O O . TYR B 1 120 ? 19.328 16.203 9.93 1 68.88 120 TYR B O 1
ATOM 3343 N N . VAL B 1 121 ? 17.656 17.156 8.93 1 74.5 121 VAL B N 1
ATOM 3344 C CA . VAL B 1 121 ? 16.688 16.391 9.711 1 74.5 121 VAL B CA 1
ATOM 3345 C C . VAL B 1 121 ? 16.156 15.219 8.883 1 74.5 121 VAL B C 1
ATOM 3347 O O . VAL B 1 121 ? 15.789 15.391 7.723 1 74.5 121 VAL B O 1
ATOM 3350 N N . SER B 1 122 ? 16.281 14.086 9.516 1 79.06 122 SER B N 1
ATOM 3351 C CA . SER B 1 122 ? 15.773 12.891 8.852 1 79.06 122 SER B CA 1
ATOM 3352 C C . SER B 1 122 ? 14.336 12.609 9.258 1 79.06 122 SER B C 1
ATOM 3354 O O . SER B 1 122 ? 13.953 12.805 10.414 1 79.06 122 SER B O 1
ATOM 3356 N N . ILE B 1 123 ? 13.57 12.25 8.266 1 83.12 123 ILE B N 1
ATOM 3357 C CA . ILE B 1 123 ? 12.188 11.867 8.523 1 83.12 123 ILE B CA 1
ATOM 3358 C C . ILE B 1 123 ? 12.047 10.352 8.414 1 83.12 123 ILE B C 1
ATOM 3360 O O . ILE B 1 123 ? 12.5 9.742 7.441 1 83.12 123 ILE B O 1
ATOM 3364 N N . ASP B 1 124 ? 11.523 9.781 9.508 1 86.19 124 ASP B N 1
ATOM 3365 C CA . ASP B 1 124 ? 11.164 8.367 9.523 1 86.19 124 ASP B CA 1
ATOM 3366 C C . ASP B 1 124 ? 9.648 8.188 9.445 1 86.19 124 ASP B C 1
ATOM 3368 O O . ASP B 1 124 ? 8.945 8.305 10.453 1 86.19 124 ASP B O 1
ATOM 3372 N N . PHE B 1 125 ? 9.195 7.953 8.219 1 88.56 125 PHE B N 1
ATOM 3373 C CA . PHE B 1 125 ? 7.762 7.832 7.961 1 88.56 125 PHE B CA 1
ATOM 3374 C C . PHE B 1 125 ? 7.363 6.367 7.82 1 88.56 125 PHE B C 1
ATOM 3376 O O . PHE B 1 125 ? 7.887 5.652 6.965 1 88.56 125 PHE B O 1
ATOM 3383 N N . LYS B 1 126 ? 6.355 5.895 8.703 1 90.06 126 LYS B N 1
ATOM 3384 C CA . LYS B 1 126 ? 5.965 4.488 8.703 1 90.06 126 LYS B CA 1
ATOM 3385 C C . LYS B 1 126 ? 4.461 4.332 8.891 1 90.06 126 LYS B C 1
ATOM 3387 O O . LYS B 1 126 ? 3.779 5.277 9.305 1 90.06 126 LYS B O 1
ATOM 3392 N N . TYR B 1 127 ? 4.031 3.148 8.484 1 91.69 127 TYR B N 1
ATOM 3393 C CA . TYR B 1 127 ? 2.639 2.779 8.703 1 91.69 127 TYR B CA 1
ATOM 3394 C C . TYR B 1 127 ? 2.459 2.117 10.062 1 91.69 127 TYR B C 1
ATOM 3396 O O . TYR B 1 127 ? 3.23 1.229 10.438 1 91.69 127 TYR B O 1
ATOM 3404 N N . TYR B 1 128 ? 1.45 2.609 10.805 1 92.12 128 TYR B N 1
ATOM 3405 C CA . TYR B 1 128 ? 1.04 1.98 12.055 1 92.12 128 TYR B CA 1
ATOM 3406 C C . TYR B 1 128 ? -0.473 1.811 12.109 1 92.12 128 TYR B C 1
ATOM 3408 O O . TYR B 1 128 ? -1.22 2.771 11.914 1 92.12 128 TYR B O 1
ATOM 3416 N N . TYR B 1 129 ? -0.831 0.595 12.352 1 92.81 129 TYR B N 1
ATOM 3417 C CA . TYR B 1 129 ? -2.26 0.326 12.477 1 92.81 129 TYR B CA 1
ATOM 3418 C C . TYR B 1 129 ? -2.859 1.097 13.648 1 92.81 129 TYR B C 1
ATOM 3420 O O . TYR B 1 129 ? -3.861 1.797 13.484 1 92.81 129 TYR B O 1
ATOM 3428 N N . ASP B 1 130 ? -2.236 0.955 14.773 1 91.75 130 ASP B N 1
ATOM 3429 C CA . ASP B 1 130 ? -2.686 1.628 15.992 1 91.75 130 ASP B CA 1
ATOM 3430 C C . ASP B 1 130 ? -1.784 2.814 16.328 1 91.75 130 ASP B C 1
ATOM 3432 O O . ASP B 1 130 ? -0.764 2.656 17 1 91.75 130 ASP B O 1
ATOM 3436 N N . LEU B 1 131 ? -2.223 3.973 15.93 1 94.31 131 LEU B N 1
ATOM 3437 C CA . LEU B 1 131 ? -1.425 5.18 16.109 1 94.31 131 LEU B CA 1
ATOM 3438 C C . LEU B 1 131 ? -1.38 5.59 17.578 1 94.31 131 LEU B C 1
ATOM 3440 O O . LEU B 1 131 ? -0.366 6.109 18.047 1 94.31 131 LEU B O 1
ATOM 3444 N N . GLU B 1 132 ? -2.441 5.395 18.234 1 91.69 132 GLU B N 1
ATOM 3445 C CA . GLU B 1 132 ? -2.49 5.758 19.656 1 91.69 132 GLU B CA 1
ATOM 3446 C C . GLU B 1 132 ? -1.398 5.043 20.438 1 91.69 132 GLU B C 1
ATOM 3448 O O . GLU B 1 132 ? -0.648 5.676 21.188 1 91.69 132 GLU B O 1
ATOM 3453 N N . THR B 1 133 ? -1.335 3.768 20.219 1 87.94 133 THR B N 1
ATOM 3454 C CA . THR B 1 133 ? -0.333 2.963 20.906 1 87.94 133 THR B CA 1
ATOM 3455 C C . THR B 1 133 ? 1.074 3.371 20.484 1 87.94 133 THR B C 1
ATOM 3457 O O . THR B 1 133 ? 1.983 3.439 21.312 1 87.94 133 THR B O 1
ATOM 3460 N N . ALA B 1 134 ? 1.203 3.639 19.188 1 91.75 134 ALA B N 1
ATOM 3461 C CA . ALA B 1 134 ? 2.514 4.039 18.672 1 91.75 134 ALA B CA 1
ATOM 3462 C C . ALA B 1 134 ? 2.975 5.344 19.312 1 91.75 134 ALA B C 1
ATOM 3464 O O . ALA B 1 134 ? 4.16 5.508 19.625 1 91.75 134 ALA B O 1
ATOM 3465 N N . LEU B 1 135 ? 2.1 6.227 19.547 1 90.12 135 LEU B N 1
ATOM 3466 C CA . LEU B 1 135 ? 2.408 7.5 20.188 1 90.12 135 LEU B CA 1
ATOM 3467 C C . LEU B 1 135 ? 2.693 7.305 21.672 1 90.12 135 LEU B C 1
ATOM 3469 O O . LEU B 1 135 ? 3.668 7.848 22.203 1 90.12 135 LEU B O 1
ATOM 3473 N N . GLU B 1 136 ? 1.925 6.508 22.297 1 83.94 136 GLU B N 1
ATOM 3474 C CA . GLU B 1 136 ? 2.045 6.273 23.734 1 83.94 136 GLU B CA 1
ATOM 3475 C C . GLU B 1 136 ? 3.375 5.605 24.078 1 83.94 136 GLU B C 1
ATOM 3477 O O . GLU B 1 136 ? 3.969 5.895 25.125 1 83.94 136 GLU B O 1
ATOM 3482 N N . THR B 1 137 ? 3.791 4.73 23.234 1 83.69 137 THR B N 1
ATOM 3483 C CA . THR B 1 137 ? 5.016 3.982 23.484 1 83.69 137 THR B CA 1
ATOM 3484 C C . THR B 1 137 ? 6.219 4.688 22.859 1 83.69 137 THR B C 1
ATOM 3486 O O . THR B 1 137 ? 7.309 4.113 22.781 1 83.69 137 THR B O 1
ATOM 3489 N N . ASP B 1 138 ? 6.004 5.805 22.297 1 83.81 138 ASP B N 1
ATOM 3490 C CA . ASP B 1 138 ? 7.047 6.676 21.766 1 83.81 138 ASP B CA 1
ATOM 3491 C C . ASP B 1 138 ? 7.711 6.055 20.547 1 83.81 138 ASP B C 1
ATOM 3493 O O . ASP B 1 138 ? 8.906 6.238 20.312 1 83.81 138 ASP B O 1
ATOM 3497 N N . LEU B 1 139 ? 6.941 5.285 19.891 1 87.62 139 LEU B N 1
ATOM 3498 C CA . LEU B 1 139 ? 7.438 4.734 18.641 1 87.62 139 LEU B CA 1
ATOM 3499 C C . LEU B 1 139 ? 7.426 5.793 17.547 1 87.62 139 LEU B C 1
ATOM 3501 O O . LEU B 1 139 ? 8.195 5.707 16.578 1 87.62 139 LEU B O 1
ATOM 3505 N N . ILE B 1 140 ? 6.48 6.734 17.703 1 91.06 140 ILE B N 1
ATOM 3506 C CA . ILE B 1 140 ? 6.395 7.848 16.766 1 91.06 140 ILE B CA 1
ATOM 3507 C C . ILE B 1 140 ? 6.262 9.164 17.531 1 91.06 140 ILE B C 1
ATOM 3509 O O . ILE B 1 140 ? 5.812 9.172 18.672 1 91.06 140 ILE B O 1
ATOM 3513 N N . ASP B 1 141 ? 6.676 10.234 16.797 1 88.69 141 ASP B N 1
ATOM 3514 C CA . ASP B 1 141 ? 6.586 11.578 17.359 1 88.69 141 ASP B CA 1
ATOM 3515 C C . ASP B 1 141 ? 5.297 12.266 16.922 1 88.69 141 ASP B C 1
ATOM 3517 O O . ASP B 1 141 ? 4.727 13.062 17.672 1 88.69 141 ASP B O 1
ATOM 3521 N N . ILE B 1 142 ? 4.93 12 15.703 1 89.94 142 ILE B N 1
ATOM 3522 C CA . ILE B 1 142 ? 3.748 12.609 15.102 1 89.94 142 ILE B CA 1
ATOM 3523 C C . ILE B 1 142 ? 2.893 11.523 14.445 1 89.94 142 ILE B C 1
ATOM 3525 O O . ILE B 1 142 ? 3.414 10.648 13.75 1 89.94 142 ILE B O 1
ATOM 3529 N N . GLY B 1 143 ? 1.615 11.539 14.766 1 91.81 143 GLY B N 1
ATOM 3530 C CA . GLY B 1 143 ? 0.654 10.688 14.078 1 91.81 143 GLY B CA 1
ATOM 3531 C C . GLY B 1 143 ? -0.32 11.461 13.211 1 91.81 143 GLY B C 1
ATOM 3532 O O . GLY B 1 143 ? -0.805 12.523 13.609 1 91.81 143 GLY B O 1
ATOM 3533 N N . ILE B 1 144 ? -0.486 10.977 12.008 1 90.5 144 ILE B N 1
ATOM 3534 C CA . ILE B 1 144 ? -1.493 11.555 11.125 1 90.5 144 ILE B CA 1
ATOM 35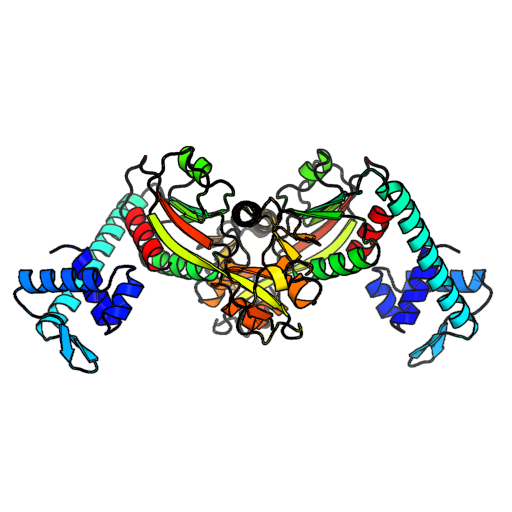35 C C . ILE B 1 144 ? -2.42 10.453 10.609 1 90.5 144 ILE B C 1
ATOM 3537 O O . ILE B 1 144 ? -1.967 9.492 9.984 1 90.5 144 ILE B O 1
ATOM 3541 N N . GLY B 1 145 ? -3.682 10.617 10.875 1 92.88 145 GLY B N 1
ATOM 3542 C CA . GLY B 1 145 ? -4.613 9.594 10.422 1 92.88 145 GLY B CA 1
ATOM 3543 C C . GLY B 1 145 ? -5.918 9.586 11.203 1 92.88 145 GLY B C 1
ATOM 3544 O O . GLY B 1 145 ? -6.395 10.641 11.633 1 92.88 145 GLY B O 1
ATOM 3545 N N . ILE B 1 146 ? -6.492 8.453 11.242 1 94.31 146 ILE B N 1
ATOM 3546 C CA . ILE B 1 146 ? -7.77 8.242 11.914 1 94.31 146 ILE B CA 1
ATOM 3547 C C . ILE B 1 146 ? -7.527 7.754 13.344 1 94.31 146 ILE B C 1
ATOM 3549 O O . ILE B 1 146 ? -6.723 6.848 13.57 1 94.31 146 ILE B O 1
ATOM 3553 N N . PHE B 1 147 ? -8.164 8.406 14.289 1 93.81 147 PHE B N 1
ATOM 3554 C CA . PHE B 1 147 ? -8.078 8.039 15.703 1 93.81 147 PHE B CA 1
ATOM 3555 C C . PHE B 1 147 ? -9.461 7.727 16.266 1 93.81 147 PHE B C 1
ATOM 3557 O O . PHE B 1 147 ? -10.234 8.633 16.578 1 93.81 147 PHE B O 1
ATOM 3564 N N . LEU B 1 148 ? -9.727 6.414 16.375 1 89.62 148 LEU B N 1
ATOM 3565 C CA . LEU B 1 148 ? -11.062 6.047 16.828 1 89.62 148 LEU B CA 1
ATOM 3566 C C . LEU B 1 148 ? -11.047 5.625 18.297 1 89.62 148 LEU B C 1
ATOM 3568 O O . LEU B 1 148 ? -12.094 5.574 18.938 1 89.62 148 LEU B O 1
ATOM 3572 N N . ASP B 1 149 ? -9.812 5.227 18.719 1 76.12 149 ASP B N 1
ATOM 3573 C CA . ASP B 1 149 ? -9.688 4.824 20.109 1 76.12 149 ASP B CA 1
ATOM 3574 C C . ASP B 1 149 ? -9.648 6.039 21.031 1 76.12 149 ASP B C 1
ATOM 3576 O O . ASP B 1 149 ? -8.766 6.891 20.906 1 76.12 149 ASP B O 1
ATOM 3580 N N . THR B 1 150 ? -10.523 6.121 21.906 1 72.44 150 THR B N 1
ATOM 3581 C CA . THR B 1 150 ? -10.641 7.281 22.781 1 72.44 150 THR B CA 1
ATOM 3582 C C . THR B 1 150 ? -10.055 6.973 24.156 1 72.44 150 THR B C 1
ATOM 3584 O O . THR B 1 150 ? -10.078 7.824 25.062 1 72.44 150 THR B O 1
ATOM 3587 N N . SER B 1 151 ? -9.578 5.855 24.234 1 70 151 SER B N 1
ATOM 3588 C CA . SER B 1 151 ? -9.094 5.469 25.547 1 70 151 SER B CA 1
ATOM 3589 C C . SER B 1 151 ? -7.785 6.172 25.891 1 70 151 SER B C 1
ATOM 3591 O O . SER B 1 151 ? -7.426 6.305 27.062 1 70 151 SER B O 1
ATOM 3593 N N . ILE B 1 152 ? -7.113 6.605 25 1 69.5 152 ILE B N 1
ATOM 3594 C CA . ILE B 1 152 ? -5.848 7.305 25.203 1 69.5 152 ILE B CA 1
ATOM 3595 C C . ILE B 1 152 ? -6.051 8.805 25 1 69.5 152 ILE B C 1
ATOM 3597 O O . ILE B 1 152 ? -6.469 9.242 23.922 1 69.5 152 ILE B O 1
ATOM 3601 N N . PRO B 1 153 ? -5.863 9.43 26.078 1 75.25 153 PRO B N 1
ATOM 3602 C CA . PRO B 1 153 ? -6.059 10.875 25.938 1 75.25 153 PRO B CA 1
ATOM 3603 C C . PRO B 1 153 ? -4.965 11.547 25.109 1 75.25 153 PRO B C 1
ATOM 3605 O O . PRO B 1 153 ? -3.799 11.555 25.516 1 75.25 153 PRO B O 1
ATOM 3608 N N . LEU B 1 154 ? -5.234 11.812 23.969 1 81 154 LEU B N 1
ATOM 3609 C CA . LEU B 1 154 ? -4.324 12.523 23.062 1 81 154 LEU B CA 1
ATOM 3610 C C . LEU B 1 154 ? -4.926 13.852 22.625 1 81 154 LEU B C 1
ATOM 3612 O O . LEU B 1 154 ? -6.148 13.977 22.484 1 81 154 LEU B O 1
ATOM 3616 N N . GLU B 1 155 ? -4.047 14.852 22.656 1 83.44 155 GLU B N 1
ATOM 3617 C CA . GLU B 1 155 ? -4.484 16.094 22.031 1 83.44 155 GLU B CA 1
ATOM 3618 C C . GLU B 1 155 ? -4.477 15.977 20.516 1 83.44 155 GLU B C 1
ATOM 3620 O O . GLU B 1 155 ? -3.412 15.898 19.891 1 83.44 155 GLU B O 1
ATOM 3625 N N . LYS B 1 156 ? -5.652 15.969 20.031 1 88.44 156 LYS B N 1
ATOM 3626 C CA . LYS B 1 156 ? -5.805 15.766 18.594 1 88.44 156 LYS B CA 1
ATOM 3627 C C . LYS B 1 156 ? -6.188 17.062 17.891 1 88.44 156 LYS B C 1
ATOM 3629 O O . LYS B 1 156 ? -6.988 17.844 18.406 1 88.44 156 LYS B O 1
ATOM 3634 N N . GLU B 1 157 ? -5.555 17.266 16.828 1 88.25 157 GLU B N 1
ATOM 3635 C CA . GLU B 1 157 ? -5.945 18.391 15.969 1 88.25 157 GLU B CA 1
ATOM 3636 C C . GLU B 1 157 ? -6.629 17.891 14.695 1 88.25 157 GLU B C 1
ATOM 3638 O O . GLU B 1 157 ? -6.051 17.125 13.93 1 88.25 157 GLU B O 1
ATOM 3643 N N . LEU B 1 158 ? -7.836 18.375 14.508 1 90.31 158 LEU B N 1
ATOM 3644 C CA . LEU B 1 158 ? -8.586 17.984 13.32 1 90.31 158 LEU B CA 1
ATOM 3645 C C . LEU B 1 158 ? -8.047 18.703 12.078 1 90.31 158 LEU B C 1
ATOM 3647 O O . LEU B 1 158 ? -7.953 19.922 12.055 1 90.31 158 LEU B O 1
ATOM 3651 N N . ILE B 1 159 ? -7.664 17.906 11.164 1 87.38 159 ILE B N 1
ATOM 3652 C CA . ILE B 1 159 ? -7.176 18.484 9.914 1 87.38 159 ILE B CA 1
ATOM 3653 C C . ILE B 1 159 ? -8.336 18.672 8.938 1 87.38 159 ILE B C 1
ATOM 3655 O O . ILE B 1 159 ? -8.578 19.781 8.453 1 87.38 159 ILE B O 1
ATOM 3659 N N . TYR B 1 160 ? -9.016 17.594 8.648 1 85.62 160 TYR B N 1
ATOM 3660 C CA . TYR B 1 160 ? -10.188 17.672 7.789 1 85.62 160 TYR B CA 1
ATOM 3661 C C . TYR B 1 160 ? -11.078 16.453 7.953 1 85.62 160 TYR B C 1
ATOM 3663 O O . TYR B 1 160 ? -10.656 15.453 8.547 1 85.62 160 TYR B O 1
ATOM 3671 N N . THR B 1 161 ? -12.297 16.672 7.547 1 91.44 161 THR B N 1
ATOM 3672 C CA . THR B 1 161 ? -13.258 15.57 7.441 1 91.44 161 THR B CA 1
ATOM 3673 C C . THR B 1 161 ? -13.688 15.367 5.992 1 91.44 161 THR B C 1
ATOM 3675 O O . THR B 1 161 ? -13.711 16.312 5.207 1 91.44 161 THR B O 1
ATOM 3678 N N . GLU B 1 162 ? -13.859 14.133 5.723 1 91.12 162 GLU B N 1
ATOM 3679 C CA . GLU B 1 162 ? -14.352 13.891 4.371 1 91.12 162 GLU B CA 1
ATOM 3680 C C . GLU B 1 162 ? -15.352 12.734 4.348 1 91.12 162 GLU B C 1
ATOM 3682 O O . GLU B 1 162 ? -15.32 11.859 5.215 1 91.12 162 GLU B O 1
ATOM 3687 N N . SER B 1 163 ? -16.25 12.898 3.346 1 95.44 163 SER B N 1
ATOM 3688 C CA . SER B 1 163 ? -17.234 11.852 3.098 1 95.44 163 SER B CA 1
ATOM 3689 C C . SER B 1 163 ? -16.703 10.805 2.127 1 95.44 163 SER B C 1
ATOM 3691 O O . SER B 1 163 ? -15.57 10.93 1.63 1 95.44 163 SER B O 1
ATOM 3693 N N . TYR B 1 164 ? -17.484 9.711 2.014 1 96.94 164 TYR B N 1
ATOM 3694 C CA . TYR B 1 164 ? -17.125 8.641 1.088 1 96.94 164 TYR B CA 1
ATOM 3695 C C . TYR B 1 164 ? -18.062 8.609 -0.106 1 96.94 164 TYR B C 1
ATOM 3697 O O . TYR B 1 164 ? -19.156 9.188 -0.059 1 96.94 164 TYR B O 1
ATOM 3705 N N . LEU B 1 165 ? -17.562 7.973 -1.132 1 97.38 165 LEU B N 1
ATOM 3706 C CA . LEU B 1 165 ? -18.281 7.812 -2.389 1 97.38 165 LEU B CA 1
ATOM 3707 C C . LEU B 1 165 ? -18.469 6.336 -2.73 1 97.38 165 LEU B C 1
ATOM 3709 O O . LEU B 1 165 ? -17.656 5.496 -2.312 1 97.38 165 LEU B O 1
ATOM 3713 N N . LEU B 1 166 ? -19.547 6.113 -3.422 1 98.12 166 LEU B N 1
ATOM 3714 C CA . LEU B 1 166 ? -19.641 4.816 -4.082 1 98.12 166 LEU B CA 1
ATOM 3715 C C . LEU B 1 166 ? -18.766 4.781 -5.332 1 98.12 166 LEU B C 1
ATOM 3717 O O . LEU B 1 166 ? -18.906 5.629 -6.219 1 98.12 166 LEU B O 1
ATOM 3721 N N . CYS B 1 167 ? -17.891 3.867 -5.367 1 97.81 167 CYS B N 1
ATOM 3722 C CA . CYS B 1 167 ? -17 3.715 -6.508 1 97.81 167 CYS B CA 1
ATOM 3723 C C . CYS B 1 167 ? -17.438 2.566 -7.406 1 97.81 167 CYS B C 1
ATOM 3725 O O . CYS B 1 167 ? -17.562 1.429 -6.949 1 97.81 167 CYS B O 1
ATOM 3727 N N . VAL B 1 168 ? -17.703 2.9 -8.664 1 97.69 168 VAL B N 1
ATOM 3728 C CA . VAL B 1 168 ? -18.141 1.896 -9.633 1 97.69 168 VAL B CA 1
ATOM 3729 C C . VAL B 1 168 ? -17.344 2.061 -10.93 1 97.69 168 VAL B C 1
ATOM 3731 O O . VAL B 1 168 ? -16.688 3.084 -11.141 1 97.69 168 VAL B O 1
ATOM 3734 N N . ASN B 1 169 ? -17.359 0.995 -11.68 1 96.38 169 ASN B N 1
ATOM 3735 C CA . ASN B 1 169 ? -16.828 1.1 -13.039 1 96.38 169 ASN B CA 1
ATOM 3736 C C . ASN B 1 169 ? -17.656 2.066 -13.883 1 96.38 169 ASN B C 1
ATOM 3738 O O . ASN B 1 169 ? -18.859 2.209 -13.68 1 96.38 169 ASN B O 1
ATOM 3742 N N . LYS B 1 170 ? -17.016 2.652 -14.859 1 95.38 170 LYS B N 1
ATOM 3743 C CA . LYS B 1 170 ? -17.688 3.625 -15.727 1 95.38 170 LYS B CA 1
ATOM 3744 C C . LYS B 1 170 ? -18.859 2.99 -16.469 1 95.38 170 LYS B C 1
ATOM 3746 O O . LYS B 1 170 ? -19.812 3.678 -16.844 1 95.38 170 LYS B O 1
ATOM 3751 N N . ASN B 1 171 ? -18.812 1.698 -16.656 1 94.5 171 ASN B N 1
ATOM 3752 C CA . ASN B 1 171 ? -19.844 0.979 -17.391 1 94.5 171 ASN B CA 1
ATOM 3753 C C . ASN B 1 171 ? -20.969 0.507 -16.469 1 94.5 171 ASN B C 1
ATOM 3755 O O . ASN B 1 171 ? -21.953 -0.063 -16.922 1 94.5 171 ASN B O 1
ATOM 3759 N N . HIS B 1 172 ? -20.812 0.705 -15.242 1 95.06 172 HIS B N 1
ATOM 3760 C CA . HIS B 1 172 ? -21.828 0.284 -14.281 1 95.06 172 HIS B CA 1
ATOM 3761 C C . HIS B 1 172 ? -23.125 1.054 -14.477 1 95.06 172 HIS B C 1
ATOM 3763 O O . HIS B 1 172 ? -23.109 2.25 -14.773 1 95.06 172 HIS B O 1
ATOM 3769 N N . PRO B 1 173 ? -24.234 0.491 -14.258 1 94.88 173 PRO B N 1
ATOM 3770 C CA . PRO B 1 173 ? -25.531 1.151 -14.438 1 94.88 173 PRO B CA 1
ATOM 3771 C C . PRO B 1 173 ? -25.672 2.42 -13.602 1 94.88 173 PRO B C 1
ATOM 3773 O O . PRO B 1 173 ? -26.328 3.375 -14.023 1 94.88 173 PRO B O 1
ATOM 3776 N N . LEU B 1 174 ? -25.031 2.445 -12.547 1 95.81 174 LEU B N 1
ATOM 3777 C CA . LEU B 1 174 ? -25.172 3.578 -11.641 1 95.81 174 LEU B CA 1
ATOM 3778 C C . LEU B 1 174 ? -24.156 4.664 -11.969 1 95.81 174 LEU B C 1
ATOM 3780 O O . LEU B 1 174 ? -24.156 5.734 -11.352 1 95.81 174 LEU B O 1
ATOM 3784 N N . ALA B 1 175 ? -23.328 4.441 -12.914 1 95.5 175 ALA B N 1
ATOM 3785 C CA . ALA B 1 175 ? -22.188 5.32 -13.18 1 95.5 175 ALA B CA 1
ATOM 3786 C C . ALA B 1 175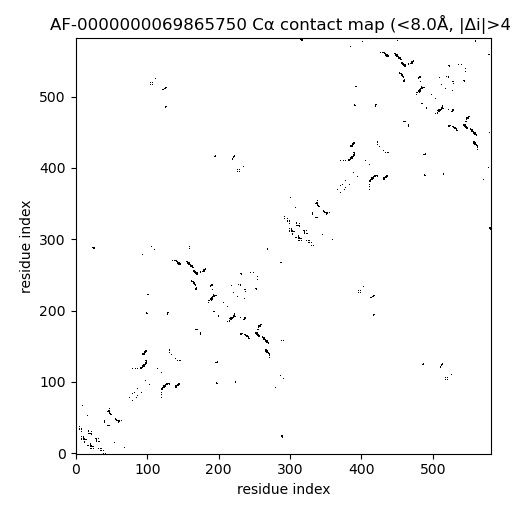 ? -22.656 6.73 -13.539 1 95.5 175 ALA B C 1
ATOM 3788 O O . ALA B 1 175 ? -21.922 7.695 -13.375 1 95.5 175 ALA B O 1
ATOM 3789 N N . HIS B 1 176 ? -23.891 6.922 -13.906 1 94.69 176 HIS B N 1
ATOM 3790 C CA . HIS B 1 176 ? -24.375 8.219 -14.359 1 94.69 176 HIS B CA 1
ATOM 3791 C C . HIS B 1 176 ? -25.312 8.852 -13.336 1 94.69 176 HIS B C 1
ATOM 3793 O O . HIS B 1 176 ? -25.875 9.922 -13.586 1 94.69 176 HIS B O 1
ATOM 3799 N N . ALA B 1 177 ? -25.438 8.227 -12.258 1 95.88 177 ALA B N 1
ATOM 3800 C CA . ALA B 1 177 ? -26.297 8.773 -11.219 1 95.88 177 ALA B CA 1
ATOM 3801 C C . ALA B 1 177 ? -25.656 9.984 -10.547 1 95.88 177 ALA B C 1
ATOM 3803 O O . ALA B 1 177 ? -24.438 10.023 -10.359 1 95.88 177 ALA B O 1
ATOM 3804 N N . ASP B 1 178 ? -26.438 10.969 -10.164 1 96.06 178 ASP B N 1
ATOM 3805 C CA . ASP B 1 178 ? -25.938 12.133 -9.445 1 96.06 178 ASP B CA 1
ATOM 3806 C C . ASP B 1 178 ? -25.609 11.781 -7.996 1 96.06 178 ASP B C 1
ATOM 3808 O O . ASP B 1 178 ? -24.641 12.305 -7.43 1 96.06 178 ASP B O 1
ATOM 3812 N N . SER B 1 179 ? -26.438 10.961 -7.473 1 97.38 179 SER B N 1
ATOM 3813 C CA . SER B 1 179 ? -26.281 10.438 -6.121 1 97.38 179 SER B CA 1
ATOM 3814 C C . SER B 1 179 ? -27.016 9.117 -5.949 1 97.38 179 SER B C 1
ATOM 3816 O O . SER B 1 179 ? -27.844 8.75 -6.785 1 97.38 179 SER B O 1
ATOM 3818 N N . VAL B 1 180 ? -26.641 8.359 -4.906 1 97.5 180 VAL B N 1
ATOM 3819 C CA . VAL B 1 180 ? -27.312 7.105 -4.617 1 97.5 180 VAL B CA 1
ATOM 3820 C C . VAL B 1 180 ? -27.625 7.023 -3.123 1 97.5 180 VAL B C 1
ATOM 3822 O O . VAL B 1 180 ? -26.922 7.609 -2.301 1 97.5 180 VAL B O 1
ATOM 3825 N N . THR B 1 181 ? -28.703 6.324 -2.854 1 96.69 181 THR B N 1
ATOM 3826 C CA . THR B 1 181 ? -29.078 6.039 -1.471 1 96.69 181 THR B CA 1
ATOM 3827 C C . THR B 1 181 ? -28.547 4.664 -1.051 1 96.69 181 THR B C 1
ATOM 3829 O O . THR B 1 181 ? -28.172 3.854 -1.898 1 96.69 181 THR B O 1
ATOM 3832 N N . ILE B 1 182 ? -28.578 4.449 0.236 1 95.5 182 ILE B N 1
ATOM 3833 C CA . ILE B 1 182 ? -28.141 3.17 0.78 1 95.5 182 ILE B CA 1
ATOM 3834 C C . ILE B 1 182 ? -29.016 2.045 0.247 1 95.5 182 ILE B C 1
ATOM 3836 O O . ILE B 1 182 ? -28.531 0.962 -0.078 1 95.5 182 ILE B O 1
ATOM 3840 N N . ASP B 1 183 ? -30.25 2.266 0.132 1 94.62 183 ASP B N 1
ATOM 3841 C CA . ASP B 1 183 ? -31.203 1.257 -0.323 1 94.62 183 ASP B CA 1
ATOM 3842 C C . ASP B 1 183 ? -30.906 0.837 -1.762 1 94.62 183 ASP B C 1
ATOM 3844 O O . ASP B 1 183 ? -31.109 -0.323 -2.129 1 94.62 183 ASP B O 1
ATOM 3848 N N . GLU B 1 184 ? -30.422 1.718 -2.518 1 95.62 184 GLU B N 1
ATOM 3849 C CA . GLU B 1 184 ? -30.141 1.451 -3.926 1 95.62 184 GLU B CA 1
ATOM 3850 C C . GLU B 1 184 ? -28.922 0.561 -4.086 1 95.62 184 GLU B C 1
ATOM 3852 O O . GLU B 1 184 ? -28.719 -0.055 -5.137 1 95.62 184 GLU B O 1
ATOM 3857 N N . ILE B 1 185 ? -28.125 0.53 -2.977 1 95.56 185 ILE B N 1
ATOM 3858 C CA . ILE B 1 185 ? -26.859 -0.169 -3.186 1 95.56 185 ILE B CA 1
ATOM 3859 C C . ILE B 1 185 ? -26.766 -1.363 -2.238 1 95.56 185 ILE B C 1
ATOM 3861 O O . ILE B 1 185 ? -25.766 -2.072 -2.221 1 95.56 185 ILE B O 1
ATOM 3865 N N . ARG B 1 186 ? -27.703 -1.653 -1.509 1 92.44 186 ARG B N 1
ATOM 3866 C CA . ARG B 1 186 ? -27.688 -2.658 -0.451 1 92.44 186 ARG B CA 1
ATOM 3867 C C . ARG B 1 186 ? -27.438 -4.051 -1.022 1 92.44 186 ARG B C 1
ATOM 3869 O O . ARG B 1 186 ? -26.812 -4.895 -0.366 1 92.44 186 ARG B O 1
ATOM 3876 N N . SER B 1 187 ? -27.844 -4.254 -2.232 1 92.38 187 SER B N 1
ATOM 3877 C CA . SER B 1 187 ? -27.766 -5.598 -2.797 1 92.38 187 SER B CA 1
ATOM 3878 C C . SER B 1 187 ? -26.531 -5.762 -3.668 1 92.38 187 SER B C 1
ATOM 3880 O O . SER B 1 187 ? -26.25 -6.852 -4.176 1 92.38 187 SER B O 1
ATOM 3882 N N . LEU B 1 188 ? -25.766 -4.734 -3.773 1 94.75 188 LEU B N 1
ATOM 3883 C CA . LEU B 1 188 ? -24.594 -4.781 -4.641 1 94.75 188 LEU B CA 1
ATOM 3884 C C . LEU B 1 188 ? -23.453 -5.531 -3.967 1 94.75 188 LEU B C 1
ATOM 3886 O O . LEU B 1 188 ? -23.312 -5.492 -2.742 1 94.75 188 LEU B O 1
ATOM 3890 N N . PRO B 1 189 ? -22.609 -6.207 -4.789 1 93.25 189 PRO B N 1
ATOM 3891 C CA . PRO B 1 189 ? -21.375 -6.793 -4.258 1 93.25 189 PRO B CA 1
ATOM 3892 C C . PRO B 1 189 ? -20.281 -5.758 -4.035 1 93.25 189 PRO B C 1
ATOM 3894 O O . PRO B 1 189 ? -20.109 -4.848 -4.852 1 93.25 189 PRO B O 1
ATOM 3897 N N . PHE B 1 190 ? -19.594 -5.961 -2.861 1 94.75 190 PHE B N 1
ATOM 3898 C CA . PHE B 1 190 ? -18.578 -4.965 -2.533 1 94.75 190 PHE B CA 1
ATOM 3899 C C . PHE B 1 190 ? -17.219 -5.621 -2.34 1 94.75 190 PHE B C 1
ATOM 3901 O O . PHE B 1 190 ? -17.125 -6.711 -1.771 1 94.75 190 PHE B O 1
ATOM 3908 N N . ALA B 1 191 ? -16.188 -5 -2.877 1 92.88 191 ALA B N 1
ATOM 3909 C CA . ALA B 1 191 ? -14.82 -5.207 -2.4 1 92.88 191 ALA B CA 1
ATOM 3910 C C . ALA B 1 191 ? -14.484 -4.25 -1.262 1 92.88 191 ALA B C 1
ATOM 3912 O O . ALA B 1 191 ? -14.703 -3.041 -1.373 1 92.88 191 ALA B O 1
ATOM 3913 N N . ALA B 1 192 ? -13.992 -4.816 -0.154 1 93.5 192 ALA B N 1
ATOM 3914 C CA . ALA B 1 192 ? -13.75 -4.008 1.036 1 93.5 192 ALA B CA 1
ATOM 3915 C C . ALA B 1 192 ? -12.336 -4.219 1.566 1 93.5 192 ALA B C 1
ATOM 3917 O O . ALA B 1 192 ? -11.609 -5.094 1.087 1 93.5 192 ALA B O 1
ATOM 3918 N N . TYR B 1 193 ? -12.008 -3.342 2.447 1 93.56 193 TYR B N 1
ATOM 3919 C CA . TYR B 1 193 ? -10.711 -3.477 3.098 1 93.56 193 TYR B CA 1
ATOM 3920 C C . TYR B 1 193 ? -10.711 -4.637 4.086 1 93.56 193 TYR B C 1
ATOM 3922 O O . TYR B 1 193 ? -11.711 -4.879 4.766 1 93.56 193 TYR B O 1
ATOM 3930 N N . SER B 1 194 ? -9.562 -5.277 4.16 1 91.25 194 SER B N 1
ATOM 3931 C CA . SER B 1 194 ? -9.383 -6.312 5.172 1 91.25 194 SER B CA 1
ATOM 3932 C C . SER B 1 194 ? -9.133 -5.703 6.547 1 91.25 194 SER B C 1
ATOM 3934 O O . SER B 1 194 ? -9.094 -4.477 6.691 1 91.25 194 SER B O 1
ATOM 3936 N N . ASP B 1 195 ? -8.938 -6.59 7.551 1 91.44 195 ASP B N 1
ATOM 3937 C CA . ASP B 1 195 ? -8.75 -6.129 8.922 1 91.44 195 ASP B CA 1
ATOM 3938 C C . ASP B 1 195 ? -7.348 -5.57 9.133 1 91.44 195 ASP B C 1
ATOM 3940 O O . ASP B 1 195 ? -7.031 -5.051 10.203 1 91.44 195 ASP B O 1
ATOM 3944 N N . GLN B 1 196 ? -6.566 -5.562 8.086 1 92.25 196 GLN B N 1
ATOM 3945 C CA . GLN B 1 196 ? -5.23 -4.98 8.172 1 92.25 196 GLN B CA 1
ATOM 3946 C C . GLN B 1 196 ? -5.262 -3.488 7.852 1 92.25 196 GLN B C 1
ATOM 3948 O O . GLN B 1 196 ? -4.281 -2.779 8.086 1 92.25 196 GLN B O 1
ATOM 3953 N N . VAL B 1 197 ? -6.344 -3.094 7.359 1 93.25 197 VAL B N 1
ATOM 3954 C CA . VAL B 1 197 ? -6.543 -1.681 7.059 1 93.25 197 VAL B CA 1
ATOM 3955 C C . VAL B 1 197 ? -7.406 -1.037 8.141 1 93.25 197 VAL B C 1
ATOM 3957 O O . VAL B 1 197 ? -8.555 -1.442 8.352 1 93.25 197 VAL B O 1
ATOM 3960 N N . TYR B 1 198 ? -6.867 -0.041 8.75 1 94.75 198 TYR B N 1
ATOM 3961 C CA . TYR B 1 198 ? -7.527 0.575 9.898 1 94.75 198 TYR B CA 1
ATOM 3962 C C . TYR B 1 198 ? -8.883 1.145 9.508 1 94.75 198 TYR B C 1
ATOM 3964 O O . TYR B 1 198 ? -9.828 1.118 10.297 1 94.75 198 TYR B O 1
ATOM 3972 N N . GLU B 1 199 ? -8.984 1.526 8.32 1 94.19 199 GLU B N 1
ATOM 3973 C CA . GLU B 1 199 ? -10.18 2.197 7.824 1 94.19 199 GLU B CA 1
ATOM 3974 C C . GLU B 1 199 ? -11.391 1.268 7.863 1 94.19 199 GLU B C 1
ATOM 3976 O O . GLU B 1 199 ? -12.531 1.721 7.762 1 94.19 199 GLU B O 1
ATOM 3981 N N . LYS B 1 200 ? -11.141 -0.003 7.918 1 94.88 200 LYS B N 1
ATOM 3982 C CA . LYS B 1 200 ? -12.242 -0.948 8.062 1 94.88 200 LYS B CA 1
ATOM 3983 C C . LYS B 1 200 ? -13.094 -0.613 9.289 1 94.88 200 LYS B C 1
ATOM 3985 O O . LYS B 1 200 ? -14.312 -0.82 9.281 1 94.88 200 LYS B O 1
ATOM 3990 N N . LYS B 1 201 ? -12.5 -0.085 10.359 1 94.56 201 LYS B N 1
ATOM 3991 C CA . LYS B 1 201 ? -13.219 0.269 11.586 1 94.56 201 LYS B CA 1
ATOM 3992 C C . LYS B 1 201 ? -14.234 1.378 11.328 1 94.56 201 LYS B C 1
ATOM 3994 O O . LYS B 1 201 ? -15.305 1.4 11.938 1 94.56 201 LYS B O 1
ATOM 3999 N N . VAL B 1 202 ? -13.883 2.236 10.43 1 94.88 202 VAL B N 1
ATOM 4000 C CA . VAL B 1 202 ? -14.789 3.32 10.062 1 94.88 202 VAL B CA 1
ATOM 4001 C C . VAL B 1 202 ? -16.047 2.746 9.414 1 94.88 202 VAL B C 1
ATOM 4003 O O . VAL B 1 202 ? -17.172 3.145 9.758 1 94.88 202 VAL B O 1
ATOM 4006 N N . PHE B 1 203 ? -15.812 1.8 8.578 1 95.69 203 PHE B N 1
ATOM 4007 C CA . PHE B 1 203 ? -16.922 1.188 7.855 1 95.69 203 PHE B CA 1
ATOM 4008 C C . PHE B 1 203 ? -17.797 0.361 8.797 1 95.69 203 PHE B C 1
ATOM 4010 O O . PHE B 1 203 ? -19.016 0.399 8.711 1 95.69 203 PHE B O 1
ATOM 4017 N N . LYS B 1 204 ? -17.172 -0.353 9.672 1 94.56 204 LYS B N 1
ATOM 4018 C CA . LYS B 1 204 ? -17.922 -1.181 10.617 1 94.56 204 LYS B CA 1
ATOM 4019 C C . LYS B 1 204 ? -18.812 -0.325 11.508 1 94.56 204 LYS B C 1
ATOM 4021 O O . LYS B 1 204 ? -19.969 -0.669 11.758 1 94.56 204 LYS B O 1
ATOM 4026 N N . ARG B 1 205 ? -18.297 0.752 11.984 1 93.69 205 ARG B N 1
ATOM 4027 C CA . ARG B 1 205 ? -19.078 1.666 12.812 1 93.69 205 ARG B CA 1
ATOM 4028 C C . ARG B 1 205 ? -20.25 2.248 12.039 1 93.69 205 ARG B C 1
ATOM 4030 O O . ARG B 1 205 ? -21.359 2.336 12.562 1 93.69 205 ARG B O 1
ATOM 4037 N N . TRP B 1 206 ? -19.969 2.594 10.82 1 95.5 206 TRP B N 1
ATOM 4038 C CA . TRP B 1 206 ? -21 3.168 9.961 1 95.5 206 TRP B CA 1
ATOM 4039 C C . TRP B 1 206 ? -22.094 2.146 9.664 1 95.5 206 TRP B C 1
ATOM 4041 O O . TRP B 1 206 ? -23.281 2.459 9.758 1 95.5 206 TRP B O 1
ATOM 4051 N N . GLU B 1 207 ? -21.703 0.952 9.336 1 95 207 GLU B N 1
ATOM 4052 C CA . GLU B 1 207 ? -22.641 -0.118 9.023 1 95 207 GLU B CA 1
ATOM 4053 C C . GLU B 1 207 ? -23.562 -0.404 10.211 1 95 207 GLU B C 1
ATOM 4055 O O . GLU B 1 207 ? -24.75 -0.649 10.031 1 95 207 GLU B O 1
ATOM 4060 N N . ARG B 1 208 ? -23 -0.407 11.344 1 93.12 208 ARG B N 1
ATOM 4061 C CA . ARG B 1 208 ? -23.781 -0.618 12.555 1 93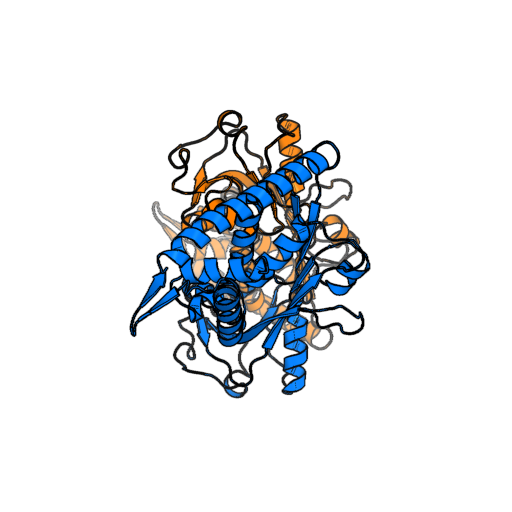.12 208 ARG B CA 1
ATOM 4062 C C . ARG B 1 208 ? -24.781 0.51 12.758 1 93.12 208 ARG B C 1
ATOM 4064 O O . ARG B 1 20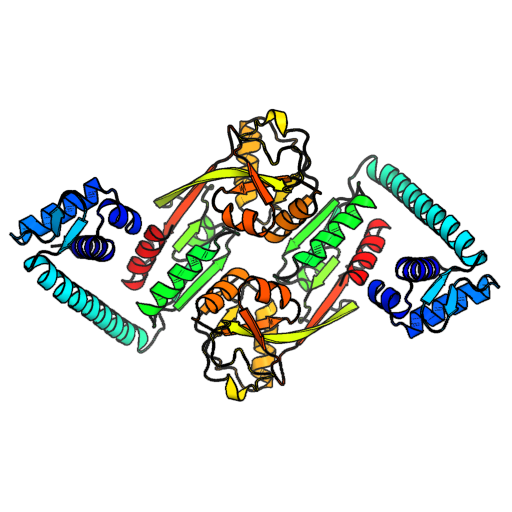8 ? -25.953 0.261 13.094 1 93.12 208 ARG B O 1
ATOM 4071 N N . LYS B 1 209 ? -24.391 1.704 12.523 1 93.69 209 LYS B N 1
ATOM 4072 C CA . LYS B 1 209 ? -25.219 2.885 12.719 1 93.69 209 LYS B CA 1
ATOM 4073 C C . LYS B 1 209 ? -26.438 2.855 11.797 1 93.69 209 LYS B C 1
ATOM 4075 O O . LYS B 1 209 ? -27.531 3.264 12.188 1 93.69 209 LYS B O 1
ATOM 4080 N N . ILE B 1 210 ? -26.281 2.303 10.617 1 93.12 210 ILE B N 1
ATOM 4081 C CA . ILE B 1 210 ? -27.359 2.361 9.648 1 93.12 210 ILE B CA 1
ATOM 4082 C C . ILE B 1 210 ? -28 0.98 9.508 1 93.12 210 ILE B C 1
ATOM 4084 O O . ILE B 1 210 ? -28.781 0.741 8.57 1 93.12 210 ILE B O 1
ATOM 4088 N N . ASN B 1 211 ? -27.609 0.021 10.273 1 92.31 211 ASN B N 1
ATOM 4089 C CA . ASN B 1 211 ? -28.141 -1.334 10.32 1 92.31 211 ASN B CA 1
ATOM 4090 C C . ASN B 1 211 ? -27.922 -2.074 9.008 1 92.31 211 ASN B C 1
ATOM 4092 O O . ASN B 1 211 ? -28.844 -2.68 8.469 1 92.31 211 ASN B O 1
ATOM 4096 N N . TRP B 1 212 ? -26.703 -2.008 8.508 1 92.94 212 TRP B N 1
ATOM 4097 C CA . TRP B 1 212 ? -26.297 -2.684 7.281 1 92.94 212 TRP B CA 1
ATOM 4098 C C . TRP B 1 212 ? -25.109 -3.592 7.531 1 92.94 212 TRP B C 1
ATOM 4100 O O . TRP B 1 212 ? -24.141 -3.576 6.773 1 92.94 212 TRP B O 1
ATOM 4110 N N . GLU B 1 213 ? -25.109 -4.348 8.57 1 87.5 213 GLU B N 1
ATOM 4111 C CA . GLU B 1 213 ? -24 -5.215 8.953 1 87.5 213 GLU B CA 1
ATOM 4112 C C . GLU B 1 213 ? -23.891 -6.43 8.039 1 87.5 213 GLU B C 1
ATOM 4114 O O . GLU B 1 213 ? -22.875 -7.109 8 1 87.5 213 GLU B O 1
ATOM 4119 N N . ASN B 1 214 ? -24.938 -6.559 7.203 1 86.88 214 ASN B N 1
ATOM 4120 C CA . ASN B 1 214 ? -24.969 -7.703 6.301 1 86.88 214 ASN B CA 1
ATOM 4121 C C . ASN B 1 214 ? -24.578 -7.312 4.879 1 86.88 214 ASN B C 1
ATOM 4123 O O . ASN B 1 214 ? -24.953 -7.992 3.92 1 86.88 214 ASN B O 1
ATOM 4127 N N . ARG B 1 215 ? -23.844 -6.242 4.766 1 90.31 215 ARG B N 1
ATOM 4128 C CA . ARG B 1 215 ? -23.359 -5.852 3.453 1 90.31 215 ARG B CA 1
ATOM 4129 C C . ARG B 1 215 ? -22.672 -7.02 2.75 1 90.31 215 ARG B C 1
ATOM 4131 O O . ARG B 1 215 ? -21.922 -7.77 3.371 1 90.31 215 ARG B O 1
ATOM 4138 N N . GLN B 1 216 ? -22.969 -7.082 1.496 1 89.69 216 GLN B N 1
ATOM 4139 C CA . GLN B 1 216 ? -22.406 -8.188 0.727 1 89.69 216 GLN B CA 1
ATOM 4140 C C . GLN B 1 216 ? -20.969 -7.902 0.318 1 89.69 216 GLN B C 1
ATOM 4142 O O . GLN B 1 216 ? -20.719 -7.273 -0.714 1 89.69 216 GLN B O 1
ATOM 4147 N N . ILE B 1 217 ? -20.094 -8.453 1.088 1 89.5 217 ILE B N 1
ATOM 4148 C CA . ILE B 1 217 ? -18.672 -8.32 0.785 1 89.5 217 ILE B CA 1
ATOM 4149 C C . ILE B 1 217 ? -18.188 -9.578 0.069 1 89.5 217 ILE B C 1
ATOM 4151 O O . ILE B 1 217 ? -18.141 -10.664 0.66 1 89.5 217 ILE B O 1
ATOM 4155 N N . VAL B 1 218 ? -17.734 -9.375 -1.17 1 84.88 218 VAL B N 1
ATOM 4156 C CA . VAL B 1 218 ? -17.328 -10.531 -1.963 1 84.88 218 VAL B CA 1
ATOM 4157 C C . VAL B 1 218 ? -15.859 -10.836 -1.722 1 84.88 218 VAL B C 1
ATOM 4159 O O . VAL B 1 218 ? -15.406 -11.969 -1.928 1 84.88 218 VAL B O 1
ATOM 4162 N N . ILE B 1 219 ? -15.148 -9.766 -1.291 1 85.44 219 ILE B N 1
ATOM 4163 C CA . ILE B 1 219 ? -13.727 -9.969 -1.029 1 85.44 219 ILE B CA 1
ATOM 4164 C C . ILE B 1 219 ? -13.195 -8.836 -0.147 1 85.44 219 ILE B C 1
ATOM 4166 O O . ILE B 1 219 ? -13.625 -7.688 -0.279 1 85.44 219 ILE B O 1
ATOM 4170 N N . GLU B 1 220 ? -12.312 -9.172 0.729 1 89.06 220 GLU B N 1
ATOM 4171 C CA . GLU B 1 220 ? -11.586 -8.203 1.544 1 89.06 220 GLU B CA 1
ATOM 4172 C C . GLU B 1 220 ? -10.102 -8.18 1.172 1 89.06 220 GLU B C 1
ATOM 4174 O O . GLU B 1 220 ? -9.477 -9.227 1.002 1 89.06 220 GLU B O 1
ATOM 4179 N N . LEU B 1 221 ? -9.633 -6.961 1.006 1 88.94 221 LEU B N 1
ATOM 4180 C CA . LEU B 1 221 ? -8.266 -6.812 0.52 1 88.94 221 LEU B CA 1
ATOM 4181 C C . LEU B 1 221 ? -7.488 -5.812 1.373 1 88.94 221 LEU B C 1
ATOM 4183 O O . LEU B 1 221 ? -8.062 -4.844 1.873 1 88.94 221 LEU B O 1
ATOM 4187 N N . PRO B 1 222 ? -6.164 -5.973 1.494 1 88.44 222 PRO B N 1
ATOM 4188 C CA . PRO B 1 222 ? -5.352 -5.117 2.363 1 88.44 222 PRO B CA 1
ATOM 4189 C C . PRO B 1 222 ? -4.797 -3.895 1.634 1 88.44 222 PRO B C 1
ATOM 4191 O O . PRO B 1 222 ? -3.932 -3.193 2.166 1 88.44 222 PRO B O 1
ATOM 4194 N N . SER B 1 223 ? -5.258 -3.637 0.42 1 87.62 223 SER B N 1
ATOM 4195 C CA . SER B 1 223 ? -4.668 -2.578 -0.394 1 87.62 223 SER B CA 1
ATOM 4196 C C . SER B 1 223 ? -5.734 -1.844 -1.199 1 87.62 223 SER B C 1
ATOM 4198 O O . SER B 1 223 ? -6.648 -2.469 -1.748 1 87.62 223 SER B O 1
ATOM 4200 N N . LEU B 1 224 ? -5.508 -0.513 -1.232 1 88.62 224 LEU B N 1
ATOM 4201 C CA . LEU B 1 224 ? -6.398 0.308 -2.041 1 88.62 224 LEU B CA 1
ATOM 4202 C C . LEU B 1 224 ? -6.34 -0.106 -3.508 1 88.62 224 LEU B C 1
ATOM 4204 O O . LEU B 1 224 ? -7.375 -0.209 -4.172 1 88.62 224 LEU B O 1
ATOM 4208 N N . HIS B 1 225 ? -5.207 -0.373 -3.939 1 84.06 225 HIS B N 1
ATOM 4209 C CA . HIS B 1 225 ? -5.016 -0.705 -5.348 1 84.06 225 HIS B CA 1
ATOM 4210 C C . HIS B 1 225 ? -5.742 -1.996 -5.711 1 84.06 225 HIS B C 1
ATOM 4212 O O . HIS B 1 225 ? -6.332 -2.1 -6.789 1 84.06 225 HIS B O 1
ATOM 4218 N N . LEU B 1 226 ? -5.641 -2.945 -4.836 1 85.31 226 LEU B N 1
ATOM 4219 C CA . LEU B 1 226 ? -6.32 -4.207 -5.098 1 85.31 226 LEU B CA 1
ATOM 4220 C C . LEU B 1 226 ? -7.832 -4.02 -5.102 1 85.31 226 LEU B C 1
ATOM 4222 O O . LEU B 1 226 ? -8.539 -4.617 -5.922 1 85.31 226 LEU B O 1
ATOM 4226 N N . VAL B 1 227 ? -8.289 -3.205 -4.23 1 90.25 227 VAL B N 1
ATOM 4227 C CA . VAL B 1 227 ? -9.719 -2.91 -4.184 1 90.25 227 VAL B CA 1
ATOM 4228 C C . VAL B 1 227 ? -10.148 -2.246 -5.488 1 90.25 227 VAL B C 1
ATOM 4230 O O . VAL B 1 227 ? -11.148 -2.643 -6.094 1 90.25 227 VAL B O 1
ATOM 4233 N N . LEU B 1 228 ? -9.367 -1.316 -5.926 1 89.81 228 LEU B N 1
ATOM 4234 C CA . LEU B 1 228 ? -9.68 -0.594 -7.152 1 89.81 228 LEU B CA 1
ATOM 4235 C C . LEU B 1 228 ? -9.641 -1.525 -8.359 1 89.81 228 LEU B C 1
ATOM 4237 O O . LEU B 1 228 ? -10.43 -1.373 -9.297 1 89.81 228 LEU B O 1
ATOM 4241 N N . ASP B 1 229 ? -8.758 -2.416 -8.32 1 85.44 229 ASP B N 1
ATOM 4242 C CA . ASP B 1 229 ? -8.656 -3.381 -9.414 1 85.44 229 ASP B CA 1
ATOM 4243 C C . ASP B 1 229 ? -9.938 -4.203 -9.539 1 85.44 229 ASP B C 1
ATOM 4245 O O . ASP B 1 229 ? -10.406 -4.48 -10.641 1 85.44 229 ASP B O 1
ATOM 4249 N N . MET B 1 230 ? -10.477 -4.594 -8.414 1 87.38 230 MET B N 1
ATOM 4250 C CA . MET B 1 230 ? -11.719 -5.355 -8.406 1 87.38 230 MET B CA 1
ATOM 4251 C C . MET B 1 230 ? -12.859 -4.543 -9.008 1 87.38 230 MET B C 1
ATOM 4253 O O . MET B 1 230 ? -13.688 -5.074 -9.75 1 87.38 230 MET B O 1
ATOM 4257 N N . VAL B 1 231 ? -12.867 -3.297 -8.695 1 92.44 231 VAL B N 1
ATOM 4258 C CA . VAL B 1 231 ? -13.914 -2.424 -9.211 1 92.44 231 VAL B CA 1
ATOM 4259 C C . VAL B 1 231 ? -13.734 -2.232 -10.711 1 92.44 231 VAL B C 1
ATOM 4261 O O . VAL B 1 231 ? -14.703 -2.268 -11.477 1 92.44 231 VAL B O 1
ATOM 4264 N N . GLN B 1 232 ? -12.516 -2.076 -11.055 1 89 232 GLN B N 1
ATOM 4265 C CA . GLN B 1 232 ? -12.203 -1.866 -12.461 1 89 232 GLN B CA 1
ATOM 4266 C C . GLN B 1 232 ? -12.625 -3.064 -13.312 1 89 232 GLN B C 1
ATOM 4268 O O . GLN B 1 232 ? -13.062 -2.902 -14.453 1 89 232 GLN B O 1
ATOM 4273 N N . ARG B 1 233 ? -12.523 -4.16 -12.75 1 83.19 233 ARG B N 1
ATOM 4274 C CA . ARG B 1 233 ? -12.852 -5.391 -13.461 1 83.19 233 ARG B CA 1
ATOM 4275 C C . ARG B 1 233 ? -14.344 -5.695 -13.375 1 83.19 233 ARG B C 1
ATOM 4277 O O . ARG B 1 233 ? -14.789 -6.758 -13.812 1 83.19 233 ARG B O 1
ATOM 4284 N N . GLU B 1 234 ? -15.102 -4.812 -12.789 1 84.94 234 GLU B N 1
ATOM 4285 C CA . GLU B 1 234 ? -16.562 -4.867 -12.695 1 84.94 234 GLU B CA 1
ATOM 4286 C C . GLU B 1 234 ? -17.016 -6.078 -11.883 1 84.94 234 GLU B C 1
ATOM 4288 O O . GLU B 1 234 ? -18.047 -6.68 -12.18 1 84.94 234 GLU B O 1
ATOM 4293 N N . LYS B 1 235 ? -16.219 -6.371 -10.914 1 82.5 235 LYS B N 1
ATOM 4294 C CA . LYS B 1 235 ? -16.547 -7.527 -10.086 1 82.5 235 LYS B CA 1
ATOM 4295 C C . LYS B 1 235 ? -17.219 -7.098 -8.781 1 82.5 235 LYS B C 1
ATOM 4297 O O . LYS B 1 235 ? -17.844 -7.91 -8.094 1 82.5 235 LYS B O 1
ATOM 4302 N N . ALA B 1 236 ? -17.031 -5.938 -8.477 1 92.06 236 ALA B N 1
ATOM 4303 C CA . ALA B 1 236 ? -17.578 -5.391 -7.242 1 92.06 236 ALA B CA 1
ATOM 4304 C C . ALA B 1 236 ? -17.578 -3.865 -7.273 1 92.06 236 ALA B C 1
ATOM 4306 O O . ALA B 1 236 ? -16.891 -3.25 -8.078 1 92.06 236 ALA B O 1
ATOM 4307 N N . CYS B 1 237 ? -18.391 -3.328 -6.41 1 96.69 237 CYS B N 1
ATOM 4308 C CA . CYS B 1 237 ? -18.312 -1.911 -6.074 1 96.69 237 CYS B CA 1
ATOM 4309 C C . CYS B 1 237 ? -17.5 -1.698 -4.805 1 96.69 237 CYS B C 1
ATOM 4311 O O . CYS B 1 237 ? -17.062 -2.662 -4.168 1 96.69 237 CYS B O 1
ATOM 4313 N N . SER B 1 238 ? -17.188 -0.464 -4.57 1 97.5 238 SER B N 1
ATOM 4314 C CA . SER B 1 238 ? -16.516 -0.138 -3.314 1 97.5 238 SER B CA 1
ATOM 4315 C C . SER B 1 238 ? -16.938 1.24 -2.811 1 97.5 238 SER B C 1
ATOM 4317 O O . SER B 1 238 ? -17.562 2.014 -3.541 1 97.5 238 SER B O 1
ATOM 4319 N N . ILE B 1 239 ? -16.75 1.469 -1.52 1 97.38 239 ILE B N 1
ATOM 4320 C CA . ILE B 1 239 ? -16.953 2.762 -0.876 1 97.38 239 ILE B CA 1
ATOM 4321 C C . ILE B 1 239 ? -15.602 3.354 -0.464 1 97.38 239 ILE B C 1
ATOM 4323 O O . ILE B 1 239 ? -14.891 2.777 0.365 1 97.38 239 ILE B O 1
ATOM 4327 N N . LEU B 1 240 ? -15.297 4.492 -1.094 1 96.38 240 LEU B N 1
ATOM 4328 C CA . LEU B 1 240 ? -13.961 5.066 -0.926 1 96.38 240 LEU B CA 1
ATOM 4329 C C . LEU B 1 240 ? -14.047 6.562 -0.64 1 96.38 240 LEU B C 1
ATOM 4331 O O . LEU B 1 240 ? -15.047 7.207 -0.973 1 96.38 240 LEU B O 1
ATOM 4335 N N . PRO B 1 241 ? -12.977 7.117 -0.07 1 94.19 241 PRO B N 1
ATOM 4336 C CA . PRO B 1 241 ? -13.008 8.539 0.292 1 94.19 241 PRO B CA 1
ATOM 4337 C C . PRO B 1 241 ? -13.086 9.453 -0.926 1 94.19 241 PRO B C 1
ATOM 4339 O O . PRO B 1 241 ? -12.539 9.133 -1.984 1 94.19 241 PRO B O 1
ATOM 4342 N N . TYR B 1 242 ? -13.609 10.586 -0.688 1 92.12 242 TYR B N 1
ATOM 4343 C CA . TYR B 1 242 ? -13.812 11.594 -1.725 1 92.12 242 TYR B CA 1
ATOM 4344 C C . TYR B 1 242 ? -12.477 12.047 -2.305 1 92.12 242 TYR B C 1
ATOM 4346 O O . TYR B 1 242 ? -12.375 12.336 -3.5 1 92.12 242 TYR B O 1
ATOM 4354 N N . SER B 1 243 ? -11.469 12.062 -1.545 1 87.38 243 SER B N 1
ATOM 4355 C CA . SER B 1 243 ? -10.156 12.562 -1.952 1 87.38 243 SER B CA 1
ATOM 4356 C C . SER B 1 243 ? -9.539 11.672 -3.025 1 87.38 243 SER B C 1
ATOM 4358 O O . SER B 1 243 ? -8.57 12.07 -3.686 1 87.38 243 SER B O 1
ATOM 4360 N N . LEU B 1 244 ? -10.094 10.508 -3.25 1 89.06 244 LEU B N 1
ATOM 4361 C CA . LEU B 1 244 ? -9.547 9.594 -4.242 1 89.06 244 LEU B CA 1
ATOM 4362 C C . LEU B 1 244 ? -10.18 9.828 -5.609 1 89.06 244 LEU B C 1
ATOM 4364 O O . LEU B 1 244 ? -9.914 9.086 -6.555 1 89.06 244 LEU B O 1
ATOM 4368 N N . THR B 1 245 ? -10.945 10.836 -5.789 1 85.62 245 THR B N 1
ATOM 4369 C CA . THR B 1 245 ? -11.695 11.094 -7.016 1 85.62 245 THR B CA 1
ATOM 4370 C C . THR B 1 245 ? -10.75 11.188 -8.211 1 85.62 245 THR B C 1
ATOM 4372 O O . THR B 1 245 ? -11.023 10.609 -9.273 1 85.62 245 THR B O 1
ATOM 4375 N N . ASP B 1 246 ? -9.68 11.859 -8.008 1 81.19 246 ASP B N 1
ATOM 4376 C CA . ASP B 1 246 ? -8.727 12 -9.102 1 81.19 246 ASP B CA 1
ATOM 4377 C C . ASP B 1 246 ? -8.156 10.641 -9.508 1 81.19 246 ASP B C 1
ATOM 4379 O O . ASP B 1 246 ? -7.984 10.359 -10.695 1 81.19 246 ASP B O 1
ATOM 4383 N N . GLU B 1 247 ? -7.883 9.891 -8.516 1 82.69 247 GLU B N 1
ATOM 4384 C CA . GLU B 1 247 ? -7.375 8.547 -8.773 1 82.69 247 GLU B CA 1
ATOM 4385 C C . GLU B 1 247 ? -8.406 7.699 -9.508 1 82.69 247 GLU B C 1
ATOM 4387 O O . GLU B 1 247 ? -8.062 6.93 -10.406 1 82.69 247 GLU B O 1
ATOM 4392 N N . LEU B 1 248 ? -9.594 7.859 -9.133 1 88.88 248 LEU B N 1
ATOM 4393 C CA . LEU B 1 248 ? -10.672 7.121 -9.781 1 88.88 248 LEU B CA 1
ATOM 4394 C C . LEU B 1 248 ? -10.781 7.492 -11.258 1 88.88 248 LEU B C 1
ATOM 4396 O O . LEU B 1 248 ? -10.883 6.613 -12.109 1 88.88 248 LEU B O 1
ATOM 4400 N N . ASN B 1 249 ? -10.656 8.719 -11.531 1 85.88 249 ASN B N 1
ATOM 4401 C CA . ASN B 1 249 ? -10.766 9.211 -12.906 1 85.88 249 ASN B CA 1
ATOM 4402 C C . ASN B 1 249 ? -9.656 8.648 -13.789 1 85.88 249 ASN B C 1
ATOM 4404 O O . ASN B 1 249 ? -9.891 8.297 -14.945 1 85.88 249 ASN B O 1
ATOM 4408 N N . ARG B 1 250 ? -8.562 8.508 -13.203 1 79.69 250 ARG B N 1
ATOM 4409 C CA . ARG B 1 250 ? -7.414 7.996 -13.945 1 79.69 250 ARG B CA 1
ATOM 4410 C C . ARG B 1 250 ? -7.59 6.516 -14.266 1 79.69 250 ARG B C 1
ATOM 4412 O O . ARG B 1 250 ? -6.93 5.988 -15.164 1 79.69 250 ARG B O 1
ATOM 4419 N N . ARG B 1 251 ? -8.5 5.832 -13.586 1 85.44 251 ARG B N 1
ATOM 4420 C CA . ARG B 1 251 ? -8.672 4.391 -13.742 1 85.44 251 ARG B CA 1
ATOM 4421 C C . ARG B 1 251 ? -10 4.07 -14.43 1 85.44 251 ARG B C 1
ATOM 4423 O O . ARG B 1 251 ? -10.453 2.926 -14.398 1 85.44 251 ARG B O 1
ATOM 4430 N N . ASN B 1 252 ? -10.648 5.035 -14.953 1 89.94 252 ASN B N 1
ATOM 4431 C CA . ASN B 1 252 ? -11.945 4.867 -15.602 1 89.94 252 ASN B CA 1
ATOM 4432 C C . ASN B 1 252 ? -13.008 4.395 -14.609 1 89.94 252 ASN B C 1
ATOM 4434 O O . ASN B 1 252 ? -13.812 3.516 -14.93 1 89.94 252 ASN B O 1
ATOM 4438 N N . LEU B 1 253 ? -12.859 4.863 -13.453 1 96.25 253 LEU B N 1
ATOM 4439 C CA . LEU B 1 253 ? -13.844 4.633 -12.398 1 96.25 253 LEU B CA 1
ATOM 4440 C C . LEU B 1 253 ? -14.594 5.914 -12.062 1 96.25 253 LEU B C 1
ATOM 4442 O O . LEU B 1 253 ? -14.109 7.016 -12.352 1 96.25 253 LEU B O 1
ATOM 4446 N N . VAL B 1 254 ? -15.773 5.707 -11.539 1 96.69 254 VAL B N 1
ATOM 4447 C CA . VAL B 1 254 ? -16.609 6.852 -11.188 1 96.69 254 VAL B CA 1
ATOM 4448 C C . VAL B 1 254 ? -16.969 6.801 -9.711 1 96.69 254 VAL B C 1
ATOM 4450 O O . VAL B 1 254 ? -17.328 5.738 -9.188 1 96.69 254 VAL B O 1
ATOM 4453 N N . GLY B 1 255 ? -16.75 7.926 -9.047 1 97.38 255 GLY B N 1
ATOM 4454 C CA . GLY B 1 255 ? -17.234 8.102 -7.688 1 97.38 255 GLY B CA 1
ATOM 4455 C C . GLY B 1 255 ? -18.594 8.781 -7.629 1 97.38 255 GLY B C 1
ATOM 4456 O O . GLY B 1 255 ? -18.766 9.891 -8.148 1 97.38 255 GLY B O 1
ATOM 4457 N N . ILE B 1 256 ? -19.562 8.164 -6.988 1 97.81 256 ILE B N 1
ATOM 4458 C CA . ILE B 1 256 ? -20.922 8.688 -6.891 1 97.81 256 ILE B CA 1
ATOM 4459 C C . ILE B 1 256 ? -21.219 9.086 -5.449 1 97.81 256 ILE B C 1
ATOM 4461 O O . ILE B 1 256 ? -21.031 8.297 -4.523 1 97.81 256 ILE B O 1
ATOM 4465 N N . PRO B 1 257 ? -21.703 10.297 -5.309 1 97.38 257 PRO B N 1
ATOM 4466 C CA . PRO B 1 257 ? -22.062 10.695 -3.947 1 97.38 257 PRO B CA 1
ATOM 4467 C C . PRO B 1 257 ? -23.047 9.727 -3.295 1 97.38 257 PRO B C 1
ATOM 4469 O O . PRO B 1 257 ? -24.031 9.32 -3.926 1 97.38 257 PRO B O 1
ATOM 4472 N N . LEU B 1 258 ? -22.719 9.32 -2.094 1 97.25 258 LEU B N 1
ATOM 4473 C CA . LEU B 1 258 ? -23.531 8.406 -1.308 1 97.25 258 LEU B CA 1
ATOM 4474 C C . LEU B 1 258 ? -24.25 9.148 -0.188 1 97.25 258 LEU B C 1
ATOM 4476 O O . LEU B 1 258 ? -23.609 9.781 0.659 1 97.25 258 LEU B O 1
ATOM 4480 N N . GLU B 1 259 ? -25.578 9.125 -0.236 1 95.31 259 GLU B N 1
ATOM 4481 C CA . GLU B 1 259 ? -26.328 9.734 0.847 1 95.31 259 GLU B CA 1
ATOM 4482 C C . GLU B 1 259 ? -26.094 9.016 2.168 1 95.31 259 GLU B C 1
ATOM 4484 O O . GLU B 1 259 ? -26.078 7.781 2.213 1 95.31 259 GLU B O 1
ATOM 4489 N N . ASP B 1 260 ? -25.922 9.773 3.221 1 93.69 260 ASP B N 1
ATOM 4490 C CA . ASP B 1 260 ? -25.656 9.227 4.547 1 93.69 260 ASP B CA 1
ATOM 4491 C C . ASP B 1 260 ? -24.375 8.375 4.535 1 93.69 260 ASP B C 1
ATOM 4493 O O . ASP B 1 260 ? -24.359 7.285 5.109 1 93.69 260 ASP B O 1
ATOM 4497 N N . SER B 1 261 ? -23.438 8.82 3.803 1 95.56 261 SER B N 1
ATOM 4498 C CA . SER B 1 261 ? -22.156 8.133 3.686 1 95.56 261 SER B CA 1
ATOM 4499 C C . SER B 1 261 ? -21.406 8.133 5.012 1 95.56 261 SER B C 1
ATOM 4501 O O . SER B 1 261 ? -21.672 8.961 5.883 1 95.56 261 SER B O 1
ATOM 4503 N N . PRO B 1 262 ? -20.531 7.137 5.121 1 95.94 262 PRO B N 1
ATOM 4504 C CA . PRO B 1 262 ? -19.609 7.297 6.25 1 95.94 262 PRO B CA 1
ATOM 4505 C C . PRO B 1 262 ? -18.719 8.531 6.113 1 95.94 262 PRO B C 1
ATOM 4507 O O . PRO B 1 262 ? -18.656 9.141 5.043 1 95.94 262 PRO B O 1
ATOM 4510 N N . GLU B 1 263 ? -18.156 8.93 7.262 1 95.19 263 GLU B N 1
ATOM 4511 C CA . GLU B 1 263 ? -17.219 10.047 7.305 1 95.19 263 GLU B CA 1
ATOM 4512 C C . GLU B 1 263 ? -15.961 9.688 8.086 1 95.19 263 GLU B C 1
ATOM 4514 O O . GLU B 1 263 ? -16.016 8.93 9.062 1 95.19 263 GLU B O 1
ATOM 4519 N N . ARG B 1 264 ? -14.922 10.156 7.555 1 93.94 264 ARG B N 1
ATOM 4520 C CA . ARG B 1 264 ? -13.711 10.008 8.352 1 93.94 264 ARG B CA 1
ATOM 4521 C C . ARG B 1 264 ? -13.125 11.367 8.719 1 93.94 264 ARG B C 1
ATOM 4523 O O . ARG B 1 264 ? -13.227 12.32 7.938 1 93.94 264 ARG B O 1
ATOM 4530 N N . ALA B 1 265 ? -12.602 11.43 9.938 1 93.19 265 ALA B N 1
ATOM 4531 C CA . ALA B 1 265 ? -11.867 12.594 10.438 1 93.19 265 ALA B CA 1
ATOM 4532 C C . ALA B 1 265 ? -10.375 12.305 10.523 1 93.19 265 ALA B C 1
ATOM 4534 O O . ALA B 1 265 ? -9.961 11.305 11.117 1 93.19 265 ALA B O 1
ATOM 4535 N N . ILE B 1 266 ? -9.625 13.102 9.836 1 91.5 266 ILE B N 1
ATOM 4536 C CA . ILE B 1 266 ? -8.172 12.969 9.867 1 91.5 266 ILE B CA 1
ATOM 4537 C C . ILE B 1 266 ? -7.59 13.93 10.898 1 91.5 266 ILE B C 1
ATOM 4539 O O . ILE B 1 266 ? -7.863 15.133 10.852 1 91.5 266 ILE B O 1
ATOM 4543 N N . TYR B 1 267 ? -6.777 13.32 11.781 1 92.38 267 TYR B N 1
ATOM 4544 C CA . TYR B 1 267 ? -6.207 14.109 12.859 1 92.38 267 TYR B CA 1
ATOM 4545 C C . TYR B 1 267 ? -4.684 14.125 12.781 1 92.38 267 TYR B C 1
ATOM 4547 O O . TYR B 1 267 ? -4.078 13.219 12.211 1 92.38 267 TYR B O 1
ATOM 4555 N N . LEU B 1 268 ? -4.16 15.141 13.242 1 91 268 LEU B N 1
ATOM 4556 C CA . LEU B 1 268 ? -2.738 15.273 13.539 1 91 268 LEU B CA 1
ATOM 4557 C C . LEU B 1 268 ? -2.494 15.281 15.047 1 91 268 LEU B C 1
ATOM 4559 O O . LEU B 1 268 ? -3.129 16.047 15.773 1 91 268 LEU B O 1
ATOM 4563 N N . VAL B 1 269 ? -1.626 14.352 15.469 1 91.12 269 VAL B N 1
ATOM 4564 C CA . VAL B 1 269 ? -1.381 14.219 16.906 1 91.12 269 VAL B CA 1
ATOM 4565 C C . VAL B 1 269 ? 0.123 14.172 17.172 1 91.12 269 VAL B C 1
ATOM 4567 O O . VAL B 1 269 ? 0.87 13.523 16.422 1 91.12 269 VAL B O 1
ATOM 4570 N N . GLN B 1 270 ? 0.554 14.867 18.047 1 87.38 270 GLN B N 1
ATOM 4571 C CA . GLN B 1 270 ? 1.962 14.797 18.422 1 87.38 270 GLN B CA 1
ATOM 4572 C C . GLN B 1 270 ? 2.119 14.367 19.875 1 87.38 270 GLN B C 1
ATOM 4574 O O . GLN B 1 270 ? 1.248 14.633 20.703 1 87.38 270 GLN B O 1
ATOM 4579 N N . ASN B 1 271 ? 3.199 13.594 20.078 1 77.88 271 ASN B N 1
ATOM 4580 C CA . ASN B 1 271 ? 3.547 13.195 21.438 1 77.88 271 ASN B CA 1
ATOM 4581 C C . ASN B 1 271 ? 4.062 14.375 22.25 1 77.88 271 ASN B C 1
ATOM 4583 O O . ASN B 1 271 ? 4.953 15.102 21.812 1 77.88 271 ASN B O 1
ATOM 4587 N N . ASN B 1 272 ? 3.449 14.781 23.25 1 67.06 272 ASN B N 1
ATOM 4588 C CA . ASN B 1 272 ? 3.816 15.945 24.047 1 67.06 272 ASN B CA 1
ATOM 4589 C C . ASN B 1 272 ? 4.906 15.609 25.062 1 67.06 272 ASN B C 1
ATOM 4591 O O . ASN B 1 272 ? 5.277 16.453 25.891 1 67.06 272 ASN B O 1
ATOM 4595 N N . HIS B 1 273 ? 5.297 14.391 25.047 1 58.53 273 HIS B N 1
ATOM 4596 C CA . HIS B 1 273 ? 6.223 14.016 26.109 1 58.53 273 HIS B CA 1
ATOM 4597 C C . HIS B 1 273 ? 7.598 14.641 25.891 1 58.53 273 HIS B C 1
ATOM 4599 O O . HIS B 1 273 ? 8.367 14.812 26.844 1 58.53 273 HIS B O 1
ATOM 4605 N N . HIS B 1 274 ? 7.883 14.852 24.656 1 54.66 274 HIS B N 1
ATOM 4606 C CA . HIS B 1 274 ? 9.242 15.336 24.453 1 54.66 274 HIS B CA 1
ATOM 4607 C C . HIS B 1 274 ? 9.25 16.75 23.891 1 54.66 274 HIS B C 1
ATOM 4609 O O . HIS B 1 274 ? 8.305 17.156 23.203 1 54.66 274 HIS B O 1
ATOM 4615 N N . GLY B 1 275 ? 10 17.656 24.469 1 58.09 275 GLY B N 1
ATOM 4616 C CA . GLY B 1 275 ? 10.266 18.953 23.859 1 58.09 275 GLY B CA 1
ATOM 4617 C C . GLY B 1 275 ? 10.5 18.875 22.359 1 58.09 275 GLY B C 1
ATOM 4618 O O . GLY B 1 275 ? 11.125 17.922 21.875 1 58.09 275 GLY B O 1
ATOM 4619 N N . HIS B 1 276 ? 9.594 19.531 21.625 1 66 276 HIS B N 1
ATOM 4620 C CA . HIS B 1 276 ? 9.711 19.484 20.172 1 66 276 HIS B CA 1
ATOM 4621 C C . HIS B 1 276 ? 10.703 20.531 19.672 1 66 276 HIS B C 1
ATOM 4623 O O . HIS B 1 276 ? 10.656 21.703 20.094 1 66 276 HIS B O 1
ATOM 4629 N N . CYS B 1 277 ? 11.672 20.062 18.969 1 68.5 277 CYS B N 1
ATOM 4630 C CA . CYS B 1 277 ? 12.617 20.984 18.344 1 68.5 277 CYS B CA 1
ATOM 4631 C C . CYS B 1 277 ? 11.938 21.797 17.25 1 68.5 277 CYS B C 1
ATOM 4633 O O . CYS B 1 277 ? 10.758 21.594 16.953 1 68.5 277 CYS B O 1
ATOM 4635 N N . GLU B 1 278 ? 12.555 22.781 16.797 1 72.19 278 GLU B N 1
ATOM 4636 C CA . GLU B 1 278 ? 12.023 23.672 15.781 1 72.19 278 GLU B CA 1
ATOM 4637 C C . GLU B 1 278 ? 11.602 22.891 14.539 1 72.19 278 GLU B C 1
ATOM 4639 O O . GLU B 1 278 ? 10.547 23.172 13.953 1 72.19 278 GLU B O 1
ATOM 4644 N N . ALA B 1 279 ? 12.43 21.953 14.266 1 75.5 279 ALA B N 1
ATOM 4645 C CA . ALA B 1 279 ? 12.133 21.156 13.078 1 75.5 279 ALA B CA 1
ATOM 4646 C C . ALA B 1 279 ? 10.82 20.391 13.25 1 75.5 279 ALA B C 1
ATOM 4648 O O . ALA B 1 279 ? 10.031 20.281 12.312 1 75.5 279 ALA B O 1
ATOM 4649 N N . HIS B 1 280 ? 10.656 19.969 14.391 1 78.94 280 HIS B N 1
ATOM 4650 C CA . HIS B 1 280 ? 9.422 19.25 14.711 1 78.94 280 HIS B CA 1
ATOM 4651 C C . HIS B 1 280 ? 8.211 20.156 14.602 1 78.94 280 HIS B C 1
ATOM 4653 O O . HIS B 1 280 ? 7.199 19.781 14 1 78.94 280 HIS B O 1
ATOM 4659 N N . ARG B 1 281 ? 8.328 21.312 15.148 1 78.88 281 ARG B N 1
ATOM 4660 C CA . ARG B 1 281 ? 7.234 22.281 15.117 1 78.88 281 ARG B CA 1
ATOM 4661 C C . ARG B 1 281 ? 6.93 22.703 13.68 1 78.88 281 ARG B C 1
ATOM 4663 O O . ARG B 1 281 ? 5.766 22.797 13.289 1 78.88 281 ARG B O 1
ATOM 4670 N N . TYR B 1 282 ? 7.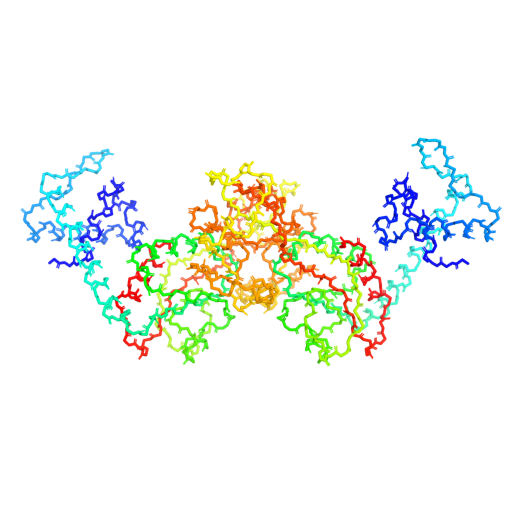965 22.906 13 1 77.44 282 TYR B N 1
ATOM 4671 C CA . TYR B 1 282 ? 7.801 23.297 11.602 1 77.44 282 TYR B CA 1
ATOM 4672 C C . TYR B 1 282 ? 7.082 22.219 10.812 1 77.44 282 TYR B C 1
ATOM 4674 O O . TYR B 1 282 ? 6.137 22.5 10.07 1 77.44 282 TYR B O 1
ATOM 4682 N N . LEU B 1 283 ? 7.547 21.016 11.008 1 80.38 283 LEU B N 1
ATOM 4683 C CA . LEU B 1 283 ? 6.945 19.906 10.281 1 80.38 283 LEU B CA 1
ATOM 4684 C C . LEU B 1 283 ? 5.473 19.75 10.648 1 80.38 283 LEU B C 1
ATOM 4686 O O . LEU B 1 283 ? 4.629 19.531 9.781 1 80.38 283 LEU B O 1
ATOM 4690 N N . PHE B 1 284 ? 5.266 19.859 11.867 1 81.56 284 PHE B N 1
ATOM 4691 C CA . PHE B 1 284 ? 3.893 19.766 12.344 1 81.56 284 PHE B CA 1
ATOM 4692 C C . PHE B 1 284 ? 3.016 20.828 11.688 1 81.56 284 PHE B C 1
ATOM 4694 O O . PHE B 1 284 ? 1.904 20.531 11.242 1 81.56 284 PHE B O 1
ATOM 4701 N N . GLU B 1 285 ? 3.496 21.984 11.539 1 78.31 285 GLU B N 1
ATOM 4702 C CA . GLU B 1 285 ? 2.756 23.078 10.922 1 78.31 285 GLU B CA 1
ATOM 4703 C C . GLU B 1 285 ? 2.562 22.844 9.43 1 78.31 285 GLU B C 1
ATOM 4705 O O . GLU B 1 285 ? 1.502 23.141 8.875 1 78.31 285 GLU B O 1
ATOM 4710 N N . GLN B 1 286 ? 3.559 22.344 8.836 1 77.19 286 GLN B N 1
ATOM 4711 C CA . GLN B 1 286 ? 3.455 22.047 7.414 1 77.19 286 GLN B CA 1
ATOM 4712 C C . GLN B 1 286 ? 2.398 20.984 7.145 1 77.19 286 GLN B C 1
ATOM 4714 O O . GLN B 1 286 ? 1.654 21.062 6.168 1 77.19 286 GLN B O 1
ATOM 4719 N N . LEU B 1 287 ? 2.424 19.984 8.008 1 79.25 287 LEU B N 1
ATOM 4720 C CA . LEU B 1 287 ? 1.444 18.906 7.855 1 79.25 287 LEU B CA 1
ATOM 4721 C C . LEU B 1 287 ? 0.027 19.438 8.047 1 79.25 287 LEU B C 1
ATOM 4723 O O . LEU B 1 287 ? -0.897 19.016 7.348 1 79.25 287 LEU B O 1
ATOM 4727 N N . ARG B 1 288 ? -0.044 20.359 8.859 1 76.5 288 ARG B N 1
ATOM 4728 C CA . ARG B 1 288 ? -1.331 20.984 9.117 1 76.5 288 ARG B CA 1
ATOM 4729 C C . ARG B 1 288 ? -1.826 21.75 7.891 1 76.5 288 ARG B C 1
ATOM 4731 O O . ARG B 1 288 ? -3.02 21.734 7.586 1 76.5 288 ARG B O 1
ATOM 4738 N N . TYR B 1 289 ? -0.884 22.312 7.164 1 70.5 289 TYR B N 1
ATOM 4739 C CA . TYR B 1 289 ? -1.228 23.172 6.035 1 70.5 289 TYR B CA 1
ATOM 4740 C C . TYR B 1 289 ? -1.51 22.328 4.789 1 70.5 289 TYR B C 1
ATOM 4742 O O . TYR B 1 289 ? -2.357 22.703 3.971 1 70.5 289 TYR B O 1
ATOM 4750 N N . LEU B 1 290 ? -0.801 21.266 4.625 1 64.19 290 LEU B N 1
ATOM 4751 C CA . LEU B 1 290 ? -0.876 20.516 3.377 1 64.19 290 LEU B CA 1
ATOM 4752 C C . LEU B 1 290 ? -2.146 19.672 3.326 1 64.19 290 LEU B C 1
ATOM 4754 O O . LEU B 1 290 ? -2.66 19.375 2.244 1 64.19 290 LEU B O 1
ATOM 4758 N N . PHE B 1 291 ? -2.602 19.344 4.48 1 62.84 291 PHE B N 1
ATOM 4759 C CA . PHE B 1 291 ? -3.83 18.547 4.457 1 62.84 291 PHE B CA 1
ATOM 4760 C C . PHE B 1 291 ? -5.035 19.422 4.801 1 62.84 291 PHE B C 1
ATOM 4762 O O . PHE B 1 291 ? -6.137 19.188 4.305 1 62.84 291 PHE B O 1
#

Solvent-accessible surface area (backbone atoms only — not comparable to full-atom values): 31266 Å² total; per-residue (Å²): 137,53,74,64,41,53,49,53,49,50,34,26,65,73,58,32,27,60,63,56,21,13,53,52,61,58,43,50,40,69,54,47,49,48,42,44,49,48,48,23,58,77,69,70,43,66,37,64,44,78,52,104,86,51,49,40,69,28,78,60,21,51,54,50,49,53,52,48,50,49,49,52,46,46,50,41,45,46,45,45,48,44,41,42,60,47,46,58,82,65,70,56,68,49,29,36,30,25,43,52,92,76,53,42,74,64,48,40,54,51,50,51,54,42,41,71,70,35,69,69,50,44,66,44,49,44,80,32,73,56,51,67,59,33,37,74,69,61,71,25,45,32,35,41,29,72,78,84,72,73,84,61,91,65,70,67,39,79,57,48,71,46,49,32,17,39,33,33,21,58,82,40,91,65,48,81,45,82,57,42,51,61,81,79,48,55,85,45,47,23,36,42,60,21,91,77,30,49,64,38,58,54,49,51,54,41,24,57,74,70,70,47,78,77,56,43,66,78,42,40,29,64,40,70,65,52,37,50,45,35,17,59,69,66,70,22,30,33,78,40,56,54,88,45,49,67,60,30,54,76,61,56,30,33,72,28,46,36,54,88,44,54,69,48,57,34,28,41,32,58,46,79,85,53,87,70,52,69,68,50,52,50,49,52,51,48,54,50,25,71,88,137,52,72,62,41,51,49,52,49,50,34,24,64,72,57,32,26,60,62,56,21,13,52,52,63,60,43,50,40,70,55,48,49,48,42,42,51,48,48,23,57,75,68,71,44,65,38,63,45,77,52,103,86,50,50,42,70,28,77,60,21,51,53,49,49,54,51,49,51,48,48,53,44,45,51,39,42,47,45,43,46,43,39,40,60,46,42,60,80,64,70,56,67,50,29,35,31,26,42,52,90,70,70,48,70,62,53,43,52,51,51,50,55,43,40,70,69,36,71,69,50,44,64,46,48,42,81,29,71,57,52,67,59,33,36,74,71,62,71,23,44,31,35,42,27,73,79,84,72,73,84,60,91,64,72,69,40,81,57,48,72,45,48,32,16,39,32,32,21,58,82,39,90,66,49,78,45,80,57,44,50,60,80,79,47,56,83,45,47,24,36,41,60,21,90,77,30,49,63,38,57,53,50,53,54,41,24,57,75,69,71,45,78,77,56,42,66,79,41,42,29,63,41,70,64,38,38,49,45,37,16,61,69,67,71,21,28,32,78,41,55,55,88,46,48,67,60,29,55,76,61,56,29,33,72,27,46,35,54,90,44,53,70,50,58,35,29,44,32,59,46,79,85,51,90,71,50,68,65,51,52,50,49,53,50,48,55,52,27,72,87

Sequence (582 aa):
MKLQQLEYFMAVSKYASFTLASQKLHTSQPYLSTQLKELERELGASLILRDKKHCRLSPAGEVVAKRTEMIFALIKEAQEEINELVTQGSTTTIRIGTNLIDIDKAFGEVLLLFNQSYPYVSIDFKYYYDLETALETDLIDIGIGIFLDTSIPLEKELIYTESYLLCVNKNHPLAHADSVTIDEIRSLPFAAYSDQVYEKKVFKRWERKINWENRQIVIELPSLHLVLDMVQREKACSILPYSLTDELNRRNLVGIPLEDSPERAIYLVQNNHHGHCEAHRYLFEQLRYLFMKLQQLEYFMAVSKYASFTLASQKLHTSQPYLSTQLKELERELGASLILRDKKHCRLSPAGEVVAKRTEMIFALIKEAQEEINELVTQGSTTTIRIGTNLIDIDKAFGEVLLLFNQSYPYVSIDFKYYYDLETALETDLIDIGIGIFLDTSIPLEKELIYTESYLLCVNKNHPLAHADSVTIDEIRSLPFAAYSDQVYEKKVFKRWERKINWENRQIVIELPSLHLVLDMVQREKACSILPYSLTDELNRRNLVGIPLEDSPERAIYLVQNNHHGHCEAHRYLFEQLRYLF

Nearest PDB structures (foldseek):
  5y2v-assembly1_C  TM=5.869E-01  e=2.022E-21  Synechocystis sp. PCC 6803 substr. Kazusa
  7d98-assembly1_P  TM=5.825E-01  e=4.926E-20  Cupriavidus necator
  2esn-assembly1_C  TM=5.549E-01  e=6.495E-19  Pseudomonas aeruginosa
  7d98-assembly1_A  TM=5.876E-01  e=8.565E-18  Cupriavidus necator
  7erp-assembly2_C  TM=8.349E-01  e=2.927E-13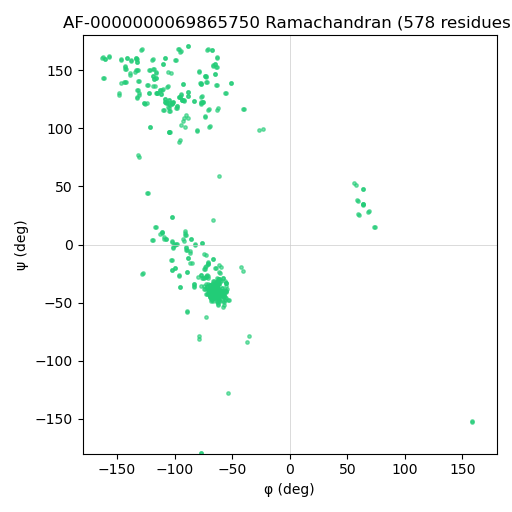  Cronobacter sakazakii

Organism: Enterococcus faecalis (strain ATCC 700802 / V583) (NCBI:txid226185)

InterPro domains:
  IPR000847 LysR, HTH, N-terminal domain [PF00126] (3-62)
  IPR000847 LysR, HTH, N-terminal domain [PR00039] (18-29)
  IPR000847 LysR, HTH, N-terminal domain [PR00039] (29-39)
  IPR000847 LysR, HTH, N-terminal domain [PR00039] (39-50)
  IPR000847 LysR, HTH, N-terminal domain [PS50931] (1-58)
  IPR005119 LysR, substrate-binding [PF03466] (89-288)
  IPR036388 Winged helix-like DNA-binding domain superfamily [G3DSA:1.10.10.10] (1-87)
  IPR036390 Winged helix DNA-binding domain superfamily [SSF46785] (1-84)

Radius of gyration: 28.57 Å; Cα contacts (8 Å, |Δi|>4): 978; chains: 2; bounding box: 62×94×67 Å

Foldseek 3Di:
DDLVLLQLLLQCQVVFDLCVSCQLLVHDSVVSVVSPVVVCVVVVHDQWDDDPPTTHGDPVVVVSNVVSVVVLVVVLVVVVVVLVVVVVPDQAEAEEEELDQPPPPLVVVLVVVLCVSRVSHHYHYYYDLAVLVCLVVVVHFKYKYFDPDVPRDFDKDWQDKFFKFKKAACPDPCQPPQADECVRPQPFEAEEADPLRNCVVLVCVLCVVVVNNVRHYPYHYNHPVVRLVCRLVRNGMYIGTPVCQVVQVVSNMGTHHYPSTGMTTIIMTGRPPDDDDPSRVVSSSNVSSSD/DDLVLLQLLLQCQVVQDLCVSCLLLVHDSVVSVVSPVVVCVVVVHDQWDDDPPTTHGDPVVVVSNVVSVVVLVVVLVVVVVVLCVVVVPDQAEAEEEELDQPPPDLVVVLVVVLCVSPVSHHYHYYYDLAVLVCLVVVVHFKYKYFDPDVPRDFDKDWQDKFFKFKKAACPDPCQPPQADECVRPQPFEAEEADPLRNCVVLVCVLCVVVVNNVRHYPYHYNHPVVRLVCRLVRNGMYIGTPVCQVVQVVSNMGTHHYPSTGMTT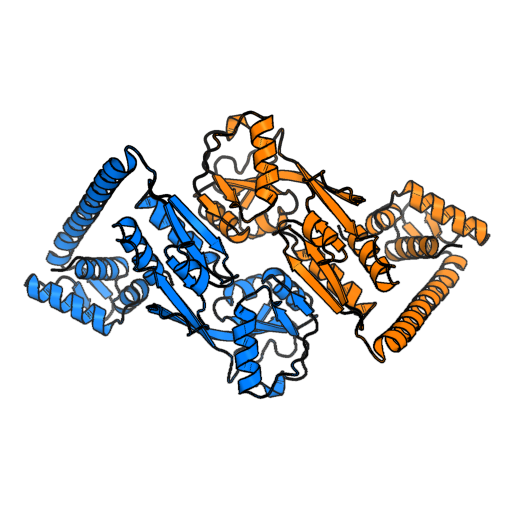IIMTGRPPDDDDPSRVVSSSNVSSSD

Secondary structure (DSSP, 8-state):
--HHHHHHHHHHHHHS-HHHHHHHTTS-HHHHHHHHHHHHHHHTS--EEE-SS-EEE-HHHHHHHHHHHHHHHHHHHHHHHHHHHHHHHS--EEEEEE--TT-HHHHHHHHHHHHHH-TT-EEEEEE-S-HHHHHHTTS-SEEEE-----SS---EEEEEEEEEEEEEETTSGGGG-S-B-HHHHTTS-EEEE-TTSTTHHHHHHHHHHTT-TT--EEEEES-HHHHHHHHHTTS-BEEEEGGGHHHHHHTTEEEEEBTT--EEEEEEEE-TTS---HHHHHHHHHHHHH-/--HHHHHHHHHHHHHS-HHHHHHHTTS-HHHHHHHHHHHHHHHTS--EEE-SS-EEE-HHHHHHHHHHHHHHHHHHHHHHHHHHHHHHHS--EEEEEE--TT--THHHHHHHHHHHH-TT-EEEEEE-S-HHHHHHTTS-SEEEE-----SS---EEEEEEEEEEEEEETTSGGGG-S-B-HHHHTTS-EEEE-TTSTTHHHHHHHHHHTT-TT--EEEEES-HHHHHHHHHTTS-BEEEEGGGHHHHHHTTEEEEEBTT--EEEEEEEE-TTS---HHHHHHHHHHHHH-